Protein AF-0000000075586222 (afdb_homodimer)

Nearest PDB structures (foldseek):
  8khs-assembly1_A  TM=9.778E-01  e=1.931E-30  Alcaligenes ammonioxydans
  1o1y-assembly1_A  TM=8.904E-01  e=1.067E-23  Thermotoga maritima
  3m3p-assembly1_A  TM=8.938E-01  e=2.147E-20  Methylobacillus flagellatus KT
  7d54-assembly1_B  TM=8.638E-01  e=7.470E-20  Mycolicibacterium smegmatis
  3l7n-assembly1_A  TM=7.883E-01  e=2.464E-17  Streptococcus mutans UA159

Radius of gyration: 23.29 Å; Cα contacts (8 Å, |Δi|>4): 1050; chains: 2; bounding box: 41×68×52 Å

Organism: Burkholderia mallei (strain ATCC 23344) (NCBI:txid243160)

Structure (mmCIF, N/CA/C/O backbone):
data_AF-0000000075586222-model_v1
#
loop_
_entity.id
_entity.type
_entity.pdbx_description
1 polymer 'Glutamine amidotransferase class-I domain protein, putative'
#
loop_
_atom_site.group_PDB
_atom_site.id
_atom_site.type_symbol
_atom_site.label_atom_id
_atom_site.label_alt_id
_atom_site.label_comp_id
_atom_site.label_asym_id
_atom_site.label_entity_id
_atom_site.label_seq_id
_atom_site.pdbx_PDB_ins_code
_atom_site.Cartn_x
_atom_site.Cartn_y
_atom_site.Cartn_z
_atom_site.occupancy
_atom_site.B_iso_or_equiv
_atom_site.auth_seq_id
_atom_site.auth_comp_id
_atom_site.auth_asym_id
_atom_site.auth_atom_id
_atom_site.pdbx_PDB_model_num
ATOM 1 N N . MET A 1 1 ? 5.609 31.688 -12.109 1 45.34 1 MET A N 1
ATOM 2 C CA . MET A 1 1 ? 5.77 30.531 -11.234 1 45.34 1 MET A CA 1
ATOM 3 C C . MET A 1 1 ? 4.969 29.344 -11.75 1 45.34 1 MET A C 1
ATOM 5 O O . MET A 1 1 ? 3.891 29.516 -12.328 1 45.34 1 MET A O 1
ATOM 9 N N . ASN A 1 2 ? 5.578 28.219 -12.086 1 60.28 2 ASN A N 1
ATOM 10 C CA . ASN A 1 2 ? 4.906 27.031 -12.578 1 60.28 2 ASN A CA 1
ATOM 11 C C . ASN A 1 2 ? 3.789 26.578 -11.633 1 60.28 2 ASN A C 1
ATOM 13 O O . ASN A 1 2 ? 3.982 26.531 -10.422 1 60.28 2 ASN A O 1
ATOM 17 N N . ALA A 1 3 ? 2.562 26.672 -12.07 1 77.62 3 ALA A N 1
ATOM 18 C CA . ALA A 1 3 ? 1.291 26.484 -11.383 1 77.62 3 ALA A CA 1
ATOM 19 C C . ALA A 1 3 ? 1.129 25.047 -10.914 1 77.62 3 ALA A C 1
ATOM 21 O O . ALA A 1 3 ? 0.195 24.719 -10.172 1 77.62 3 ALA A O 1
ATOM 22 N N . GLU A 1 4 ? 2.217 24.297 -11.008 1 91.94 4 GLU A N 1
ATOM 23 C CA . GLU A 1 4 ? 2.008 22.875 -10.766 1 91.94 4 GLU A CA 1
ATOM 24 C C . GLU A 1 4 ? 2.26 22.531 -9.297 1 91.94 4 GLU A C 1
ATOM 26 O O . GLU A 1 4 ? 3.203 23.031 -8.688 1 91.94 4 GLU A O 1
ATOM 31 N N . VAL A 1 5 ? 1.426 21.766 -8.727 1 97.75 5 VAL A N 1
ATOM 32 C CA . VAL A 1 5 ? 1.591 21.172 -7.406 1 97.75 5 VAL A CA 1
ATOM 33 C C . VAL A 1 5 ? 2.193 19.766 -7.543 1 97.75 5 VAL A C 1
ATOM 35 O O . VAL A 1 5 ? 1.746 18.969 -8.367 1 97.75 5 VAL A O 1
ATOM 38 N N . VAL A 1 6 ? 3.281 19.5 -6.824 1 97.94 6 VAL A N 1
ATOM 39 C CA . VAL A 1 6 ? 3.875 18.172 -6.812 1 97.94 6 VAL A CA 1
ATOM 40 C C . VAL A 1 6 ? 3.625 17.5 -5.461 1 97.94 6 VAL A C 1
ATOM 42 O O . VAL A 1 6 ? 3.871 18.094 -4.41 1 97.94 6 VAL A O 1
ATOM 45 N N . ALA A 1 7 ? 3.041 16.344 -5.473 1 98.38 7 ALA A N 1
ATOM 46 C CA . ALA A 1 7 ? 2.828 15.539 -4.273 1 98.38 7 ALA A CA 1
ATOM 47 C C . ALA A 1 7 ? 3.701 14.289 -4.293 1 98.38 7 ALA A C 1
ATOM 49 O O . ALA A 1 7 ? 3.535 13.422 -5.156 1 98.38 7 ALA A O 1
ATOM 50 N N . ILE A 1 8 ? 4.637 14.227 -3.396 1 98.31 8 ILE A N 1
ATOM 51 C CA . ILE A 1 8 ? 5.488 13.055 -3.246 1 98.31 8 ILE A CA 1
ATOM 52 C C . ILE A 1 8 ? 4.762 11.992 -2.424 1 98.31 8 ILE A C 1
ATOM 54 O O . ILE A 1 8 ? 4.402 12.234 -1.268 1 98.31 8 ILE A O 1
ATOM 58 N N . ARG A 1 9 ? 4.562 10.875 -3.02 1 98.5 9 ARG A N 1
ATOM 59 C CA . ARG A 1 9 ? 3.719 9.828 -2.449 1 98.5 9 ARG A CA 1
ATOM 60 C C . ARG A 1 9 ? 4.508 8.539 -2.244 1 98.5 9 ARG A C 1
ATOM 62 O O . ARG A 1 9 ? 5.27 8.133 -3.119 1 98.5 9 ARG A O 1
ATOM 69 N N . HIS A 1 10 ? 4.293 7.883 -1.082 1 98.5 10 HIS A N 1
ATOM 70 C CA . HIS A 1 10 ? 5.059 6.688 -0.75 1 98.5 10 HIS A CA 1
ATOM 71 C C . HIS A 1 10 ? 4.234 5.426 -0.974 1 98.5 10 HIS A C 1
ATOM 73 O O . HIS A 1 10 ? 4.781 4.371 -1.308 1 98.5 10 HIS A O 1
ATOM 79 N N . VAL A 1 11 ? 2.963 5.48 -0.701 1 98.31 11 VAL A N 1
ATOM 80 C CA . VAL A 1 11 ? 2.006 4.43 -1.022 1 98.31 11 VAL A CA 1
ATOM 81 C C . VAL A 1 11 ? 0.75 5.043 -1.636 1 98.31 11 VAL A C 1
ATOM 83 O O . VAL A 1 11 ? 0.308 6.117 -1.218 1 98.31 11 VAL A O 1
ATOM 86 N N . HIS A 1 12 ? 0.152 4.355 -2.525 1 96.94 12 HIS A N 1
ATOM 87 C CA . HIS A 1 12 ? -0.891 4.922 -3.373 1 96.94 12 HIS A CA 1
ATOM 88 C C . HIS A 1 12 ? -2.117 5.312 -2.555 1 96.94 12 HIS A C 1
ATOM 90 O O . HIS A 1 12 ? -2.838 6.242 -2.916 1 96.94 12 HIS A O 1
ATOM 96 N N . PHE A 1 13 ? -2.316 4.648 -1.458 1 97.06 13 PHE A N 1
ATOM 97 C CA . PHE A 1 13 ? -3.553 4.887 -0.722 1 97.06 13 PHE A CA 1
ATOM 98 C C . PHE A 1 13 ? -3.377 6.023 0.28 1 97.06 13 PHE A C 1
ATOM 100 O O . PHE A 1 13 ? -4.352 6.48 0.883 1 97.06 13 PHE A O 1
ATOM 107 N N . GLU A 1 14 ? -2.18 6.473 0.523 1 98.12 14 GLU A N 1
ATOM 108 C CA . GLU A 1 14 ? -1.942 7.715 1.251 1 98.12 14 GLU A CA 1
ATOM 109 C C . GLU A 1 14 ? -1.746 8.883 0.293 1 98.12 14 GLU A C 1
ATOM 111 O O . GLU A 1 14 ? -0.624 9.359 0.109 1 98.12 14 GLU A O 1
ATOM 116 N N . ASP A 1 15 ? -2.811 9.391 -0.237 1 98.31 15 ASP A N 1
ATOM 117 C CA . ASP A 1 15 ? -2.801 10.461 -1.228 1 98.31 15 ASP A CA 1
ATOM 118 C C . ASP A 1 15 ? -3.291 11.773 -0.62 1 98.31 15 ASP A C 1
ATOM 120 O O . ASP A 1 15 ? -3.34 11.914 0.603 1 98.31 15 ASP A O 1
ATOM 124 N N . LEU A 1 16 ? -3.629 12.75 -1.466 1 98.75 16 LEU A N 1
ATOM 125 C CA . LEU A 1 16 ? -3.963 14.094 -1.021 1 98.75 16 LEU A CA 1
ATOM 126 C C . LEU A 1 16 ? -5.375 14.148 -0.444 1 98.75 16 LEU A C 1
ATOM 128 O O . LEU A 1 16 ? -5.742 15.109 0.224 1 98.75 16 LEU A O 1
ATOM 132 N N . GLY A 1 17 ? -6.156 13.109 -0.675 1 98.25 17 GLY A N 1
ATOM 133 C CA . GLY A 1 17 ? -7.504 13.039 -0.134 1 98.25 17 GLY A CA 1
ATOM 134 C C . GLY A 1 17 ? -8.305 14.312 -0.366 1 98.25 17 GLY A C 1
ATOM 135 O O . GLY A 1 17 ? -8.422 14.781 -1.5 1 98.25 17 GLY A O 1
ATOM 136 N N . SER A 1 18 ? -8.789 14.898 0.68 1 98.56 18 SER A N 1
ATOM 137 C CA . SER A 1 18 ? -9.656 16.062 0.596 1 98.56 18 SER A CA 1
ATOM 138 C C . SER A 1 18 ? -8.883 17.297 0.129 1 98.56 18 SER A C 1
ATOM 140 O O . SER A 1 18 ? -9.477 18.25 -0.38 1 98.56 18 SER A O 1
ATOM 142 N N . PHE A 1 19 ? -7.578 17.312 0.353 1 98.75 19 PHE A N 1
ATOM 143 C CA . PHE A 1 19 ? -6.766 18.438 -0.093 1 98.75 19 PHE A CA 1
ATOM 144 C C . PHE A 1 19 ? -6.773 18.531 -1.613 1 98.75 19 PHE A C 1
ATOM 146 O O . PHE A 1 19 ? -6.648 19.625 -2.166 1 98.75 19 PHE A O 1
ATOM 153 N N . GLU A 1 20 ? -6.855 17.359 -2.244 1 97.88 20 GLU A N 1
ATOM 154 C CA . GLU A 1 20 ? -6.871 17.359 -3.705 1 97.88 20 GLU A CA 1
ATOM 155 C C . GLU A 1 20 ? -8.07 18.141 -4.242 1 97.88 20 GLU A C 1
ATOM 157 O O . GLU A 1 20 ? -7.973 18.797 -5.285 1 97.88 20 GLU A O 1
ATOM 162 N N . GLN A 1 21 ? -9.148 18.062 -3.594 1 96.56 21 GLN A N 1
ATOM 163 C CA . GLN A 1 21 ? -10.352 18.781 -3.988 1 96.56 21 GLN A CA 1
ATOM 164 C C . GLN A 1 21 ? -10.133 20.297 -3.92 1 96.56 21 GLN A C 1
ATOM 166 O O . GLN A 1 21 ? -10.539 21.031 -4.82 1 96.56 21 GLN A O 1
ATOM 171 N N . VAL A 1 22 ? -9.516 20.719 -2.865 1 98.31 22 VAL A N 1
ATOM 172 C CA . VAL A 1 22 ? -9.227 22.141 -2.68 1 98.31 22 VAL A CA 1
ATOM 173 C C . VAL A 1 22 ? -8.328 22.641 -3.811 1 98.31 22 VAL A C 1
ATOM 175 O O . VAL A 1 22 ? -8.578 23.703 -4.387 1 98.31 22 VAL A O 1
ATOM 178 N N . LEU A 1 23 ? -7.289 21.875 -4.125 1 98.12 23 LEU A N 1
ATOM 179 C CA . LEU A 1 23 ? -6.363 22.234 -5.199 1 98.12 23 LEU A CA 1
ATOM 180 C C . LEU A 1 23 ? -7.078 22.266 -6.543 1 98.12 23 LEU A C 1
ATOM 182 O O . LEU A 1 23 ? -6.852 23.172 -7.355 1 98.12 23 LEU A O 1
ATOM 186 N N . GLY A 1 24 ? -7.918 21.281 -6.75 1 96.31 24 GLY A N 1
ATOM 187 C CA . GLY A 1 24 ? -8.711 21.25 -7.973 1 96.31 24 GLY A CA 1
ATOM 188 C C . GLY A 1 24 ? -9.609 22.453 -8.125 1 96.31 24 GLY A C 1
ATOM 189 O O . GLY A 1 24 ? -9.711 23.031 -9.211 1 96.31 24 GLY A O 1
ATOM 190 N N . GLU A 1 25 ? -10.281 22.828 -7.098 1 96.62 25 GLU A N 1
ATOM 191 C CA . GLU A 1 25 ? -11.172 23.984 -7.102 1 96.62 25 GLU A CA 1
ATOM 192 C C . GLU A 1 25 ? -10.414 25.266 -7.43 1 96.62 25 GLU A C 1
ATOM 194 O O . GLU A 1 25 ? -10.992 26.219 -7.949 1 96.62 25 GLU A O 1
ATOM 199 N N . ARG A 1 26 ? -9.195 25.25 -7.223 1 95.75 26 ARG A N 1
ATOM 200 C CA . ARG A 1 26 ? -8.352 26.422 -7.457 1 95.75 26 ARG A CA 1
ATOM 201 C C . ARG A 1 26 ? -7.652 26.328 -8.812 1 95.75 26 ARG A C 1
ATOM 203 O O . ARG A 1 26 ? -6.797 27.156 -9.133 1 95.75 26 ARG A O 1
ATOM 210 N N . GLY A 1 27 ? -7.965 25.234 -9.586 1 94.5 27 GLY A N 1
ATOM 211 C CA . GLY A 1 27 ? -7.387 25.047 -10.906 1 94.5 27 GLY A CA 1
ATOM 212 C C . GLY A 1 27 ? -5.922 24.656 -10.867 1 94.5 27 GLY A C 1
ATOM 213 O O . GLY A 1 27 ? -5.176 24.922 -11.812 1 94.5 27 GLY A O 1
ATOM 214 N N . ARG A 1 28 ? -5.5 24.125 -9.75 1 95.06 28 ARG A N 1
ATOM 215 C CA . ARG A 1 28 ? -4.113 23.688 -9.609 1 95.06 28 ARG A CA 1
ATOM 216 C C . ARG A 1 28 ? -3.955 22.219 -9.969 1 95.06 28 ARG A C 1
ATOM 218 O O . ARG A 1 28 ? -4.543 21.344 -9.32 1 95.06 28 ARG A O 1
ATOM 225 N N . ARG A 1 29 ? -3.188 21.969 -10.938 1 94.88 29 ARG A N 1
ATOM 226 C CA . ARG A 1 29 ? -2.924 20.594 -11.352 1 94.88 29 ARG A CA 1
ATOM 227 C C . ARG A 1 29 ? -1.942 19.922 -10.406 1 94.88 29 ARG A C 1
ATOM 229 O O . ARG A 1 29 ? -0.92 20.5 -10.039 1 94.88 29 ARG A O 1
ATOM 236 N N . VAL A 1 30 ? -2.264 18.719 -10.047 1 97.62 30 VAL A N 1
ATOM 237 C CA . VAL A 1 30 ? -1.407 17.953 -9.141 1 97.62 30 VAL A CA 1
ATOM 238 C C . VAL A 1 30 ? -0.648 16.891 -9.93 1 97.62 30 VAL A C 1
ATOM 240 O O . VAL A 1 30 ? -1.246 16.125 -10.695 1 97.62 30 VAL A O 1
ATOM 243 N N . ARG A 1 31 ? 0.606 16.844 -9.828 1 96.81 31 ARG A N 1
ATOM 244 C CA . ARG A 1 31 ? 1.441 15.758 -10.312 1 96.81 31 ARG A CA 1
ATOM 245 C C . ARG A 1 31 ? 1.95 14.898 -9.156 1 96.81 31 ARG A C 1
ATOM 247 O O . ARG A 1 31 ? 2.707 15.383 -8.305 1 96.81 31 ARG A O 1
ATOM 254 N N . TYR A 1 32 ? 1.539 13.656 -9.125 1 97.56 32 TYR A N 1
ATOM 255 C CA . TYR A 1 32 ? 2.074 12.727 -8.133 1 97.56 32 TYR A CA 1
ATOM 256 C C . TYR A 1 32 ? 3.43 12.188 -8.57 1 97.56 32 TYR A C 1
ATOM 258 O O . TYR A 1 32 ? 3.629 11.867 -9.75 1 97.56 32 TYR A O 1
ATOM 266 N N . VAL A 1 33 ? 4.336 12.156 -7.676 1 97.38 33 VAL A N 1
ATOM 267 C CA . VAL A 1 33 ? 5.625 11.492 -7.848 1 97.38 33 VAL A CA 1
ATOM 268 C C . VAL A 1 33 ? 5.762 10.359 -6.832 1 97.38 33 VAL A C 1
ATOM 270 O O . VAL A 1 33 ? 5.918 10.609 -5.633 1 97.38 33 VAL A O 1
ATOM 273 N N . ASP A 1 34 ? 5.746 9.141 -7.32 1 97.31 34 ASP A N 1
ATOM 274 C CA . ASP A 1 34 ? 5.734 7.969 -6.449 1 97.31 34 ASP A CA 1
ATOM 275 C C . ASP A 1 34 ? 7.156 7.543 -6.082 1 97.31 34 ASP A C 1
ATOM 277 O O . ASP A 1 34 ? 7.953 7.199 -6.957 1 97.31 34 ASP A O 1
ATOM 281 N N . VAL A 1 35 ? 7.406 7.492 -4.785 1 97.31 35 VAL A N 1
ATOM 282 C CA . VAL A 1 35 ? 8.695 7.031 -4.285 1 97.31 35 VAL A CA 1
ATOM 283 C C . VAL A 1 35 ? 8.867 5.543 -4.578 1 97.31 35 VAL A C 1
ATOM 285 O O . VAL A 1 35 ? 7.945 4.75 -4.355 1 97.31 35 VAL A O 1
ATOM 288 N N . GLY A 1 36 ? 9.992 5.211 -5.07 1 93.25 36 GLY A N 1
ATOM 289 C CA . GLY A 1 36 ? 10.258 3.828 -5.434 1 93.25 36 GLY A CA 1
ATOM 290 C C . GLY A 1 36 ? 9.969 3.531 -6.895 1 93.25 36 GLY A C 1
ATOM 291 O O . GLY A 1 36 ? 10.492 2.559 -7.449 1 93.25 36 GLY A O 1
ATOM 292 N N . GLY A 1 37 ? 9.086 4.281 -7.516 1 90.44 37 GLY 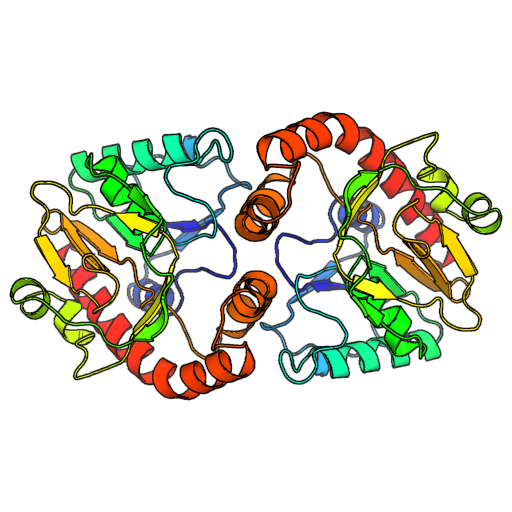A N 1
ATOM 293 C CA . GLY A 1 37 ? 8.75 4.09 -8.922 1 90.44 37 GLY A CA 1
ATOM 294 C C . GLY A 1 37 ? 9.289 5.184 -9.812 1 90.44 37 GLY A C 1
ATOM 295 O O . GLY A 1 37 ? 9.344 5.023 -11.039 1 90.44 37 GLY A O 1
ATOM 296 N N . SER A 1 38 ? 9.555 6.215 -9.188 1 86.06 38 SER A N 1
ATOM 297 C CA . SER A 1 38 ? 10.086 7.367 -9.906 1 86.06 38 SER A CA 1
ATOM 298 C C . SER A 1 38 ? 11.422 7.812 -9.312 1 86.06 38 SER A C 1
ATOM 300 O O . SER A 1 38 ? 11.789 7.398 -8.211 1 86.06 38 SER A O 1
ATOM 302 N N . ARG A 1 39 ? 12.141 8.656 -10.102 1 87 39 ARG A N 1
ATOM 303 C CA . ARG A 1 39 ? 13.391 9.234 -9.625 1 87 39 ARG A CA 1
ATOM 304 C C . ARG A 1 39 ? 13.148 10.555 -8.914 1 87 39 ARG A C 1
ATOM 306 O O . ARG A 1 39 ? 13.203 11.625 -9.531 1 87 39 ARG A O 1
ATOM 313 N N . VAL A 1 40 ? 12.859 10.523 -7.676 1 87.88 40 VAL A N 1
ATOM 314 C CA . VAL A 1 40 ? 12.508 11.695 -6.887 1 87.88 40 VAL A CA 1
ATOM 315 C C . VAL A 1 40 ? 13.711 12.625 -6.777 1 87.88 40 VAL A C 1
ATOM 317 O O . VAL A 1 40 ? 13.555 13.844 -6.648 1 87.88 40 VAL A O 1
ATOM 320 N N . GLU A 1 41 ? 14.914 12.047 -6.926 1 83.75 41 GLU A N 1
ATOM 321 C CA . GLU A 1 41 ? 16.156 12.805 -6.734 1 83.75 41 GLU A CA 1
ATOM 322 C C . GLU A 1 41 ? 16.375 13.789 -7.875 1 83.75 41 GLU A C 1
ATOM 324 O O . GLU A 1 41 ? 17.188 14.711 -7.754 1 83.75 41 GLU A O 1
ATOM 329 N N . VAL A 1 42 ? 15.688 13.609 -8.922 1 88.69 42 VAL A N 1
ATOM 330 C CA . VAL A 1 42 ? 15.938 14.484 -10.062 1 88.69 42 VAL A CA 1
ATOM 331 C C . VAL A 1 42 ? 14.883 15.594 -10.109 1 88.69 42 VAL A C 1
ATOM 333 O O . VAL A 1 42 ? 14.938 16.469 -10.969 1 88.69 42 VAL A O 1
ATOM 336 N N . LEU A 1 43 ? 13.938 15.516 -9.195 1 92.31 43 LEU A N 1
ATOM 337 C CA . LEU A 1 43 ? 12.938 16.562 -9.117 1 92.31 43 LEU A CA 1
ATOM 338 C C . LEU A 1 43 ? 13.578 17.906 -8.797 1 92.31 43 LEU A C 1
ATOM 340 O O . LEU A 1 43 ? 14.477 17.984 -7.953 1 92.31 43 LEU A O 1
ATOM 344 N N . ASP A 1 44 ? 13.219 18.906 -9.523 1 93.62 44 ASP A N 1
ATOM 345 C CA . ASP A 1 44 ? 13.594 20.266 -9.148 1 93.62 44 ASP A CA 1
ATOM 346 C C . ASP A 1 44 ? 12.727 20.781 -8.008 1 93.62 44 ASP A C 1
ATOM 348 O O . ASP A 1 44 ? 11.57 21.156 -8.227 1 93.62 44 ASP A O 1
ATOM 352 N N . ALA A 1 45 ? 13.312 20.891 -6.863 1 91.19 45 ALA A N 1
ATOM 353 C CA . ALA A 1 45 ? 12.602 21.25 -5.641 1 91.19 45 ALA A CA 1
ATOM 354 C C . ALA A 1 45 ? 12.016 22.656 -5.734 1 91.19 45 ALA A C 1
ATOM 356 O O . ALA A 1 45 ? 11.102 23 -4.988 1 91.19 45 ALA A O 1
ATOM 357 N N . LEU A 1 46 ? 12.484 23.469 -6.617 1 95.62 46 LEU A N 1
ATOM 358 C CA . LEU A 1 46 ? 12.133 24.891 -6.617 1 95.62 46 LEU A CA 1
ATOM 359 C C . LEU A 1 46 ? 11.047 25.172 -7.648 1 95.62 46 LEU A C 1
ATOM 361 O O . LEU A 1 46 ? 10.469 26.266 -7.656 1 95.62 46 LEU A O 1
ATOM 365 N N . GLU A 1 47 ? 10.766 24.219 -8.422 1 94.94 47 GLU A N 1
ATOM 366 C CA . GLU A 1 47 ? 9.914 24.469 -9.586 1 94.94 47 GLU A CA 1
ATOM 367 C C . GLU A 1 47 ? 8.438 24.453 -9.195 1 94.94 47 GLU A C 1
ATOM 369 O O . GLU A 1 47 ? 7.676 25.328 -9.625 1 94.94 47 GLU A O 1
ATOM 374 N N . PRO A 1 48 ? 7.98 23.547 -8.367 1 96.44 48 PRO A N 1
ATOM 375 C CA . PRO A 1 48 ? 6.543 23.5 -8.102 1 96.44 48 PRO A CA 1
ATOM 376 C C . PRO A 1 48 ? 6.062 24.688 -7.273 1 96.44 48 PRO A C 1
ATOM 378 O O . PRO A 1 48 ? 6.801 25.188 -6.418 1 96.44 48 PRO A O 1
ATOM 381 N N . SER A 1 49 ? 4.855 25.141 -7.566 1 97 49 SER A N 1
ATOM 382 C CA . SER A 1 49 ? 4.266 26.203 -6.754 1 97 49 SER A CA 1
ATOM 383 C C . SER A 1 49 ? 4.016 25.734 -5.328 1 97 49 SER A C 1
ATOM 385 O O . SER A 1 49 ? 4.035 26.531 -4.391 1 97 49 SER A O 1
ATOM 387 N N . LEU A 1 50 ? 3.766 24.469 -5.176 1 98.25 50 LEU A N 1
ATOM 388 C CA . LEU A 1 50 ? 3.586 23.797 -3.893 1 98.25 50 LEU A CA 1
ATOM 389 C C . LEU A 1 50 ? 4.191 22.391 -3.924 1 98.25 50 LEU A C 1
ATOM 391 O O . LEU A 1 50 ? 4 21.656 -4.891 1 98.25 50 LEU A O 1
ATOM 395 N N . LEU A 1 51 ? 4.996 22.078 -2.951 1 98.31 51 LEU A N 1
ATOM 396 C CA . LEU A 1 51 ? 5.465 20.703 -2.742 1 98.31 51 LEU A CA 1
ATOM 397 C C . LEU A 1 51 ? 4.789 20.078 -1.524 1 98.31 51 LEU A C 1
ATOM 399 O O . LEU A 1 51 ? 4.805 20.656 -0.437 1 98.31 51 LEU A O 1
ATOM 403 N N . VAL A 1 52 ? 4.105 19.016 -1.723 1 98.75 52 VAL A N 1
ATOM 404 C CA . VAL A 1 52 ? 3.525 18.234 -0.634 1 98.75 52 VAL A CA 1
ATOM 405 C C . VAL A 1 52 ? 4.285 16.922 -0.477 1 98.75 52 VAL A C 1
ATOM 407 O O . VAL A 1 52 ? 4.445 16.156 -1.442 1 98.75 52 VAL A O 1
ATOM 410 N N . VAL A 1 53 ? 4.844 16.672 0.659 1 98.75 53 VAL A N 1
ATOM 411 C CA . VAL A 1 53 ? 5.398 15.352 0.986 1 98.75 53 VAL A CA 1
ATOM 412 C C . VAL A 1 53 ? 4.414 14.586 1.862 1 98.75 53 VAL A C 1
ATOM 414 O O . VAL A 1 53 ? 4.137 14.984 2.996 1 98.75 53 VAL A O 1
ATOM 417 N N . LEU A 1 54 ? 3.889 13.508 1.361 1 98.81 54 LEU A N 1
ATOM 418 C CA . LEU A 1 54 ? 2.824 12.758 2.018 1 98.81 54 LEU A CA 1
ATOM 419 C C . LEU A 1 54 ? 3.4 11.719 2.967 1 98.81 54 LEU A C 1
ATOM 421 O O . LEU A 1 54 ? 4.613 11.672 3.188 1 98.81 54 LEU A O 1
ATOM 425 N N . GLY A 1 55 ? 2.508 10.992 3.633 1 98.69 55 GLY A N 1
ATOM 426 C CA . GLY A 1 55 ? 2.914 9.992 4.605 1 98.69 55 GLY A CA 1
ATOM 427 C C . GLY A 1 55 ? 3.445 8.719 3.965 1 98.69 55 GLY A C 1
ATOM 428 O O . GLY A 1 55 ? 3.551 8.633 2.738 1 98.69 55 GLY A O 1
ATOM 429 N N . GLY A 1 56 ? 3.801 7.82 4.773 1 98.31 56 GLY A N 1
ATOM 430 C CA . GLY A 1 56 ? 4.289 6.516 4.352 1 98.31 56 GLY A CA 1
ATOM 431 C C . GLY A 1 56 ? 4.762 5.656 5.508 1 98.31 56 GLY A C 1
ATOM 432 O O . GLY A 1 56 ? 4.949 6.152 6.621 1 98.31 56 GLY A O 1
ATOM 433 N N . PRO A 1 57 ? 4.941 4.41 5.18 1 98 57 PRO A N 1
ATOM 434 C CA . PRO A 1 57 ? 5.18 3.459 6.27 1 98 57 PRO A CA 1
ATOM 435 C C . PRO A 1 57 ? 6.656 3.326 6.625 1 98 57 PRO A C 1
ATOM 437 O O . PRO A 1 57 ? 7.012 2.582 7.543 1 98 57 PRO A O 1
ATOM 440 N N . ILE A 1 58 ? 7.523 4.086 5.996 1 98.31 58 ILE A N 1
ATOM 441 C CA . ILE A 1 58 ? 8.953 3.988 6.281 1 98.31 58 ILE A CA 1
ATOM 442 C C . ILE A 1 58 ? 9.352 5.074 7.277 1 98.31 58 ILE A C 1
ATOM 444 O O . ILE A 1 58 ? 8.602 6.023 7.508 1 98.31 58 ILE A O 1
ATOM 448 N N . SER A 1 59 ? 10.539 4.906 7.859 1 98.19 59 SER A N 1
ATOM 449 C CA . SER A 1 59 ? 11.039 5.887 8.82 1 98.19 59 SER A CA 1
ATOM 450 C C . SER A 1 59 ? 11.867 6.961 8.125 1 98.19 59 SER A C 1
ATOM 452 O O . SER A 1 59 ? 12.617 6.668 7.195 1 98.19 59 SER A O 1
ATOM 454 N N . ALA A 1 60 ? 11.766 8.102 8.625 1 98.38 60 ALA A N 1
ATOM 455 C CA . ALA A 1 60 ? 12.453 9.25 8.047 1 98.38 60 ALA A CA 1
ATOM 456 C C . ALA A 1 60 ? 13.961 9.156 8.266 1 98.38 60 ALA A C 1
ATOM 458 O O . ALA A 1 60 ? 14.727 9.914 7.66 1 98.38 60 ALA A O 1
ATOM 459 N N . TYR A 1 61 ? 14.398 8.211 9.078 1 97.44 61 TYR A N 1
ATOM 460 C CA . TYR A 1 61 ? 15.797 8.203 9.484 1 97.44 61 TYR A CA 1
ATOM 461 C C . TYR A 1 61 ? 16.484 6.906 9.07 1 97.44 61 TYR A C 1
ATOM 463 O O . TYR A 1 61 ? 17.672 6.707 9.352 1 97.44 61 TYR A O 1
ATOM 471 N N . ASP A 1 62 ? 15.805 5.957 8.453 1 96 62 ASP A N 1
ATOM 472 C CA . ASP A 1 62 ? 16.391 4.676 8.062 1 96 62 ASP A CA 1
ATOM 473 C C . ASP A 1 62 ? 16.969 4.742 6.656 1 96 62 ASP A C 1
ATOM 475 O O . ASP A 1 62 ? 16.562 3.992 5.77 1 96 62 ASP A O 1
ATOM 479 N N . ASP A 1 63 ? 18 5.465 6.488 1 97.06 63 ASP A N 1
ATOM 480 C CA . ASP A 1 63 ? 18.562 5.758 5.176 1 97.06 63 ASP A CA 1
ATOM 481 C C . ASP A 1 63 ? 19.188 4.508 4.555 1 97.06 63 ASP A C 1
ATOM 483 O O . ASP A 1 63 ? 19.203 4.363 3.33 1 97.06 63 ASP A O 1
ATOM 487 N N . GLU A 1 64 ? 19.688 3.643 5.348 1 96.56 64 GLU A N 1
ATOM 488 C CA . GLU A 1 64 ? 20.312 2.43 4.836 1 96.56 64 GLU A CA 1
ATOM 489 C C . GLU A 1 64 ? 19.281 1.465 4.273 1 96.56 64 GLU A C 1
ATOM 491 O O . GLU A 1 64 ? 19.516 0.794 3.27 1 96.56 64 GLU A O 1
ATOM 496 N N . LEU A 1 65 ? 18.156 1.432 4.922 1 97.94 65 LEU A N 1
ATOM 497 C CA . LEU A 1 65 ? 17.078 0.532 4.508 1 97.94 65 LEU A CA 1
ATOM 498 C C . LEU A 1 65 ? 16.297 1.121 3.336 1 97.94 65 LEU A C 1
ATOM 500 O O . LEU A 1 65 ? 15.875 0.39 2.439 1 97.94 65 LEU A O 1
ATOM 504 N N . TYR A 1 66 ? 16.156 2.41 3.334 1 97.88 66 TYR A N 1
ATOM 505 C CA . TYR A 1 66 ? 15.406 3.117 2.305 1 97.88 66 TYR A CA 1
ATOM 506 C C . TYR A 1 66 ? 16.188 4.309 1.771 1 97.88 66 TYR A C 1
ATOM 508 O O . TYR A 1 66 ? 16.078 5.418 2.293 1 97.88 66 TYR A O 1
ATOM 516 N N . PRO A 1 67 ? 16.844 4.137 0.683 1 94.88 67 PRO A N 1
ATOM 517 C CA . PRO A 1 67 ? 17.891 5.059 0.236 1 94.88 67 PRO A CA 1
ATOM 518 C C . PRO A 1 67 ? 17.344 6.371 -0.302 1 94.88 67 PRO A C 1
ATOM 520 O O . PRO A 1 67 ? 18.094 7.332 -0.498 1 94.88 67 PRO A O 1
ATOM 523 N N . THR A 1 68 ? 16.047 6.492 -0.545 1 95.31 68 THR A N 1
ATOM 524 C CA . THR A 1 68 ? 15.469 7.719 -1.086 1 95.31 68 THR A CA 1
ATOM 525 C C . THR A 1 68 ? 15.188 8.727 0.029 1 95.31 68 THR A C 1
ATOM 527 O O . THR A 1 68 ? 14.93 9.898 -0.236 1 95.31 68 THR A O 1
ATOM 530 N N . THR A 1 69 ? 15.273 8.273 1.258 1 96.12 69 THR A N 1
ATOM 531 C CA . THR A 1 69 ? 14.875 9.109 2.387 1 96.12 69 THR A CA 1
ATOM 532 C C . THR A 1 69 ? 15.805 10.312 2.525 1 96.12 69 THR A C 1
ATOM 534 O O . THR A 1 69 ? 15.352 11.445 2.643 1 96.12 69 THR A O 1
ATOM 537 N N . ALA A 1 70 ? 17.109 10.086 2.455 1 96.19 70 ALA A N 1
ATOM 538 C CA . ALA A 1 70 ? 18.078 11.164 2.637 1 96.19 70 ALA A CA 1
ATOM 539 C C . ALA A 1 70 ? 18 12.18 1.499 1 96.19 70 ALA A C 1
ATOM 541 O O . ALA A 1 70 ? 17.938 13.383 1.737 1 96.19 70 ALA A O 1
ATOM 542 N N . PRO A 1 71 ? 17.984 11.711 0.227 1 95.81 71 PRO A N 1
ATOM 543 C CA . PRO A 1 71 ? 17.828 12.672 -0.866 1 95.81 71 PRO A CA 1
ATOM 544 C C . PRO A 1 71 ? 16.531 13.469 -0.757 1 95.81 71 PRO A C 1
ATOM 546 O O . PRO A 1 71 ? 16.5 14.648 -1.104 1 95.81 71 PRO A O 1
ATOM 549 N N . LEU A 1 72 ? 15.484 12.867 -0.305 1 96.88 72 LEU A N 1
ATOM 550 C CA . LEU A 1 72 ? 14.203 13.547 -0.15 1 96.88 72 LEU A CA 1
ATOM 551 C C . LEU A 1 72 ? 14.289 14.625 0.928 1 96.88 72 LEU A C 1
ATOM 553 O O . LEU A 1 72 ? 13.781 15.734 0.747 1 96.88 72 LEU A O 1
ATOM 557 N N . ALA A 1 73 ? 14.906 14.258 2.045 1 97.5 73 ALA A N 1
ATOM 558 C CA . ALA A 1 73 ? 15.109 15.242 3.104 1 97.5 73 ALA A CA 1
ATOM 559 C C . ALA A 1 73 ? 15.922 16.438 2.602 1 97.5 73 ALA A C 1
ATOM 561 O O . ALA A 1 73 ? 15.617 17.578 2.922 1 97.5 73 ALA A O 1
ATOM 562 N N . ALA A 1 74 ? 16.938 16.156 1.827 1 96.94 74 ALA A N 1
ATOM 563 C CA . ALA A 1 74 ? 17.781 17.203 1.264 1 96.94 74 ALA A CA 1
ATOM 564 C C . ALA A 1 74 ? 16.969 18.109 0.322 1 96.94 74 ALA A C 1
ATOM 566 O O . ALA A 1 74 ? 17.125 19.328 0.335 1 96.94 74 ALA A O 1
ATOM 567 N N . LEU A 1 75 ? 16.188 17.453 -0.507 1 97.06 75 LEU A N 1
ATOM 568 C CA . LEU A 1 75 ? 15.305 18.172 -1.435 1 97.06 75 LEU A CA 1
ATOM 569 C C . LEU A 1 75 ? 14.367 19.109 -0.685 1 97.06 75 LEU A C 1
ATOM 571 O O . LEU A 1 75 ? 14.203 20.266 -1.065 1 97.06 75 LEU A O 1
ATOM 575 N N . VAL A 1 76 ? 13.766 18.641 0.372 1 97.81 76 VAL A N 1
ATOM 576 C CA . VAL A 1 76 ? 12.844 19.406 1.202 1 97.81 76 VAL A CA 1
ATOM 577 C C . VAL A 1 76 ? 13.586 20.562 1.852 1 97.81 76 VAL A C 1
ATOM 579 O O . VAL A 1 76 ? 13.078 21.688 1.881 1 97.81 76 VAL A O 1
ATOM 582 N N . GLY A 1 77 ? 14.758 20.281 2.355 1 98 77 GLY A N 1
ATOM 583 C CA . GLY A 1 77 ? 15.562 21.328 2.969 1 98 77 GLY A CA 1
ATOM 584 C C . GLY A 1 77 ? 15.883 22.469 2.023 1 98 77 GLY A C 1
ATOM 585 O O . GLY A 1 77 ? 15.766 23.641 2.393 1 98 77 GLY A O 1
ATOM 586 N N . LYS A 1 78 ? 16.328 22.109 0.843 1 97.44 78 LYS A N 1
ATOM 587 C CA . LYS A 1 78 ? 16.625 23.109 -0.185 1 97.44 78 LYS A CA 1
ATOM 588 C C . LYS A 1 78 ? 15.414 24 -0.454 1 97.44 78 LYS A C 1
ATOM 590 O O . LYS A 1 78 ? 15.547 25.219 -0.593 1 97.44 78 LYS A O 1
ATOM 595 N N . ARG A 1 79 ? 14.32 23.406 -0.5 1 97.88 79 ARG A N 1
ATOM 596 C CA . ARG A 1 79 ? 13.094 24.156 -0.794 1 97.88 79 ARG A CA 1
ATOM 597 C C . ARG A 1 79 ? 12.727 25.078 0.361 1 97.88 79 ARG A C 1
ATOM 599 O O . ARG A 1 79 ? 12.312 26.219 0.143 1 97.88 79 ARG A O 1
ATOM 606 N N . ILE A 1 80 ? 12.805 24.578 1.533 1 98.31 80 ILE A N 1
ATOM 607 C CA . ILE A 1 80 ? 12.5 25.359 2.725 1 98.31 80 ILE A CA 1
ATOM 608 C C . ILE A 1 80 ? 13.422 26.578 2.795 1 98.31 80 ILE A C 1
ATOM 610 O O . ILE A 1 80 ? 12.977 27.688 3.074 1 98.31 80 ILE A O 1
ATOM 614 N N . GLU A 1 81 ? 14.664 26.375 2.531 1 97.5 81 GLU A N 1
ATOM 615 C CA . GLU A 1 81 ? 15.648 27.453 2.543 1 97.5 81 GLU A CA 1
ATOM 616 C C . GLU A 1 81 ? 15.297 28.516 1.518 1 97.5 81 GLU A C 1
ATOM 618 O O . GLU A 1 81 ? 15.555 29.703 1.742 1 97.5 81 GLU A O 1
ATOM 623 N N . ALA A 1 82 ? 14.742 28.141 0.445 1 97.69 82 ALA A N 1
ATOM 624 C CA . ALA A 1 82 ? 14.367 29.078 -0.625 1 97.69 82 ALA A CA 1
ATOM 625 C C . ALA A 1 82 ? 13.086 29.828 -0.276 1 97.69 82 ALA A C 1
ATOM 627 O O . ALA A 1 82 ? 12.656 30.703 -1.023 1 97.69 82 ALA A O 1
ATOM 628 N N . GLY A 1 83 ? 12.406 29.484 0.803 1 97.81 83 GLY A N 1
ATOM 629 C CA . GLY A 1 83 ? 11.219 30.203 1.264 1 97.81 83 GLY A CA 1
ATOM 630 C C . GLY A 1 83 ? 9.977 29.859 0.464 1 97.81 83 GLY A C 1
ATOM 631 O O . GLY A 1 83 ? 9.078 30.688 0.315 1 97.81 83 GLY A O 1
ATOM 632 N N . LEU A 1 84 ? 9.922 28.609 -0.103 1 97.75 84 LEU A N 1
ATOM 633 C CA . LEU A 1 84 ? 8.828 28.234 -0.995 1 97.75 84 LEU A CA 1
ATOM 634 C C . LEU A 1 84 ? 7.789 27.391 -0.263 1 97.75 84 LEU A C 1
ATOM 636 O O . LEU A 1 84 ? 8.133 26.641 0.646 1 97.75 84 LEU A O 1
ATOM 640 N N . PRO A 1 85 ? 6.5 27.469 -0.623 1 98.5 85 PRO A N 1
ATOM 641 C CA . PRO A 1 85 ? 5.418 26.75 0.053 1 98.5 85 PRO A CA 1
ATOM 642 C C . PRO A 1 85 ? 5.641 25.234 0.081 1 98.5 85 PRO A C 1
ATOM 644 O O . PRO A 1 85 ? 5.828 24.609 -0.97 1 98.5 85 PRO A O 1
ATOM 647 N N . THR A 1 86 ? 5.66 24.656 1.267 1 98.81 86 THR A N 1
ATOM 648 C CA . THR A 1 86 ? 5.938 23.234 1.494 1 98.81 86 THR A CA 1
ATOM 649 C C . THR A 1 86 ? 5.012 22.672 2.566 1 98.81 86 THR A C 1
ATOM 651 O O . THR A 1 86 ? 4.879 23.25 3.648 1 98.81 86 THR A O 1
ATOM 654 N N . LEU A 1 87 ? 4.273 21.656 2.215 1 98.88 87 LEU A N 1
ATOM 655 C CA . LEU A 1 87 ? 3.402 20.953 3.15 1 98.88 87 LEU A CA 1
ATOM 656 C C . LEU A 1 87 ? 3.914 19.547 3.41 1 98.88 87 LEU A C 1
ATOM 658 O O . LEU A 1 87 ? 4.254 18.812 2.471 1 98.88 87 LEU A O 1
ATOM 662 N N . GLY A 1 88 ? 4.078 19.141 4.641 1 98.94 88 GLY A N 1
ATOM 663 C CA . GLY A 1 88 ? 4.426 17.781 5.027 1 98.94 88 GLY A CA 1
ATOM 664 C C . GLY A 1 88 ? 3.352 17.109 5.859 1 98.94 88 GLY A C 1
ATOM 665 O O . GLY A 1 88 ? 2.816 17.703 6.797 1 98.94 88 GLY A O 1
ATOM 666 N N . VAL A 1 89 ? 2.975 15.906 5.543 1 98.94 89 VAL A N 1
ATOM 667 C CA . VAL A 1 89 ? 1.976 15.125 6.266 1 98.94 89 VAL A CA 1
ATOM 668 C C . VAL A 1 89 ? 2.6 13.828 6.773 1 98.94 89 VAL A C 1
ATOM 670 O O . VAL A 1 89 ? 3.18 13.07 5.992 1 98.94 89 VAL A O 1
ATOM 673 N N . CYS A 1 90 ? 2.455 13.562 8.109 1 98.81 90 CYS A N 1
ATOM 674 C CA . CYS A 1 90 ? 2.969 12.352 8.734 1 98.81 90 CYS A CA 1
ATOM 675 C C . CYS A 1 90 ? 4.449 12.164 8.43 1 98.81 90 CYS A C 1
ATOM 677 O O . CYS A 1 90 ? 5.285 12.961 8.867 1 98.81 90 CYS A O 1
ATOM 679 N N . LEU A 1 91 ? 4.863 11.195 7.617 1 98.88 91 LEU A N 1
ATOM 680 C CA . LEU A 1 91 ? 6.258 11.047 7.215 1 98.88 91 LEU A CA 1
ATOM 681 C C . LEU A 1 91 ? 6.797 12.352 6.637 1 98.88 91 LEU A C 1
ATOM 683 O O . LEU A 1 91 ? 7.953 12.711 6.875 1 98.88 91 LEU A O 1
ATOM 687 N N . GLY A 1 92 ? 5.996 13.062 5.852 1 98.88 92 GLY A N 1
ATOM 688 C CA . GLY A 1 92 ? 6.395 14.344 5.289 1 98.88 92 GLY A CA 1
ATOM 689 C C . GLY A 1 92 ? 6.762 15.367 6.344 1 98.88 92 GLY A C 1
ATOM 690 O O . GLY A 1 92 ? 7.723 16.125 6.172 1 98.88 92 GLY A O 1
ATOM 691 N N . SER A 1 93 ? 5.973 15.438 7.422 1 98.94 93 SER A N 1
ATOM 692 C CA . SER A 1 93 ? 6.289 16.375 8.5 1 98.94 93 SER A CA 1
ATOM 693 C C . SER A 1 93 ? 7.59 15.984 9.203 1 98.94 93 SER A C 1
ATOM 695 O O . SER A 1 93 ? 8.359 16.844 9.617 1 98.94 93 SER A O 1
ATOM 697 N N . GLN A 1 94 ? 7.832 14.68 9.336 1 98.94 94 GLN A N 1
ATOM 698 C CA . GLN A 1 94 ? 9.07 14.18 9.93 1 98.94 94 GLN A CA 1
ATOM 699 C C . GLN A 1 94 ? 10.273 14.531 9.07 1 98.94 94 GLN A C 1
ATOM 701 O O . GLN A 1 94 ? 11.328 14.914 9.586 1 98.94 94 GLN A O 1
ATOM 706 N N . LEU A 1 95 ? 10.117 14.406 7.777 1 98.81 95 LEU A N 1
ATOM 707 C CA . LEU A 1 95 ? 11.195 14.75 6.859 1 98.81 95 LEU A CA 1
ATOM 708 C C . LEU A 1 95 ? 11.477 16.25 6.898 1 98.81 95 LEU A C 1
ATOM 710 O O . LEU A 1 95 ? 12.633 16.672 6.781 1 98.81 95 LEU A O 1
ATOM 714 N N . ILE A 1 96 ? 10.414 17.062 7.051 1 98.88 96 ILE A N 1
ATOM 715 C CA . ILE A 1 96 ? 10.594 18.5 7.211 1 98.88 96 ILE A CA 1
ATOM 716 C C . ILE A 1 96 ? 11.375 18.781 8.492 1 98.88 96 ILE A C 1
ATOM 718 O O . ILE A 1 96 ? 12.336 19.547 8.484 1 98.88 96 ILE A O 1
ATOM 722 N N . ALA A 1 97 ? 10.953 18.141 9.609 1 98.94 97 ALA A N 1
ATOM 723 C CA . ALA A 1 97 ? 11.664 18.312 10.875 1 98.94 97 ALA A CA 1
ATOM 724 C C . ALA A 1 97 ? 13.141 17.938 10.727 1 98.94 97 ALA A C 1
ATOM 726 O O . ALA A 1 97 ? 14.023 18.703 11.141 1 98.94 97 ALA A O 1
ATOM 727 N N . ARG A 1 98 ? 13.383 16.828 10.133 1 98.81 98 ARG A N 1
ATOM 728 C CA . ARG A 1 98 ? 14.75 16.359 9.906 1 98.81 98 ARG A CA 1
ATOM 729 C C . ARG A 1 98 ? 15.539 17.359 9.062 1 98.81 98 ARG A C 1
ATOM 731 O O . ARG A 1 98 ? 16.688 17.672 9.375 1 98.81 98 ARG A O 1
ATOM 738 N N . ALA A 1 99 ? 14.953 17.828 7.977 1 98.56 99 ALA A N 1
ATOM 739 C CA . ALA A 1 99 ? 15.594 18.781 7.082 1 98.56 99 ALA A CA 1
ATOM 740 C C . ALA A 1 99 ? 15.977 20.062 7.832 1 98.56 99 ALA A C 1
ATOM 742 O O . ALA A 1 99 ? 16.953 20.719 7.477 1 98.56 99 ALA A O 1
ATOM 743 N N . LEU A 1 100 ? 15.227 20.391 8.859 1 98.62 100 LEU A N 1
ATOM 744 C CA . LEU A 1 100 ? 15.453 21.594 9.656 1 98.62 100 LE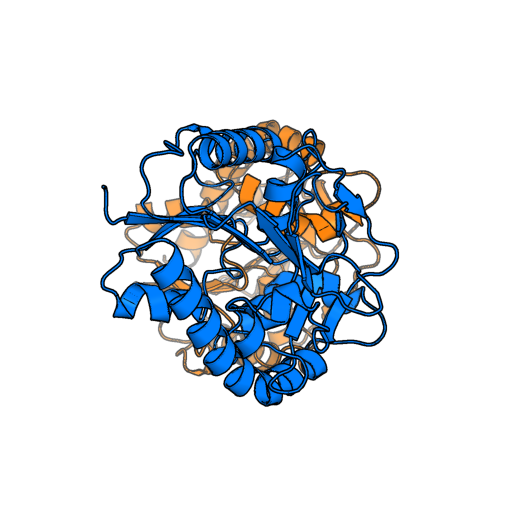U A CA 1
ATOM 745 C C . LEU A 1 100 ? 16.391 21.312 10.82 1 98.62 100 LEU A C 1
ATOM 747 O O . LEU A 1 100 ? 16.594 22.172 11.68 1 98.62 100 LEU A O 1
ATOM 751 N N . GLY A 1 101 ? 16.859 20.078 10.93 1 98.38 101 GLY A N 1
ATOM 752 C CA . GLY A 1 101 ? 17.906 19.75 11.883 1 98.38 101 GLY A CA 1
ATOM 753 C C . GLY A 1 101 ? 17.375 19.125 13.156 1 98.38 101 GLY A C 1
ATOM 754 O O . GLY A 1 101 ? 18.141 18.891 14.102 1 98.38 101 GLY A O 1
ATOM 755 N N . ALA A 1 102 ? 16.094 18.812 13.258 1 98.75 102 ALA A N 1
ATOM 756 C CA . ALA A 1 102 ? 15.5 18.219 14.445 1 98.75 102 ALA A CA 1
ATOM 757 C C . ALA A 1 102 ? 15.633 16.703 14.422 1 98.75 102 ALA A C 1
ATOM 759 O O . ALA A 1 102 ? 15.766 16.094 13.359 1 98.75 102 ALA A O 1
ATOM 760 N N . ARG A 1 103 ? 15.68 16.125 15.609 1 98.38 103 ARG A N 1
ATOM 761 C CA . ARG A 1 103 ? 15.703 14.672 15.727 1 98.38 103 ARG A CA 1
ATOM 762 C C . ARG A 1 103 ? 14.352 14.07 15.375 1 98.38 103 ARG A C 1
ATOM 764 O O . ARG A 1 103 ? 13.305 14.617 15.734 1 98.38 103 ARG A O 1
ATOM 771 N N . VAL A 1 104 ? 14.25 12.969 14.656 1 98.88 104 VAL A N 1
ATOM 772 C CA . VAL A 1 104 ? 13.109 12.102 14.422 1 98.88 104 VAL A CA 1
ATOM 773 C C . VAL A 1 104 ? 13.375 10.719 15.023 1 98.88 104 VAL A C 1
ATOM 775 O O . VAL A 1 104 ? 14.453 10.156 14.836 1 98.88 104 VAL A O 1
ATOM 778 N N . TYR A 1 105 ? 12.477 10.195 15.781 1 98.5 105 TYR A N 1
ATOM 779 C CA . TYR A 1 105 ? 12.719 8.984 16.562 1 98.5 105 TYR A CA 1
ATOM 780 C C . TYR A 1 105 ? 11.406 8.273 16.875 1 98.5 105 TYR A C 1
ATOM 782 O O . TYR A 1 105 ? 10.328 8.844 16.719 1 98.5 105 TYR A O 1
ATOM 790 N N . PRO A 1 106 ? 11.469 6.961 17.188 1 97.69 106 PRO A N 1
ATOM 791 C CA . PRO A 1 106 ? 10.25 6.258 17.578 1 97.69 106 PRO A CA 1
ATOM 792 C C . PRO A 1 106 ? 9.531 6.914 18.75 1 97.69 106 PRO A C 1
ATOM 794 O O . PRO A 1 106 ? 10.18 7.305 19.734 1 97.69 106 PRO A O 1
ATOM 797 N N . ALA A 1 107 ? 8.266 7.09 18.594 1 97.38 107 ALA A N 1
ATOM 798 C CA . ALA A 1 107 ? 7.473 7.648 19.688 1 97.38 107 ALA A CA 1
ATOM 799 C C . ALA A 1 107 ? 7.355 6.656 20.844 1 97.38 107 ALA A C 1
ATOM 801 O O . ALA A 1 107 ? 7.551 5.453 20.656 1 97.38 107 ALA A O 1
ATOM 802 N N . ALA A 1 108 ? 7.039 7.176 22 1 94.88 108 ALA A N 1
ATOM 803 C CA . ALA A 1 108 ? 6.812 6.32 23.156 1 94.88 108 ALA A CA 1
ATOM 804 C C . ALA A 1 108 ? 5.582 5.438 22.953 1 94.88 108 ALA A C 1
ATOM 806 O O . ALA A 1 108 ? 5.547 4.297 23.422 1 94.88 108 ALA A O 1
ATOM 807 N N . ALA A 1 109 ? 4.617 5.961 22.297 1 94.12 109 ALA A N 1
ATOM 808 C CA . ALA A 1 109 ? 3.391 5.23 21.984 1 94.12 109 ALA A CA 1
ATOM 809 C C . ALA A 1 109 ? 2.92 5.512 20.562 1 94.12 109 ALA A C 1
ATOM 811 O O . ALA A 1 109 ? 2.924 6.664 20.125 1 94.12 109 ALA A O 1
ATOM 812 N N . LYS A 1 110 ? 2.484 4.43 19.938 1 95.81 110 LYS A N 1
ATOM 813 C CA . LYS A 1 110 ? 1.865 4.578 18.625 1 95.81 110 LYS A CA 1
ATOM 814 C C . LYS A 1 110 ? 0.483 5.215 18.734 1 95.81 110 LYS A C 1
ATOM 816 O O . LYS A 1 110 ? -0.276 4.906 19.656 1 95.81 110 LYS A O 1
ATOM 821 N N . GLU A 1 111 ? 0.153 6.141 17.891 1 97.75 111 GLU A N 1
ATOM 822 C CA . GLU A 1 111 ? -1.21 6.641 17.75 1 97.75 111 GLU A CA 1
ATOM 823 C C . GLU A 1 111 ? -1.85 6.145 16.453 1 97.75 111 GLU A C 1
ATOM 825 O O . GLU A 1 111 ? -1.357 6.434 15.359 1 97.75 111 GLU A O 1
ATOM 830 N N . LEU A 1 112 ? -2.852 5.352 16.547 1 98 112 LEU A N 1
ATOM 831 C CA . LEU A 1 112 ? -3.629 4.805 15.445 1 98 112 LEU A CA 1
ATOM 832 C C . LEU A 1 112 ? -5.125 4.945 15.711 1 98 112 LEU A C 1
ATOM 834 O O . LEU A 1 112 ? -5.691 4.184 16.5 1 98 112 LEU A O 1
ATOM 838 N N . GLY A 1 113 ? -5.727 5.926 15.023 1 98.19 113 GLY A N 1
ATOM 839 C CA . GLY A 1 113 ? -7.148 6.168 15.227 1 98.19 113 GLY A CA 1
ATOM 840 C C . GLY A 1 113 ? -7.48 7.637 15.422 1 98.19 113 GLY A C 1
ATOM 841 O O . GLY A 1 113 ? -6.699 8.508 15.039 1 98.19 113 GLY A O 1
ATOM 842 N N . TRP A 1 114 ? -8.68 7.926 15.961 1 98.5 114 TRP A N 1
ATOM 843 C CA . TRP A 1 114 ? -9.234 9.273 16.016 1 98.5 114 TRP A CA 1
ATOM 844 C C . TRP A 1 114 ? -9 9.898 17.391 1 98.5 114 TRP A C 1
ATOM 846 O O . TRP A 1 114 ? -9.438 9.352 18.406 1 98.5 114 TRP A O 1
ATOM 856 N N . ILE A 1 115 ? -8.281 10.961 17.406 1 98.62 115 ILE A N 1
ATOM 857 C CA . ILE A 1 115 ? -7.984 11.727 18.625 1 98.62 115 ILE A CA 1
ATOM 858 C C . ILE A 1 115 ? -8.031 13.219 18.312 1 98.62 115 ILE A C 1
ATOM 860 O O . ILE A 1 115 ? -7.367 13.688 17.375 1 98.62 115 ILE A O 1
ATOM 864 N N . PRO A 1 116 ? -8.82 13.977 19.062 1 98.81 116 PRO A N 1
ATOM 865 C CA . PRO A 1 116 ? -8.852 15.414 18.797 1 98.81 116 PRO A CA 1
ATOM 866 C C . PRO A 1 116 ? -7.508 16.094 19.062 1 98.81 116 PRO A C 1
ATOM 868 O O . PRO A 1 116 ? -6.777 15.68 19.969 1 98.81 116 PRO A O 1
ATOM 871 N N . LEU A 1 117 ? -7.23 17.141 18.312 1 98.88 117 LEU A N 1
ATOM 872 C CA . LEU A 1 117 ? -6.035 17.938 18.547 1 98.88 117 LEU A CA 1
ATOM 873 C C . LEU A 1 117 ? -6.262 18.953 19.672 1 98.88 117 LEU A C 1
ATOM 875 O O . LEU A 1 117 ? -7.375 19.453 19.828 1 98.88 117 LEU A O 1
ATOM 879 N N . ALA A 1 118 ? -5.246 19.156 20.391 1 98.81 118 ALA A N 1
ATOM 880 C CA . ALA A 1 118 ? -5.172 20.359 21.234 1 98.81 118 ALA A CA 1
ATOM 881 C C . ALA A 1 118 ? -4.305 21.438 20.594 1 98.81 118 ALA A C 1
ATOM 883 O O . ALA A 1 118 ? -3.1 21.25 20.406 1 98.81 118 ALA A O 1
ATOM 884 N N . LEU A 1 119 ? -4.902 22.547 20.312 1 98.88 119 LEU A N 1
ATOM 885 C CA . LEU A 1 119 ? -4.16 23.609 19.641 1 98.88 119 LEU A CA 1
ATOM 886 C C . LEU A 1 119 ? -3.482 24.516 20.656 1 98.88 119 LEU A C 1
ATOM 888 O O . LEU A 1 119 ? -4.043 24.812 21.719 1 98.88 119 LEU A O 1
ATOM 892 N N . THR A 1 120 ? -2.322 24.969 20.344 1 98.75 120 THR A N 1
ATOM 893 C CA . THR A 1 120 ? -1.693 26.047 21.078 1 98.75 120 THR A CA 1
ATOM 894 C C . THR A 1 120 ? -2.354 27.391 20.75 1 98.75 120 THR A C 1
ATOM 896 O O . THR A 1 120 ? -3.238 27.453 19.891 1 98.75 120 THR A O 1
ATOM 899 N N . ASP A 1 121 ? -1.872 28.422 21.453 1 98.62 121 ASP A N 1
ATOM 900 C CA . ASP A 1 121 ? -2.352 29.75 21.094 1 98.62 121 ASP A CA 1
ATOM 901 C C . ASP A 1 121 ? -1.998 30.094 19.656 1 98.62 121 ASP A C 1
ATOM 903 O O . ASP A 1 121 ? -2.822 30.656 18.922 1 98.62 121 ASP A O 1
ATOM 907 N N . ALA A 1 122 ? -0.81 29.766 19.25 1 98.69 122 ALA A N 1
ATOM 908 C CA . ALA A 1 122 ? -0.388 29.984 17.859 1 98.69 122 ALA A CA 1
ATOM 909 C C . ALA A 1 122 ? -1.236 29.172 16.891 1 98.69 122 ALA A C 1
ATOM 911 O O . ALA A 1 122 ? -1.559 29.641 15.797 1 98.69 122 ALA A O 1
ATOM 912 N N . GLY A 1 123 ? -1.543 27.906 17.297 1 98.69 123 GLY A N 1
ATOM 913 C CA . GLY A 1 123 ? -2.42 27.094 16.484 1 98.69 123 GLY A CA 1
ATOM 914 C C . GLY A 1 123 ? -3.791 27.703 16.281 1 98.69 123 GLY A C 1
ATOM 915 O O . GLY A 1 123 ? -4.324 27.688 15.164 1 98.69 123 GLY A O 1
ATOM 916 N N . ARG A 1 124 ? -4.305 28.312 17.312 1 98.56 124 ARG A N 1
ATOM 917 C CA . ARG A 1 124 ? -5.629 28.922 17.25 1 98.56 124 ARG A CA 1
ATOM 918 C C . ARG A 1 124 ? -5.609 30.188 16.406 1 98.56 124 ARG A C 1
ATOM 920 O O . ARG A 1 124 ? -6.637 30.609 15.875 1 98.56 124 ARG A O 1
ATOM 927 N N . ALA A 1 125 ? -4.484 30.781 16.312 1 98.31 125 ALA A N 1
ATOM 928 C CA . ALA A 1 125 ? -4.324 32 15.531 1 98.31 125 ALA A CA 1
ATOM 929 C C . ALA A 1 125 ? -3.941 31.688 14.086 1 98.31 125 ALA A C 1
ATOM 931 O O . ALA A 1 125 ? -3.715 32.594 13.289 1 98.31 125 ALA A O 1
ATOM 932 N N . SER A 1 126 ? -3.814 30.484 13.719 1 98.25 126 SER A N 1
ATOM 933 C CA . SER A 1 126 ? -3.443 30 12.391 1 98.25 126 SER A CA 1
ATOM 934 C C . SER A 1 126 ? -4.609 29.297 11.711 1 98.25 126 SER A C 1
ATOM 936 O O . SER A 1 126 ? -5.676 29.125 12.305 1 98.25 126 SER A O 1
ATOM 938 N N . PRO A 1 127 ? -4.43 28.828 10.469 1 98.69 127 PRO A N 1
ATOM 939 C CA . PRO A 1 127 ? -5.469 28.062 9.781 1 98.69 127 PRO A CA 1
ATOM 940 C C . PRO A 1 127 ? -5.875 26.797 10.547 1 98.69 127 PRO A C 1
ATOM 942 O O . PRO A 1 127 ? -6.953 26.25 10.32 1 98.69 127 PRO A O 1
ATOM 945 N N . LEU A 1 128 ? -5.09 26.344 11.477 1 98.81 128 LEU A N 1
ATOM 946 C CA . LEU A 1 128 ? -5.398 25.125 12.219 1 98.81 128 LEU A CA 1
ATOM 947 C C . LEU A 1 128 ? -6.625 25.312 13.102 1 98.81 128 LEU A C 1
ATOM 949 O O . LEU A 1 128 ? -7.184 24.344 13.617 1 98.81 128 LEU A O 1
ATOM 953 N N . ARG A 1 129 ? -7.047 26.594 13.312 1 98.81 129 ARG A N 1
ATOM 954 C CA . ARG A 1 129 ? -8.227 26.844 14.125 1 98.81 129 ARG A CA 1
ATOM 955 C C . ARG A 1 129 ? -9.438 26.078 13.602 1 98.81 129 ARG A C 1
ATOM 957 O O . ARG A 1 129 ? -10.328 25.719 14.367 1 98.81 129 ARG A O 1
ATOM 964 N N . HIS A 1 130 ? -9.445 25.75 12.273 1 98.88 130 HIS A N 1
ATOM 965 C CA . HIS A 1 130 ? -10.57 25.078 11.641 1 98.88 130 HIS A CA 1
ATOM 966 C C . HIS A 1 130 ? -10.656 23.625 12.07 1 98.88 130 HIS A C 1
ATOM 968 O O . HIS A 1 130 ? -11.711 22.984 11.938 1 98.88 130 HIS A O 1
ATOM 974 N N . VAL A 1 131 ? -9.516 23.078 12.57 1 98.88 131 VAL A N 1
ATOM 975 C CA . VAL A 1 131 ? -9.516 21.672 12.945 1 98.88 131 VAL A CA 1
ATOM 976 C C . VAL A 1 131 ? -9.328 21.531 14.453 1 98.88 131 VAL A C 1
ATOM 978 O O . VAL A 1 131 ? -8.828 20.516 14.938 1 98.88 131 VAL A O 1
ATOM 981 N N . ASP A 1 132 ? -9.727 22.562 15.164 1 98.5 132 ASP A N 1
ATOM 982 C CA . ASP A 1 132 ? -9.688 22.516 16.625 1 98.5 132 ASP A CA 1
ATOM 983 C C . ASP A 1 132 ? -10.5 21.328 17.156 1 98.5 132 ASP A C 1
ATOM 985 O O . ASP A 1 132 ? -11.539 20.984 16.594 1 98.5 132 ASP A O 1
ATOM 989 N N . GLY A 1 133 ? -10.031 20.797 18.281 1 98.5 133 GLY A N 1
ATOM 990 C CA . GLY A 1 133 ? -10.68 19.656 18.891 1 98.5 133 GLY A CA 1
ATOM 991 C C . GLY A 1 133 ? -12.133 19.906 19.25 1 98.5 133 GLY A C 1
ATOM 992 O O . GLY A 1 133 ? -12.914 18.953 19.375 1 98.5 133 GLY A O 1
ATOM 993 N N . ALA A 1 134 ? -12.547 21.125 19.406 1 98.06 134 ALA A N 1
ATOM 994 C CA . ALA A 1 134 ? -13.938 21.484 19.688 1 98.06 134 ALA A CA 1
ATOM 995 C C . ALA A 1 134 ? -14.797 21.344 18.422 1 98.06 134 ALA A C 1
ATOM 997 O O . ALA A 1 134 ? -16.031 21.234 18.516 1 98.06 134 ALA A O 1
ATOM 998 N N . ILE A 1 135 ? -14.18 21.328 17.281 1 98.25 135 ILE A N 1
ATOM 999 C CA . ILE A 1 135 ? -14.891 21.312 16 1 98.25 135 ILE A CA 1
ATOM 1000 C C . ILE A 1 135 ? -14.891 19.891 15.43 1 98.25 135 ILE A C 1
ATOM 1002 O O . ILE A 1 135 ? -15.914 19.422 14.938 1 98.25 135 ILE A O 1
ATOM 1006 N N . THR A 1 136 ? -13.766 19.281 15.461 1 98.69 136 THR A N 1
ATOM 1007 C CA . THR A 1 136 ? -13.641 17.969 14.836 1 98.69 136 THR A CA 1
ATOM 1008 C C . THR A 1 136 ? -12.578 17.141 15.539 1 98.69 136 THR A C 1
ATOM 1010 O O . THR A 1 136 ? -11.703 17.672 16.219 1 98.69 136 THR A O 1
ATOM 1013 N N . SER A 1 137 ? -12.688 15.773 15.406 1 98.75 137 SER A N 1
ATOM 1014 C CA . SER A 1 137 ? -11.578 14.883 15.75 1 98.75 137 SER A CA 1
ATOM 1015 C C . SER A 1 137 ? -10.578 14.773 14.602 1 98.75 137 SER A C 1
ATOM 1017 O O . SER A 1 137 ? -10.766 15.383 13.547 1 98.75 137 SER A O 1
ATOM 1019 N N . MET A 1 138 ? -9.461 14.125 14.891 1 98.88 138 MET A N 1
ATOM 1020 C CA . MET A 1 138 ? -8.367 14.039 13.93 1 98.88 138 MET A CA 1
ATOM 1021 C C . MET A 1 138 ? -7.895 12.594 13.773 1 98.88 138 MET A C 1
ATOM 1023 O O . MET A 1 138 ? -7.809 11.852 14.75 1 98.88 138 MET A O 1
ATOM 1027 N N . MET A 1 139 ? -7.625 12.188 12.531 1 98.81 139 MET A N 1
ATOM 1028 C CA . MET A 1 139 ? -7.055 10.867 12.266 1 98.81 139 MET A CA 1
ATOM 1029 C C . MET A 1 139 ? -5.547 10.875 12.492 1 98.81 139 MET A C 1
ATOM 1031 O O . MET A 1 139 ? -4.836 11.734 11.953 1 98.81 139 MET A O 1
ATOM 1035 N N . HIS A 1 140 ? -5.109 9.977 13.32 1 98.69 140 HIS A N 1
ATOM 1036 C CA . HIS A 1 140 ? -3.688 9.734 13.539 1 98.69 140 HIS A CA 1
ATOM 1037 C C . HIS A 1 140 ? -3.283 8.344 13.07 1 98.69 140 HIS A C 1
ATOM 1039 O O . HIS A 1 140 ? -4.047 7.387 13.227 1 98.69 140 HIS A O 1
ATOM 1045 N N . TRP A 1 141 ? -2.107 8.234 12.508 1 98.56 141 TRP A N 1
ATOM 1046 C CA . TRP A 1 141 ? -1.523 6.977 12.055 1 98.56 141 TRP A CA 1
ATOM 1047 C C . TRP A 1 141 ? -0.002 7.07 12.008 1 98.56 141 TRP A C 1
ATOM 1049 O O . TRP A 1 141 ? 0.581 7.18 10.922 1 98.56 141 TRP A O 1
ATOM 1059 N N . HIS A 1 142 ? 0.615 6.969 13.172 1 98.06 142 HIS A N 1
ATOM 1060 C CA . HIS A 1 142 ? 2.068 7.102 13.203 1 98.06 142 HIS A CA 1
ATOM 1061 C C . HIS A 1 142 ? 2.656 6.441 14.445 1 98.06 142 HIS A C 1
ATOM 1063 O O . HIS A 1 142 ? 2 6.375 15.484 1 98.06 142 HIS A O 1
ATOM 1069 N N . GLY A 1 143 ? 3.861 6 14.258 1 97.38 143 GLY A N 1
ATOM 1070 C CA . GLY A 1 143 ? 4.609 5.43 15.367 1 97.38 143 GLY A CA 1
ATOM 1071 C C . GLY A 1 143 ? 5.879 6.199 15.688 1 97.38 143 GLY A C 1
ATOM 1072 O O . GLY A 1 143 ? 6.477 6.004 16.75 1 97.38 143 GLY A O 1
ATOM 1073 N N . ASP A 1 144 ? 6.375 7.062 14.805 1 98.31 144 ASP A N 1
ATOM 1074 C CA . ASP A 1 144 ? 7.527 7.938 15.008 1 98.31 144 ASP A CA 1
ATOM 1075 C C . ASP A 1 144 ? 7.082 9.352 15.367 1 98.31 144 ASP A C 1
ATOM 1077 O O . ASP A 1 144 ? 5.902 9.695 15.234 1 98.31 144 ASP A O 1
ATOM 1081 N N . THR A 1 145 ? 7.973 10.07 15.953 1 98.69 145 THR A N 1
ATOM 1082 C CA . THR A 1 145 ? 7.773 11.484 16.25 1 98.69 145 THR A CA 1
ATOM 1083 C C . THR A 1 145 ? 9.062 12.266 16.047 1 98.69 145 THR A C 1
ATOM 1085 O O . THR A 1 145 ? 10.023 11.75 15.477 1 98.69 145 THR A O 1
ATOM 1088 N N . PHE A 1 146 ? 9.008 13.555 16.375 1 98.88 146 PHE A N 1
ATOM 1089 C CA . PHE A 1 146 ? 10.164 14.414 16.156 1 98.88 146 PHE A CA 1
ATOM 1090 C C . PHE A 1 146 ? 10.219 15.523 17.203 1 98.88 146 PHE A C 1
ATOM 1092 O O . PHE A 1 146 ? 9.203 15.836 17.844 1 98.88 146 PHE A O 1
ATOM 1099 N N . ASP A 1 147 ? 11.438 16 17.391 1 98.81 147 ASP A N 1
ATOM 1100 C CA . ASP A 1 147 ? 11.586 17.25 18.156 1 98.81 147 ASP A CA 1
ATOM 1101 C C . ASP A 1 147 ? 11.148 18.453 17.328 1 98.81 147 ASP A C 1
ATOM 1103 O O . ASP A 1 147 ? 11.266 18.438 16.094 1 98.81 147 ASP A O 1
ATOM 1107 N N . LEU A 1 148 ? 10.594 19.438 18.031 1 98.81 148 LEU A N 1
ATOM 1108 C CA . LEU A 1 148 ? 10.281 20.672 17.328 1 98.81 148 LEU A CA 1
ATOM 1109 C C . LEU A 1 148 ? 11.547 21.359 16.828 1 98.81 148 LEU A C 1
ATOM 1111 O O . LEU A 1 148 ? 12.461 21.625 17.625 1 98.81 148 LEU A O 1
ATOM 1115 N N . PRO A 1 149 ? 11.656 21.609 15.531 1 98.75 149 PRO A N 1
ATOM 1116 C CA . PRO A 1 149 ? 12.836 22.328 15.055 1 98.75 149 PRO A CA 1
ATOM 1117 C C . PRO A 1 149 ? 13.023 23.672 15.742 1 98.75 149 PRO A C 1
ATOM 1119 O O . PRO A 1 149 ? 12.039 24.375 16 1 98.75 149 PRO A O 1
ATOM 1122 N N . ALA A 1 150 ? 14.281 24.031 15.953 1 98.06 150 ALA A N 1
ATOM 1123 C CA . ALA A 1 150 ? 14.562 25.344 16.547 1 98.06 150 ALA A CA 1
ATOM 1124 C C . ALA A 1 150 ? 14.055 26.469 15.656 1 98.06 150 ALA A C 1
ATOM 1126 O O . ALA A 1 150 ? 14.398 26.547 14.469 1 98.06 150 ALA A O 1
ATOM 1127 N N . GLY A 1 151 ? 13.211 27.25 16.188 1 97.88 151 GLY A N 1
ATOM 1128 C CA . GLY A 1 151 ? 12.672 28.359 15.43 1 97.88 151 GLY A CA 1
ATOM 1129 C C . GLY A 1 151 ? 11.289 28.078 14.867 1 97.88 151 GLY A C 1
ATOM 1130 O O . GLY A 1 151 ? 10.609 28.984 14.383 1 97.88 151 GLY A O 1
ATOM 1131 N N . ALA A 1 152 ? 10.852 26.875 14.938 1 98.62 152 ALA A N 1
ATOM 1132 C CA . ALA A 1 152 ? 9.523 26.516 14.445 1 98.62 152 ALA A CA 1
ATOM 1133 C C . ALA A 1 152 ? 8.438 26.984 15.406 1 98.62 152 ALA A C 1
ATOM 1135 O O . ALA A 1 152 ? 8.703 27.219 16.594 1 98.62 152 ALA A O 1
ATOM 1136 N N . ILE A 1 153 ? 7.258 27.156 14.93 1 98.75 153 ILE A N 1
ATOM 1137 C CA . ILE A 1 153 ? 6.098 27.531 15.727 1 98.75 153 ILE A CA 1
ATOM 1138 C C . ILE A 1 153 ? 5.254 26.281 16.016 1 98.75 153 ILE A C 1
ATOM 1140 O O . ILE A 1 153 ? 4.746 25.641 15.094 1 98.75 153 ILE A O 1
ATOM 1144 N N . HIS A 1 154 ? 5.168 25.922 17.281 1 98.88 154 HIS A N 1
ATOM 1145 C CA . HIS A 1 154 ? 4.367 24.781 17.703 1 98.88 154 HIS A CA 1
ATOM 1146 C C . HIS A 1 154 ? 2.877 25.078 17.578 1 98.88 154 HIS A C 1
ATOM 1148 O O . HIS A 1 154 ? 2.393 26.078 18.094 1 98.88 154 HIS A O 1
ATOM 1154 N N . LEU A 1 155 ? 2.105 24.203 16.922 1 98.88 155 LEU A N 1
ATOM 1155 C CA . LEU A 1 155 ? 0.727 24.547 16.594 1 98.88 155 LEU A CA 1
ATOM 1156 C C . LEU A 1 155 ? -0.25 23.625 17.312 1 98.88 155 LEU A C 1
ATOM 1158 O O . LEU A 1 155 ? -1.375 24.016 17.625 1 98.88 155 LEU A O 1
ATOM 1162 N N . ALA A 1 156 ? 0.109 22.344 17.531 1 98.94 156 ALA A N 1
ATOM 1163 C CA . ALA A 1 156 ? -0.877 21.406 18.047 1 98.94 156 ALA A CA 1
ATOM 1164 C C . ALA A 1 156 ? -0.197 20.203 18.688 1 98.94 156 ALA A C 1
ATOM 1166 O O . ALA A 1 156 ? 0.94 19.859 18.344 1 98.94 156 ALA A O 1
ATOM 1167 N N . SER A 1 157 ? -0.914 19.547 19.562 1 98.81 157 SER A N 1
ATOM 1168 C CA . SER A 1 157 ? -0.468 18.328 20.25 1 98.81 157 SER A CA 1
ATOM 1169 C C . SER A 1 157 ? -1.635 17.391 20.516 1 98.81 157 SER A C 1
ATOM 1171 O O . SER A 1 157 ? -2.793 17.75 20.297 1 98.81 157 SER A O 1
ATOM 1173 N N . THR A 1 158 ? -1.339 16.188 20.828 1 98.5 158 THR A N 1
ATOM 1174 C CA . THR A 1 158 ? -2.193 15.25 21.547 1 98.5 158 THR A CA 1
ATOM 1175 C C . THR A 1 158 ? -1.557 14.844 22.875 1 98.5 158 THR A C 1
ATOM 1177 O O . THR A 1 158 ? -0.388 15.148 23.125 1 98.5 158 THR A O 1
ATOM 1180 N N . PRO A 1 159 ? -2.338 14.195 23.719 1 97.12 159 PRO A N 1
ATOM 1181 C CA . PRO A 1 159 ? -1.73 13.75 24.984 1 97.12 159 PRO A CA 1
ATOM 1182 C C . PRO A 1 159 ? -0.525 12.836 24.766 1 97.12 159 PRO A C 1
ATOM 1184 O O . PRO A 1 159 ? 0.459 12.922 25.5 1 97.12 159 PRO A O 1
ATOM 1187 N N . ALA A 1 160 ? -0.453 12.016 23.734 1 96.94 160 ALA A N 1
ATOM 1188 C CA . ALA A 1 160 ? 0.581 11.008 23.516 1 96.94 160 ALA A CA 1
ATOM 1189 C C . ALA A 1 160 ? 1.707 11.57 22.641 1 96.94 160 ALA A C 1
ATOM 1191 O O . ALA A 1 160 ? 2.797 10.992 22.594 1 96.94 160 ALA A O 1
ATOM 1192 N N . CYS A 1 161 ? 1.452 12.656 21.953 1 98.12 161 CYS A N 1
ATOM 1193 C CA . CYS A 1 161 ? 2.426 13.219 21.016 1 98.12 161 CYS A CA 1
ATOM 1194 C C . CYS A 1 161 ? 2.412 14.742 21.062 1 98.12 161 CYS A C 1
ATOM 1196 O O . CYS A 1 161 ? 1.467 15.367 20.578 1 98.12 161 CYS A O 1
ATOM 1198 N N . ARG A 1 162 ? 3.412 15.281 21.531 1 97.81 162 ARG A N 1
ATOM 1199 C CA . ARG A 1 162 ? 3.514 16.719 21.734 1 97.81 162 ARG A CA 1
ATOM 1200 C C . ARG A 1 162 ? 3.502 17.469 20.391 1 97.81 162 ARG A C 1
ATOM 1202 O O . ARG A 1 162 ? 2.844 18.5 20.266 1 97.81 162 ARG A O 1
ATOM 1209 N N . ASN A 1 163 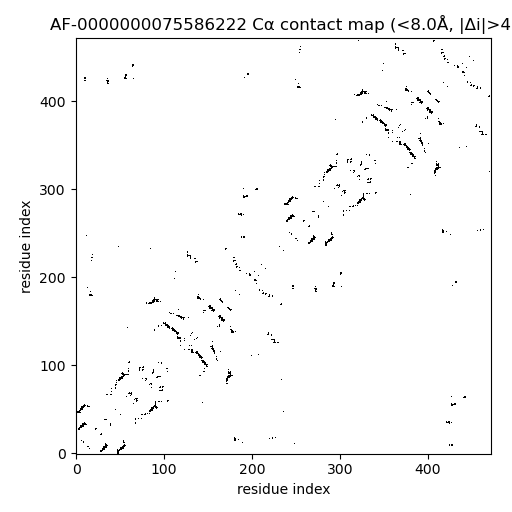? 4.273 16.969 19.469 1 98.44 163 ASN A N 1
ATOM 1210 C CA . ASN A 1 163 ? 4.465 17.703 18.219 1 98.44 163 ASN A CA 1
ATOM 1211 C C . ASN A 1 163 ? 3.611 17.141 17.094 1 98.44 163 ASN A C 1
ATOM 1213 O O . ASN A 1 163 ? 4.129 16.469 16.188 1 98.44 163 ASN A O 1
ATOM 1217 N N . GLN A 1 164 ? 2.381 17.547 17.078 1 98.75 164 GLN A N 1
ATOM 1218 C CA . GLN A 1 164 ? 1.451 17.062 16.062 1 98.75 164 GLN A CA 1
ATOM 1219 C C . GLN A 1 164 ? 1.427 18 14.844 1 98.75 164 GLN A C 1
ATOM 1221 O O . GLN A 1 164 ? 1.011 17.594 13.758 1 98.75 164 GLN A O 1
ATOM 1226 N N . ALA A 1 165 ? 1.764 19.25 15.062 1 98.94 165 ALA A N 1
ATOM 1227 C CA . ALA A 1 165 ? 1.8 20.219 13.961 1 98.94 165 ALA A CA 1
ATOM 1228 C C . ALA A 1 165 ? 2.725 21.391 14.281 1 98.94 165 ALA A C 1
ATOM 1230 O O . ALA A 1 165 ? 2.785 21.844 15.43 1 98.94 165 ALA A O 1
ATOM 1231 N N . PHE A 1 166 ? 3.395 21.844 13.305 1 98.94 166 PHE A N 1
ATOM 1232 C CA . PHE A 1 166 ? 4.191 23.062 13.453 1 98.94 166 PHE A CA 1
ATOM 1233 C C . PHE A 1 166 ? 4.316 23.781 12.117 1 98.94 166 PHE A C 1
ATOM 1235 O O . PHE A 1 166 ? 4.02 23.219 11.062 1 98.94 166 PHE A O 1
ATOM 1242 N N . SER A 1 167 ? 4.652 25.016 12.195 1 98.81 167 SER A N 1
ATOM 1243 C CA . SER A 1 167 ? 4.973 25.812 11.008 1 98.81 167 SER A CA 1
ATOM 1244 C C . SER A 1 167 ? 6.406 26.312 11.055 1 98.81 167 SER A C 1
ATOM 1246 O O . SER A 1 167 ? 7.008 26.406 12.125 1 98.81 167 SER A O 1
ATOM 1248 N N . TRP A 1 168 ? 7.004 26.484 9.961 1 98.38 168 TRP A N 1
ATOM 1249 C CA . TRP A 1 168 ? 8.258 27.203 9.734 1 98.38 168 TRP A CA 1
ATOM 1250 C C . TRP A 1 168 ? 8.031 28.438 8.883 1 98.38 168 TRP A C 1
ATOM 1252 O O . TRP A 1 168 ? 7.809 28.344 7.672 1 98.38 168 TRP A O 1
ATOM 1262 N N . GLY A 1 169 ? 8.078 29.594 9.555 1 95.12 169 GLY A N 1
ATOM 1263 C CA . GLY A 1 169 ? 7.559 30.766 8.875 1 95.12 169 GLY A CA 1
ATOM 1264 C C . GLY A 1 169 ? 6.113 30.609 8.438 1 95.12 169 GLY A C 1
ATOM 1265 O O . GLY A 1 169 ? 5.309 30 9.148 1 95.12 169 GLY A O 1
ATOM 1266 N N . THR A 1 170 ? 5.781 31.266 7.309 1 93.31 170 THR A N 1
ATOM 1267 C CA . THR A 1 170 ? 4.418 31.188 6.797 1 93.31 170 THR A CA 1
ATOM 1268 C C . THR A 1 170 ? 4.336 30.172 5.652 1 93.31 170 THR A C 1
ATOM 1270 O O . THR A 1 170 ? 3.244 29.75 5.266 1 93.31 170 THR A O 1
ATOM 1273 N N . HIS A 1 171 ? 5.484 29.719 5.203 1 97.06 171 HIS A N 1
ATOM 1274 C CA . HIS A 1 171 ? 5.488 29 3.928 1 97.06 171 HIS A CA 1
ATOM 1275 C C . HIS A 1 171 ? 5.543 27.5 4.137 1 97.06 171 HIS A C 1
ATOM 1277 O O . HIS A 1 171 ? 5.348 26.719 3.191 1 97.06 171 HIS A O 1
ATOM 1283 N N . VAL A 1 172 ? 5.855 27.016 5.379 1 98.81 172 VAL A N 1
ATOM 1284 C CA . VAL A 1 172 ? 5.938 25.578 5.633 1 98.81 172 VAL A CA 1
ATOM 1285 C C . VAL A 1 172 ? 4.906 25.188 6.684 1 98.81 172 VAL A C 1
ATOM 1287 O O . VAL A 1 172 ? 4.793 25.828 7.73 1 98.81 172 VAL A O 1
ATOM 1290 N N . LEU A 1 173 ? 4.113 24.234 6.414 1 98.94 173 LEU A N 1
ATOM 1291 C CA . LEU A 1 173 ? 3.195 23.609 7.355 1 98.94 173 LEU A CA 1
ATOM 1292 C C . LEU A 1 173 ? 3.477 22.109 7.469 1 98.94 173 LEU A C 1
ATOM 1294 O O . LEU A 1 173 ? 3.576 21.422 6.457 1 98.94 173 LEU A O 1
ATOM 1298 N N . ALA A 1 174 ? 3.717 21.625 8.641 1 98.94 174 ALA A N 1
ATOM 1299 C CA . ALA A 1 174 ? 4 20.234 8.938 1 98.94 174 ALA A CA 1
ATOM 1300 C C . ALA A 1 174 ? 2.926 19.625 9.836 1 98.94 174 ALA A C 1
ATOM 1302 O O . ALA A 1 174 ? 2.664 20.141 10.93 1 98.94 174 ALA A O 1
ATOM 1303 N N . LEU A 1 175 ? 2.299 18.578 9.367 1 98.94 175 LEU A N 1
ATOM 1304 C CA . LEU A 1 175 ? 1.199 17.922 10.055 1 98.94 175 LEU A CA 1
ATOM 1305 C C . LEU A 1 175 ? 1.52 16.453 10.297 1 98.94 175 LEU A C 1
ATOM 1307 O O . LEU A 1 175 ? 1.562 15.656 9.352 1 98.94 175 LEU A O 1
ATOM 1311 N N . GLN A 1 176 ? 1.75 16.062 11.57 1 98.88 176 GLN A N 1
ATOM 1312 C CA . GLN A 1 176 ? 1.987 14.664 11.922 1 98.88 176 GLN A CA 1
ATOM 1313 C C . GLN A 1 176 ? 0.727 13.82 11.734 1 98.88 176 GLN A C 1
ATOM 1315 O O . GLN A 1 176 ? 0.805 12.648 11.359 1 98.88 176 GLN A O 1
ATOM 1320 N N . CYS A 1 177 ? -0.398 14.445 12.016 1 98.88 177 CYS A N 1
ATOM 1321 C CA . CYS A 1 177 ? -1.701 13.812 11.836 1 98.88 177 CYS A CA 1
ATOM 1322 C C . CYS A 1 177 ? -2.123 13.828 10.375 1 98.88 177 CYS A C 1
ATOM 1324 O O . CYS A 1 177 ? -1.354 14.25 9.508 1 98.88 177 CYS A O 1
ATOM 1326 N N . HIS A 1 178 ? -3.289 13.234 10.078 1 98.88 178 HIS A N 1
ATOM 1327 C CA . HIS A 1 178 ? -3.785 13.109 8.711 1 98.88 178 HIS A CA 1
ATOM 1328 C C . HIS A 1 178 ? -5.105 13.852 8.531 1 98.88 178 HIS A C 1
ATOM 1330 O O . HIS A 1 178 ? -6.172 13.234 8.516 1 98.88 178 HIS A O 1
ATOM 1336 N N . PRO A 1 179 ? -5.043 15.125 8.273 1 98.88 179 PRO A N 1
ATOM 1337 C CA . PRO A 1 179 ? -6.289 15.859 8.031 1 98.88 179 PRO A CA 1
ATOM 1338 C C . PRO A 1 179 ? -6.895 15.547 6.66 1 98.88 179 PRO A C 1
ATOM 1340 O O . PRO A 1 179 ? -8.078 15.82 6.43 1 98.88 179 PRO A O 1
ATOM 1343 N N . GLU A 1 180 ? -6.137 14.977 5.742 1 98.81 180 GLU A N 1
ATOM 1344 C CA . GLU A 1 180 ? -6.516 14.852 4.34 1 98.81 180 GLU A CA 1
ATOM 1345 C C . GLU A 1 180 ? -7.461 13.672 4.121 1 98.81 180 GLU A C 1
ATOM 1347 O O . GLU A 1 180 ? -8.055 13.539 3.049 1 98.81 180 GLU A O 1
ATOM 1352 N N . ILE A 1 181 ? -7.668 12.844 5.102 1 97.94 181 ILE A N 1
ATOM 1353 C CA . ILE A 1 181 ? -8.375 11.578 4.93 1 97.94 181 ILE A CA 1
ATOM 1354 C C . ILE A 1 181 ? -9.812 11.852 4.48 1 97.94 181 ILE A C 1
ATOM 1356 O O . ILE A 1 181 ? -10.422 12.836 4.902 1 97.94 181 ILE A O 1
ATOM 1360 N N . ARG A 1 182 ? -10.289 10.961 3.666 1 98 182 ARG A N 1
ATOM 1361 C CA . ARG A 1 182 ? -11.688 10.961 3.248 1 98 182 ARG A CA 1
ATOM 1362 C C . ARG A 1 182 ? -12.391 9.672 3.67 1 98 182 ARG A C 1
ATOM 1364 O O . ARG A 1 182 ? -11.828 8.586 3.531 1 98 182 ARG A O 1
ATOM 1371 N N . ALA A 1 183 ? -13.609 9.852 4.105 1 97.25 183 ALA A N 1
ATOM 1372 C CA . ALA A 1 183 ? -14.383 8.695 4.551 1 97.25 183 ALA A CA 1
ATOM 1373 C C . ALA A 1 183 ? -14.656 7.742 3.395 1 97.25 183 ALA A C 1
ATOM 1375 O O . ALA A 1 183 ? -14.594 6.523 3.561 1 97.25 183 ALA A O 1
ATOM 1376 N N . ASP A 1 184 ? -14.945 8.227 2.211 1 96.19 184 ASP A N 1
ATOM 1377 C CA . ASP A 1 184 ? -15.359 7.402 1.076 1 96.19 184 ASP A CA 1
ATOM 1378 C C . ASP A 1 184 ? -14.156 6.742 0.408 1 96.19 184 ASP A C 1
ATOM 1380 O O . ASP A 1 184 ? -14.312 5.953 -0.528 1 96.19 184 ASP A O 1
ATOM 1384 N N . ARG A 1 185 ? -12.953 7.004 0.865 1 95.62 185 ARG A N 1
ATOM 1385 C CA . ARG A 1 185 ? -11.727 6.461 0.282 1 95.62 185 ARG A CA 1
ATOM 1386 C C . ARG A 1 185 ? -10.836 5.848 1.356 1 95.62 185 ARG A C 1
ATOM 1388 O O . ARG A 1 185 ? -9.609 5.84 1.224 1 95.62 185 ARG A O 1
ATOM 1395 N N . PHE A 1 186 ? -11.5 5.406 2.404 1 98.19 186 PHE A N 1
ATOM 1396 C CA . PHE A 1 186 ? -10.727 5 3.574 1 98.19 186 PHE A CA 1
ATOM 1397 C C . PHE A 1 186 ? -10.422 3.506 3.531 1 98.19 186 PHE A C 1
ATOM 1399 O O . PHE A 1 186 ? -9.461 3.043 4.145 1 98.19 186 PHE A O 1
ATOM 1406 N N . GLU A 1 187 ? -11.117 2.699 2.793 1 98 187 GLU A N 1
ATOM 1407 C CA . GLU A 1 187 ? -10.977 1.247 2.807 1 98 187 GLU A CA 1
ATOM 1408 C C . GLU A 1 187 ? -9.594 0.822 2.342 1 98 187 GLU A C 1
ATOM 1410 O O . GLU A 1 187 ? -8.992 -0.091 2.914 1 98 187 GLU A O 1
ATOM 1415 N N . PRO A 1 188 ? -8.961 1.45 1.315 1 98.12 188 PRO A N 1
ATOM 1416 C CA . PRO A 1 188 ? -7.602 1.079 0.914 1 98.12 188 PRO A CA 1
ATOM 1417 C C . PRO A 1 188 ? -6.582 1.274 2.033 1 98.12 188 PRO A C 1
ATOM 1419 O O . PRO A 1 188 ? -5.602 0.533 2.115 1 98.12 188 PRO A O 1
ATOM 1422 N N . TRP A 1 189 ? -6.809 2.266 2.975 1 98.56 189 TRP A N 1
ATOM 1423 C CA . TRP A 1 189 ? -5.965 2.414 4.156 1 98.56 189 TRP A CA 1
ATOM 1424 C C . TRP A 1 189 ? -6.027 1.168 5.031 1 98.56 189 TRP A C 1
ATOM 1426 O O . TRP A 1 189 ? -4.996 0.669 5.488 1 98.56 189 TRP A O 1
ATOM 1436 N N . LEU A 1 190 ? -7.27 0.728 5.223 1 98.56 190 LEU A N 1
ATOM 1437 C CA . LEU A 1 190 ? -7.48 -0.427 6.09 1 98.56 190 LEU A CA 1
ATOM 1438 C C . LEU A 1 190 ? -6.844 -1.678 5.492 1 98.56 190 LEU A C 1
ATOM 1440 O O . LEU A 1 190 ? -6.199 -2.451 6.203 1 98.56 190 LEU A O 1
ATOM 1444 N N . ILE A 1 191 ? -6.969 -1.793 4.211 1 98.38 191 ILE A N 1
ATOM 1445 C CA . ILE A 1 191 ? -6.418 -2.953 3.521 1 98.38 191 ILE A CA 1
ATOM 1446 C C . ILE A 1 191 ? -4.891 -2.871 3.516 1 98.38 191 ILE A C 1
ATOM 1448 O O . ILE A 1 191 ? -4.211 -3.822 3.906 1 98.38 191 ILE A O 1
ATOM 1452 N N . GLY A 1 192 ? -4.336 -1.748 3.137 1 98.38 192 GLY A N 1
ATOM 1453 C CA . GLY A 1 192 ? -2.898 -1.582 2.994 1 98.38 192 GLY A CA 1
ATOM 1454 C C . GLY A 1 192 ? -2.148 -1.704 4.309 1 98.38 192 GLY A C 1
ATOM 1455 O O . GLY A 1 192 ? -0.998 -2.145 4.332 1 98.38 192 GLY A O 1
ATOM 1456 N N . HIS A 1 193 ? -2.848 -1.331 5.434 1 98.25 193 HIS A N 1
ATOM 1457 C CA . HIS A 1 193 ? -2.207 -1.352 6.742 1 98.25 193 HIS A CA 1
ATOM 1458 C C . HIS A 1 193 ? -2.752 -2.484 7.605 1 98.25 193 HIS A C 1
ATOM 1460 O O . HIS A 1 193 ? -2.713 -2.408 8.836 1 98.25 193 HIS A O 1
ATOM 1466 N N . ALA A 1 194 ? -3.297 -3.508 7.012 1 98.06 194 ALA A N 1
ATOM 1467 C CA . ALA A 1 194 ? -3.959 -4.586 7.742 1 98.06 194 ALA A CA 1
ATOM 1468 C C . ALA A 1 194 ? -3.023 -5.199 8.781 1 98.06 194 ALA A C 1
ATOM 1470 O O . ALA A 1 194 ? -3.438 -5.488 9.906 1 98.06 194 ALA A O 1
ATOM 1471 N N . GLY A 1 195 ? -1.75 -5.43 8.359 1 96.69 195 GLY A N 1
ATOM 1472 C CA . GLY A 1 195 ? -0.794 -5.992 9.297 1 96.69 195 GLY A CA 1
ATOM 1473 C C . GLY A 1 195 ? -0.573 -5.125 10.516 1 96.69 195 GLY A C 1
ATOM 1474 O O . GLY A 1 195 ? -0.497 -5.629 11.641 1 96.69 195 GLY A O 1
ATOM 1475 N N . GLU A 1 196 ? -0.407 -3.871 10.281 1 97 196 GLU A N 1
ATOM 1476 C CA . GLU A 1 196 ? -0.199 -2.936 11.383 1 97 196 GLU A CA 1
ATOM 1477 C C . GLU A 1 196 ? -1.419 -2.881 12.297 1 97 196 GLU A C 1
ATOM 1479 O O . GLU A 1 196 ? -1.282 -2.846 13.523 1 97 196 GLU A O 1
ATOM 1484 N N . ILE A 1 197 ? -2.6 -2.803 11.695 1 98.19 197 ILE A N 1
ATOM 1485 C CA . ILE A 1 197 ? -3.838 -2.775 12.469 1 98.19 197 ILE A CA 1
ATOM 1486 C C . ILE A 1 197 ? -3.912 -4.004 13.367 1 98.19 197 ILE A C 1
ATOM 1488 O O . ILE A 1 197 ? -4.18 -3.885 14.57 1 98.19 197 ILE A O 1
ATOM 1492 N N . ALA A 1 198 ? -3.629 -5.156 12.812 1 95.94 198 ALA A N 1
ATOM 1493 C CA . ALA A 1 198 ? -3.699 -6.414 13.555 1 95.94 198 ALA A CA 1
ATOM 1494 C C . ALA A 1 198 ? -2.701 -6.43 14.703 1 95.94 198 ALA A C 1
ATOM 1496 O O . ALA A 1 198 ? -2.957 -7.035 15.75 1 95.94 198 ALA A O 1
ATOM 1497 N N . ALA A 1 199 ? -1.617 -5.719 14.531 1 94.31 199 ALA A N 1
ATOM 1498 C CA . ALA A 1 199 ? -0.547 -5.723 15.531 1 94.31 199 ALA A CA 1
ATOM 1499 C C . ALA A 1 199 ? -0.783 -4.656 16.594 1 94.31 199 ALA A C 1
ATOM 1501 O O . ALA A 1 199 ? -0.034 -4.566 17.562 1 94.31 199 ALA A O 1
ATOM 1502 N N . THR A 1 200 ? -1.751 -3.797 16.422 1 94.62 200 THR A N 1
ATOM 1503 C CA . THR A 1 200 ? -2.023 -2.707 17.344 1 94.62 200 THR A CA 1
ATOM 1504 C C . THR A 1 200 ? -3.145 -3.086 18.312 1 94.62 200 THR A C 1
ATOM 1506 O O . THR A 1 200 ? -4.305 -3.195 17.906 1 94.62 200 THR A O 1
ATOM 1509 N N . PRO A 1 201 ? -2.807 -3.25 19.562 1 92.69 201 PRO A N 1
ATOM 1510 C CA . PRO A 1 201 ? -3.844 -3.637 20.516 1 92.69 201 PRO A CA 1
ATOM 1511 C C . PRO A 1 201 ? -4.949 -2.592 20.641 1 92.69 201 PRO A C 1
ATOM 1513 O O . PRO A 1 201 ? -4.68 -1.391 20.609 1 92.69 201 PRO A O 1
ATOM 1516 N N . GLY A 1 202 ? -6.141 -3.07 20.766 1 92.56 202 GLY A N 1
ATOM 1517 C CA . GLY A 1 202 ? -7.254 -2.191 21.109 1 92.56 202 GLY A CA 1
ATOM 1518 C C . GLY A 1 202 ? -7.941 -1.617 19.875 1 92.56 202 GLY A C 1
ATOM 1519 O O . GLY A 1 202 ? -8.82 -0.762 20 1 92.56 202 GLY A O 1
ATOM 1520 N N . THR A 1 203 ? -7.602 -1.988 18.75 1 94.56 203 THR A N 1
ATOM 1521 C CA . THR A 1 203 ? -8.25 -1.479 17.547 1 94.56 203 THR A CA 1
ATOM 1522 C C . THR A 1 203 ? -8.336 -2.568 16.484 1 94.56 203 THR A C 1
ATOM 1524 O O . THR A 1 203 ? -7.715 -3.625 16.609 1 94.56 203 THR A O 1
ATOM 1527 N N . ASP A 1 204 ? -9.234 -2.406 15.523 1 97.44 204 ASP A N 1
ATOM 1528 C CA . ASP A 1 204 ? -9.336 -3.252 14.344 1 97.44 204 ASP A CA 1
ATOM 1529 C C . ASP A 1 204 ? -9.953 -2.486 13.172 1 97.44 204 ASP A C 1
ATOM 1531 O O . ASP A 1 204 ? -10.336 -1.324 13.32 1 97.44 204 ASP A O 1
ATOM 1535 N N . ALA A 1 205 ? -9.945 -3.123 12.07 1 98.5 205 ALA A N 1
ATOM 1536 C CA . ALA A 1 205 ? -10.383 -2.471 10.836 1 98.5 205 ALA A CA 1
ATOM 1537 C C . ALA A 1 205 ? -11.852 -2.059 10.922 1 98.5 205 ALA A C 1
ATOM 1539 O O . ALA A 1 205 ? -12.234 -1.005 10.406 1 98.5 205 ALA A O 1
ATOM 1540 N N . LYS A 1 206 ? -12.68 -2.887 11.523 1 98.19 206 LYS A N 1
ATOM 1541 C CA . LYS A 1 206 ? -14.109 -2.598 11.648 1 98.19 206 LYS A CA 1
ATOM 1542 C C . LYS A 1 206 ? -14.344 -1.329 12.461 1 98.19 206 LYS A C 1
ATOM 1544 O O . LYS A 1 206 ? -15.109 -0.456 12.055 1 98.19 206 LYS A O 1
ATOM 1549 N N . ARG A 1 207 ? -13.68 -1.235 13.594 1 98 207 ARG A N 1
ATOM 1550 C CA . ARG A 1 207 ? -13.797 -0.064 14.453 1 98 207 ARG A CA 1
ATOM 1551 C C . ARG A 1 207 ? -13.32 1.194 13.742 1 98 207 ARG A C 1
ATOM 1553 O O . ARG A 1 207 ? -13.977 2.232 13.789 1 98 207 ARG A O 1
ATOM 1560 N N . LEU A 1 208 ? -12.18 1.111 13.117 1 98.69 208 LEU A N 1
ATOM 1561 C CA . LEU A 1 208 ? -11.633 2.25 12.391 1 98.69 208 LEU A CA 1
ATOM 1562 C C . LEU A 1 208 ? -12.57 2.68 11.273 1 98.69 208 LEU A C 1
ATOM 1564 O O . LEU A 1 208 ? -12.766 3.877 11.039 1 98.69 208 LEU A O 1
ATOM 1568 N N . ARG A 1 209 ? -13.102 1.698 10.539 1 98.38 209 ARG A N 1
ATOM 1569 C CA . ARG A 1 209 ? -14.055 1.97 9.469 1 98.38 209 ARG A CA 1
ATOM 1570 C C . ARG A 1 209 ? -15.273 2.713 10 1 98.38 209 ARG A C 1
ATOM 1572 O O . ARG A 1 209 ? -15.695 3.721 9.43 1 98.38 209 ARG A O 1
ATOM 1579 N N . GLU A 1 210 ? -15.836 2.23 11.078 1 98.19 210 GLU A N 1
ATOM 1580 C CA . GLU A 1 210 ? -17.047 2.814 11.664 1 98.19 210 GLU A CA 1
ATOM 1581 C C . GLU A 1 210 ? -16.766 4.223 12.18 1 98.19 210 GLU A C 1
ATOM 1583 O O . GLU A 1 210 ? -17.562 5.137 11.953 1 98.19 210 GLU A O 1
ATOM 1588 N N . GLN A 1 211 ? -15.672 4.422 12.906 1 98.62 211 GLN A N 1
ATOM 1589 C CA . GLN A 1 211 ? -15.305 5.738 13.414 1 98.62 211 GLN A CA 1
ATOM 1590 C C . GLN A 1 211 ? -15.078 6.727 12.273 1 98.62 211 GLN A C 1
ATOM 1592 O O . GLN A 1 211 ? -15.477 7.891 12.359 1 98.62 211 GLN A O 1
ATOM 1597 N N . THR A 1 212 ? -14.445 6.238 11.234 1 98.75 212 THR A N 1
ATOM 1598 C CA . THR A 1 212 ? -14.156 7.113 10.102 1 98.75 212 THR A CA 1
ATOM 1599 C C . THR A 1 212 ? -15.445 7.512 9.383 1 98.75 212 THR A C 1
ATOM 1601 O O . THR A 1 212 ? -15.578 8.648 8.93 1 98.75 212 THR A O 1
ATOM 1604 N N . ALA A 1 213 ? -16.344 6.574 9.227 1 98.31 213 ALA A N 1
ATOM 1605 C CA . ALA A 1 213 ? -17.641 6.887 8.625 1 98.31 213 ALA A CA 1
ATOM 1606 C C . ALA A 1 213 ? -18.375 7.957 9.43 1 98.31 213 ALA A C 1
ATOM 1608 O O . ALA A 1 213 ? -19.062 8.805 8.859 1 98.31 213 ALA A O 1
ATOM 1609 N N . GLN A 1 214 ? -18.219 7.938 10.695 1 98.5 214 GLN A N 1
ATOM 1610 C CA . GLN A 1 214 ? -18.922 8.852 11.586 1 98.5 214 GLN A CA 1
ATOM 1611 C C . GLN A 1 214 ? -18.219 10.211 11.641 1 98.5 214 GLN A C 1
ATOM 1613 O O . GLN A 1 214 ? -18.875 11.258 11.555 1 98.5 214 GLN A O 1
ATOM 1618 N N . LEU A 1 215 ? -16.891 10.25 11.773 1 98.81 215 LEU A N 1
ATOM 1619 C CA . LEU A 1 215 ? -16.141 11.461 12.094 1 98.81 215 LEU A CA 1
ATOM 1620 C C . LEU A 1 215 ? -15.562 12.086 10.836 1 98.81 215 LEU A C 1
ATOM 1622 O O . LEU A 1 215 ? -15.289 13.289 10.805 1 98.81 215 LEU A O 1
ATOM 1626 N N . GLY A 1 216 ? -15.398 11.281 9.781 1 98.62 216 GLY A N 1
ATOM 1627 C CA . GLY A 1 216 ? -14.703 11.672 8.562 1 98.62 216 GLY A CA 1
ATOM 1628 C C . GLY A 1 216 ? -15.328 12.867 7.875 1 98.62 216 GLY A C 1
ATOM 1629 O O . GLY A 1 216 ? -14.625 13.82 7.52 1 98.62 216 GLY A O 1
ATOM 1630 N N . PRO A 1 217 ? -16.625 12.883 7.664 1 98.56 217 PRO A N 1
ATOM 1631 C CA . PRO A 1 217 ? -17.266 13.984 6.941 1 98.56 217 PRO A CA 1
ATOM 1632 C C . PRO A 1 217 ? -17.016 15.336 7.598 1 98.56 217 PRO A C 1
ATOM 1634 O O . PRO A 1 217 ? -16.75 16.328 6.902 1 98.56 217 PRO A O 1
ATOM 1637 N N . THR A 1 218 ? -17.078 15.414 8.93 1 98.75 218 THR A N 1
ATOM 1638 C CA . THR A 1 218 ? -16.812 16.656 9.633 1 98.75 218 THR A CA 1
ATOM 1639 C C . THR A 1 218 ? -15.344 17.062 9.453 1 98.75 218 THR A C 1
ATOM 1641 O O . THR A 1 218 ? -15.047 18.234 9.203 1 98.75 218 THR A O 1
ATOM 1644 N N . LEU A 1 219 ? -14.453 16.156 9.57 1 98.88 219 LEU A N 1
ATOM 1645 C CA . LEU A 1 219 ? -13.039 16.453 9.375 1 98.88 219 LEU A CA 1
ATOM 1646 C C . LEU A 1 219 ? -12.773 16.953 7.957 1 98.88 219 LEU A C 1
ATOM 1648 O O . LEU A 1 219 ? -12.008 17.891 7.762 1 98.88 219 LEU A O 1
ATOM 1652 N N . GLU A 1 220 ? -13.359 16.281 6.969 1 98.75 220 GLU A N 1
ATOM 1653 C CA . GLU A 1 220 ? -13.156 16.656 5.578 1 98.75 220 GLU A CA 1
ATOM 1654 C C . GLU A 1 220 ? -13.492 18.141 5.359 1 98.75 220 GLU A C 1
ATOM 1656 O O . GLU A 1 220 ? -12.719 18.859 4.73 1 98.75 220 GLU A O 1
ATOM 1661 N N . CYS A 1 221 ? -14.578 18.578 5.891 1 98.62 221 CYS A N 1
ATOM 1662 C CA . CYS A 1 221 ? -15 19.969 5.754 1 98.62 221 CYS A CA 1
ATOM 1663 C C . CYS A 1 221 ? -14.023 20.906 6.457 1 98.62 221 CYS A C 1
ATOM 1665 O O . CYS A 1 221 ? -13.578 21.906 5.875 1 98.62 221 CYS A O 1
ATOM 1667 N N . ALA A 1 222 ? -13.711 20.578 7.695 1 98.88 222 ALA A N 1
ATOM 1668 C CA . ALA A 1 222 ? -12.812 21.406 8.5 1 98.88 222 ALA A CA 1
ATOM 1669 C C . ALA A 1 222 ? -11.422 21.469 7.867 1 98.88 222 ALA A C 1
ATOM 1671 O O . ALA A 1 222 ? -10.82 22.547 7.805 1 98.88 222 ALA A O 1
ATOM 1672 N N . ALA A 1 223 ? -10.945 20.359 7.391 1 98.88 223 ALA A N 1
ATOM 1673 C CA . ALA A 1 223 ? -9.609 20.266 6.809 1 98.88 223 ALA A CA 1
ATOM 1674 C C . ALA A 1 223 ? -9.516 21.062 5.512 1 98.88 223 ALA A C 1
ATOM 1676 O O . ALA A 1 223 ? -8.484 21.672 5.223 1 98.88 223 ALA A O 1
ATOM 1677 N N . ARG A 1 224 ? -10.555 21 4.68 1 98.81 224 ARG A N 1
ATOM 1678 C CA . ARG A 1 224 ? -10.578 21.781 3.445 1 98.81 224 ARG A CA 1
ATOM 1679 C C . ARG A 1 224 ? -10.484 23.281 3.738 1 98.81 224 ARG A C 1
ATOM 1681 O O . ARG A 1 224 ? -9.781 24.016 3.035 1 98.81 224 ARG A O 1
ATOM 1688 N N . ARG A 1 225 ? -11.164 23.703 4.816 1 98.81 225 ARG A N 1
ATOM 1689 C CA . ARG A 1 225 ? -11.086 25.109 5.219 1 98.81 225 ARG A CA 1
ATOM 1690 C C . ARG A 1 225 ? -9.68 25.469 5.699 1 98.81 225 ARG A C 1
ATOM 1692 O O . ARG A 1 225 ? -9.148 26.516 5.34 1 98.81 225 ARG A O 1
ATOM 1699 N N . MET A 1 226 ? -9.141 24.594 6.488 1 98.94 226 MET A N 1
ATOM 1700 C CA . MET A 1 226 ? -7.793 24.797 7.004 1 98.94 226 MET A CA 1
ATOM 1701 C C . MET A 1 226 ? -6.785 24.922 5.867 1 98.94 226 MET A C 1
ATOM 1703 O O . MET A 1 226 ? -6.016 25.891 5.816 1 98.94 226 MET A O 1
ATOM 1707 N N . PHE A 1 227 ? -6.844 23.984 4.969 1 98.94 227 PHE A N 1
ATOM 1708 C CA . PHE A 1 227 ? -5.902 23.938 3.855 1 98.94 227 PHE A CA 1
ATOM 1709 C C . PHE A 1 227 ? -6.105 25.125 2.928 1 98.94 227 PHE A C 1
ATOM 1711 O O . PHE A 1 227 ? -5.137 25.75 2.482 1 98.94 227 PHE A O 1
ATOM 1718 N N . GLY A 1 228 ? -7.328 25.438 2.627 1 98.75 228 GLY A N 1
ATOM 1719 C CA . GLY A 1 228 ? -7.629 26.594 1.8 1 98.75 228 GLY A CA 1
ATOM 1720 C C . GLY A 1 228 ? -7.074 27.891 2.359 1 98.75 228 GLY A C 1
ATOM 1721 O O . GLY A 1 228 ? -6.453 28.672 1.635 1 98.75 228 GLY A O 1
ATOM 1722 N N . GLU A 1 229 ? -7.324 28.109 3.627 1 98.75 229 GLU A N 1
ATOM 1723 C CA . GLU A 1 229 ? -6.812 29.328 4.258 1 98.75 229 GLU A CA 1
ATOM 1724 C C . GLU A 1 229 ? -5.289 29.359 4.238 1 98.75 229 GLU A C 1
ATOM 1726 O O . GLU A 1 229 ? -4.684 30.406 4.031 1 98.75 229 GLU A O 1
ATOM 1731 N N . TRP A 1 230 ? -4.664 28.219 4.469 1 98.75 230 TRP A N 1
ATOM 1732 C CA . TRP A 1 230 ? -3.209 28.172 4.414 1 98.75 230 TRP A CA 1
ATOM 1733 C C . TRP A 1 230 ? -2.705 28.484 3.012 1 98.75 230 TRP A C 1
ATOM 1735 O O . TRP A 1 230 ? -1.745 29.234 2.844 1 98.75 230 TRP A O 1
ATOM 1745 N N . LEU A 1 231 ? -3.332 27.906 2.021 1 98.38 231 LEU A N 1
ATOM 1746 C CA . LEU A 1 231 ? -2.967 28.203 0.64 1 98.38 231 LEU A CA 1
ATOM 1747 C C . LEU A 1 231 ? -3.064 29.688 0.357 1 98.38 231 LEU A C 1
ATOM 1749 O O . LEU A 1 231 ? -2.178 30.266 -0.276 1 98.38 231 LEU A O 1
ATOM 1753 N N . ASP A 1 232 ? -4.109 30.328 0.839 1 97.94 232 ASP A N 1
ATOM 1754 C CA . ASP A 1 232 ? -4.258 31.781 0.681 1 97.94 232 ASP A CA 1
ATOM 1755 C C . ASP A 1 232 ? -3.08 32.531 1.305 1 97.94 232 ASP A C 1
ATOM 1757 O O . ASP A 1 232 ? -2.57 33.469 0.727 1 97.94 232 ASP A O 1
ATOM 1761 N N . SER A 1 233 ? -2.697 32.094 2.438 1 97.31 233 SER A N 1
ATOM 1762 C CA . SER A 1 233 ? -1.652 32.781 3.191 1 97.31 233 SER A CA 1
ATOM 1763 C C . SER A 1 233 ? -0.308 32.688 2.475 1 97.31 233 SER A C 1
ATOM 1765 O O . SER A 1 233 ? 0.579 33.5 2.707 1 97.31 233 SER A O 1
ATOM 1767 N N . VAL A 1 234 ? -0.164 31.672 1.589 1 96.44 234 VAL A N 1
ATOM 1768 C CA . VAL A 1 234 ? 1.112 31.516 0.899 1 96.44 234 VAL A CA 1
ATOM 1769 C C . VAL A 1 234 ? 0.956 31.906 -0.571 1 96.44 234 VAL A C 1
ATOM 1771 O O . VAL A 1 234 ? 1.816 31.578 -1.396 1 96.44 234 VAL A O 1
ATOM 1774 N N . GLY A 1 235 ? -0.169 32.5 -0.9 1 94.38 235 GLY A N 1
ATOM 1775 C CA . GLY A 1 235 ? -0.379 33.094 -2.213 1 94.38 235 GLY A CA 1
ATOM 1776 C C . GLY A 1 235 ? -0.778 32.062 -3.268 1 94.38 235 GLY A C 1
ATOM 1777 O O . GLY A 1 235 ? -0.461 32.25 -4.445 1 94.38 235 GLY A O 1
ATOM 1778 N N . LEU A 1 236 ? -1.376 31.047 -2.775 1 94.38 236 LEU A N 1
ATOM 1779 C CA . LEU A 1 236 ? -1.787 30.016 -3.715 1 94.38 236 LEU A CA 1
ATOM 1780 C C . LEU A 1 236 ? -3.307 29.875 -3.744 1 94.38 236 LEU A C 1
ATOM 1782 O O . LEU A 1 236 ? -3.971 30.078 -2.727 1 94.38 236 LEU A O 1
ATOM 1786 N N . MET B 1 1 ? -15.805 -14.539 -26.984 1 45.53 1 MET B N 1
ATOM 1787 C CA . MET B 1 1 ? -15.352 -14.398 -25.609 1 45.53 1 MET B CA 1
ATOM 1788 C C . MET B 1 1 ? -14.625 -13.07 -25.391 1 45.53 1 MET B C 1
ATOM 1790 O O . MET B 1 1 ? -13.953 -12.586 -26.312 1 45.53 1 MET B O 1
ATOM 1794 N N . ASN B 1 2 ? -15.094 -12.195 -24.516 1 60.22 2 ASN B N 1
ATOM 1795 C CA . ASN B 1 2 ? -14.477 -10.898 -24.25 1 60.22 2 ASN B CA 1
ATOM 1796 C C . ASN B 1 2 ? -13 -11.047 -23.875 1 60.22 2 ASN B C 1
ATOM 1798 O O . ASN B 1 2 ? -12.641 -11.891 -23.062 1 60.22 2 ASN B O 1
ATOM 1802 N N . ALA B 1 3 ? -12.125 -10.578 -24.719 1 78.38 3 ALA B N 1
ATOM 1803 C CA . ALA B 1 3 ? -10.672 -10.695 -24.734 1 78.38 3 ALA B CA 1
ATOM 1804 C C . ALA B 1 3 ? -10.047 -10.008 -23.531 1 78.38 3 ALA B C 1
ATOM 1806 O O . ALA B 1 3 ? -8.852 -10.133 -23.281 1 78.38 3 ALA B O 1
ATOM 1807 N N . GLU B 1 4 ? -10.914 -9.625 -22.594 1 92.06 4 GLU B N 1
ATOM 1808 C CA . GLU B 1 4 ? -10.359 -8.773 -21.547 1 92.06 4 GLU B CA 1
ATOM 1809 C C . GLU B 1 4 ? -9.883 -9.609 -20.359 1 92.06 4 GLU B C 1
ATOM 1811 O O . GLU B 1 4 ? -10.555 -10.57 -19.953 1 92.06 4 GLU B O 1
ATOM 1816 N N . VAL B 1 5 ? -8.758 -9.32 -19.844 1 97.75 5 VAL B N 1
ATOM 1817 C CA . VAL B 1 5 ? -8.227 -9.875 -18.609 1 97.75 5 VAL B CA 1
ATOM 1818 C C . VAL B 1 5 ? -8.555 -8.938 -17.438 1 97.75 5 VAL B C 1
ATOM 1820 O O . VAL B 1 5 ? -8.359 -7.723 -17.547 1 97.75 5 VAL B O 1
ATOM 1823 N N . VAL B 1 6 ? -9.148 -9.461 -16.375 1 98 6 VAL B N 1
ATOM 1824 C CA . VAL B 1 6 ? -9.414 -8.672 -15.18 1 98 6 VAL B CA 1
ATOM 1825 C C . VAL B 1 6 ? -8.484 -9.109 -14.055 1 98 6 VAL B C 1
ATOM 1827 O O . VAL B 1 6 ? -8.359 -10.305 -13.773 1 98 6 VAL B O 1
ATOM 1830 N N . ALA B 1 7 ? -7.758 -8.203 -13.5 1 98.38 7 ALA B N 1
ATOM 1831 C CA . ALA B 1 7 ? -6.898 -8.445 -12.344 1 98.38 7 ALA B CA 1
ATOM 1832 C C . ALA B 1 7 ? -7.438 -7.742 -11.102 1 98.38 7 ALA B C 1
ATOM 1834 O O . ALA B 1 7 ? -7.496 -6.512 -11.055 1 98.38 7 ALA B O 1
ATOM 1835 N N . ILE B 1 8 ? -7.863 -8.508 -10.148 1 98.38 8 ILE B N 1
ATOM 1836 C CA . ILE B 1 8 ? -8.328 -7.973 -8.875 1 98.38 8 ILE B CA 1
ATOM 1837 C C . ILE B 1 8 ? -7.125 -7.684 -7.973 1 98.38 8 ILE B C 1
ATOM 1839 O O . ILE B 1 8 ? -6.359 -8.594 -7.637 1 98.38 8 ILE B O 1
ATOM 1843 N N . ARG B 1 9 ? -6.992 -6.461 -7.609 1 98.56 9 ARG B N 1
ATOM 1844 C CA . ARG B 1 9 ? -5.801 -5.984 -6.914 1 98.56 9 ARG B CA 1
ATOM 1845 C C . ARG B 1 9 ? -6.16 -5.398 -5.555 1 98.56 9 ARG B C 1
ATOM 1847 O O . ARG B 1 9 ? -7.145 -4.664 -5.43 1 98.56 9 ARG B O 1
ATOM 1854 N N . HIS B 1 10 ? -5.34 -5.703 -4.527 1 98.5 10 HIS B N 1
ATOM 1855 C CA . HIS B 1 10 ? -5.641 -5.266 -3.168 1 98.5 10 HIS B CA 1
ATOM 1856 C C . HIS B 1 10 ? -4.766 -4.086 -2.764 1 98.5 10 HIS B C 1
ATOM 1858 O O . HIS B 1 10 ? -5.184 -3.24 -1.967 1 98.5 10 HIS B O 1
ATOM 1864 N N . VAL B 1 11 ? -3.537 -4.07 -3.197 1 98.31 11 VAL B N 1
ATOM 1865 C CA . VAL B 1 11 ? -2.627 -2.939 -3.057 1 98.31 11 VAL B CA 1
ATOM 1866 C C . VAL B 1 11 ? -1.904 -2.691 -4.379 1 98.31 11 VAL B C 1
ATOM 1868 O O . VAL B 1 11 ? -1.545 -3.639 -5.086 1 98.31 11 VAL B O 1
ATOM 1871 N N . HIS B 1 12 ? -1.624 -1.481 -4.66 1 96.94 12 HIS B N 1
ATOM 1872 C CA . HIS B 1 12 ? -1.18 -1.077 -5.992 1 96.94 12 HIS B CA 1
ATOM 1873 C C . HIS B 1 12 ? 0.178 -1.685 -6.324 1 96.94 12 HIS B C 1
ATOM 1875 O O . HIS B 1 12 ? 0.478 -1.938 -7.496 1 96.94 12 HIS B O 1
ATOM 1881 N N . PHE B 1 13 ? 0.962 -1.951 -5.32 1 97.12 13 PHE B N 1
ATOM 1882 C CA . PHE B 1 13 ? 2.322 -2.395 -5.602 1 97.12 13 PHE B CA 1
ATOM 1883 C C . PHE B 1 13 ? 2.379 -3.91 -5.754 1 97.12 13 PHE B C 1
ATOM 1885 O O . PHE B 1 13 ? 3.406 -4.461 -6.152 1 97.12 13 PHE B O 1
ATOM 1892 N N . GLU B 1 14 ? 1.339 -4.617 -5.414 1 98.19 14 GLU B N 1
ATOM 1893 C CA . GLU B 1 14 ? 1.203 -6.027 -5.77 1 98.19 14 GLU B CA 1
ATOM 1894 C C . GLU B 1 14 ? 0.391 -6.195 -7.051 1 98.19 14 GLU B C 1
ATOM 1896 O O . GLU B 1 14 ? -0.774 -6.594 -7.008 1 98.19 14 GLU B O 1
ATOM 1901 N N . ASP B 1 15 ? 1.006 -5.98 -8.164 1 98.31 15 ASP B N 1
ATOM 1902 C CA . ASP B 1 15 ? 0.368 -6.02 -9.477 1 98.31 15 ASP B CA 1
ATOM 1903 C C . ASP B 1 15 ? 0.805 -7.254 -10.266 1 98.31 15 ASP B C 1
ATOM 1905 O O . ASP B 1 15 ? 1.35 -8.203 -9.695 1 98.31 15 ASP B O 1
ATOM 1909 N N . LEU B 1 16 ? 0.547 -7.266 -11.57 1 98.75 16 LEU B N 1
ATOM 1910 C CA . LEU B 1 16 ? 0.772 -8.438 -12.406 1 98.75 16 LEU B CA 1
ATOM 1911 C C . LEU B 1 16 ? 2.254 -8.602 -12.727 1 98.75 16 LEU B C 1
ATOM 1913 O O . LEU B 1 16 ? 2.68 -9.664 -13.18 1 98.75 16 LEU B O 1
ATOM 1917 N N . GLY B 1 17 ? 3.045 -7.582 -12.477 1 98.25 17 GLY B N 1
ATOM 1918 C CA . GLY B 1 17 ? 4.477 -7.656 -12.703 1 98.25 17 GLY B CA 1
ATOM 1919 C C . GLY B 1 17 ? 4.84 -8.211 -14.07 1 98.25 17 GLY B C 1
ATOM 1920 O O . GLY B 1 17 ? 4.359 -7.715 -15.094 1 98.25 17 GLY B O 1
ATOM 1921 N N . SER B 1 18 ? 5.609 -9.258 -14.086 1 98.56 18 SER B N 1
ATOM 1922 C CA . SER B 1 18 ? 6.109 -9.836 -15.328 1 98.56 18 SER B CA 1
ATOM 1923 C C . SER B 1 18 ? 4.988 -10.5 -16.125 1 98.56 18 SER B C 1
ATOM 1925 O O . SER B 1 18 ? 5.105 -10.688 -17.328 1 98.56 18 SER B O 1
ATOM 1927 N N . PHE B 1 19 ? 3.932 -10.906 -15.438 1 98.75 19 PHE B N 1
ATOM 1928 C CA . PHE B 1 19 ? 2.805 -11.523 -16.125 1 98.75 19 PHE B CA 1
ATOM 1929 C C . PHE B 1 19 ? 2.137 -10.531 -17.062 1 98.75 19 PHE B C 1
ATOM 1931 O O . PHE B 1 19 ? 1.581 -10.914 -18.094 1 98.75 19 PHE B O 1
ATOM 1938 N N . GLU B 1 20 ? 2.166 -9.258 -16.641 1 97.88 20 GLU B N 1
ATOM 1939 C CA . GLU B 1 20 ? 1.551 -8.234 -17.469 1 97.88 20 GLU B CA 1
ATOM 1940 C C . GLU B 1 20 ? 2.227 -8.156 -18.844 1 97.88 20 GLU B C 1
ATOM 1942 O O . GLU B 1 20 ? 1.571 -7.887 -19.844 1 97.88 20 GLU B O 1
ATOM 1947 N N . GLN B 1 21 ? 3.475 -8.352 -18.875 1 96.56 21 GLN B N 1
ATOM 1948 C CA . GLN B 1 21 ? 4.227 -8.336 -20.125 1 96.56 21 GLN B CA 1
ATOM 1949 C C . GLN B 1 21 ? 3.775 -9.461 -21.047 1 96.56 21 GLN B C 1
ATOM 1951 O O . GLN B 1 21 ? 3.611 -9.25 -22.25 1 96.56 21 GLN B O 1
ATOM 1956 N N . VAL B 1 22 ? 3.604 -10.617 -20.484 1 98.38 22 VAL B N 1
ATOM 1957 C CA . VAL B 1 22 ? 3.16 -11.773 -21.266 1 98.38 22 VAL B CA 1
ATOM 1958 C C . VAL B 1 22 ? 1.786 -11.5 -21.859 1 98.38 22 VAL B C 1
ATOM 1960 O O . VAL B 1 22 ? 1.557 -11.773 -23.047 1 98.38 22 VAL B O 1
ATOM 1963 N N . LEU B 1 23 ? 0.88 -10.961 -21.062 1 98.12 23 LEU B N 1
ATOM 1964 C CA . LEU B 1 23 ? -0.463 -10.633 -21.531 1 98.12 23 LEU B CA 1
ATOM 1965 C C . LEU B 1 23 ? -0.416 -9.562 -22.625 1 98.12 23 LEU B C 1
ATOM 1967 O O . LEU B 1 23 ? -1.139 -9.656 -23.609 1 98.12 23 LEU B O 1
ATOM 1971 N N . GLY B 1 24 ? 0.421 -8.578 -22.406 1 96.38 24 GLY B N 1
ATOM 1972 C CA . GLY B 1 24 ? 0.602 -7.551 -23.422 1 96.38 24 GLY B CA 1
ATOM 1973 C C . GLY B 1 24 ? 1.102 -8.102 -24.734 1 96.38 24 GLY B C 1
ATOM 1974 O O . GLY B 1 24 ? 0.611 -7.715 -25.797 1 96.38 24 GLY B O 1
ATOM 1975 N N . GLU B 1 25 ? 2.059 -8.945 -24.703 1 96.62 25 GLU B N 1
ATOM 1976 C CA . GLU B 1 25 ? 2.621 -9.57 -25.906 1 96.62 25 GLU B CA 1
ATOM 1977 C C . GLU B 1 25 ? 1.564 -10.367 -26.656 1 96.62 25 GLU B C 1
ATOM 1979 O O . GLU B 1 25 ? 1.671 -10.547 -27.875 1 96.62 25 GLU B O 1
ATOM 1984 N N . ARG B 1 26 ? 0.584 -10.734 -26.016 1 95.75 26 ARG B N 1
ATOM 1985 C CA . ARG B 1 26 ? -0.485 -11.539 -26.609 1 95.75 26 ARG B CA 1
ATOM 1986 C C . ARG B 1 26 ? -1.666 -10.656 -27 1 95.75 26 ARG B C 1
ATOM 1988 O O . ARG B 1 26 ? -2.719 -11.164 -27.391 1 95.75 26 ARG B O 1
ATOM 1995 N N . GLY B 1 27 ? -1.508 -9.305 -26.812 1 94.62 27 GLY B N 1
ATOM 1996 C CA . GLY B 1 27 ? -2.549 -8.359 -27.188 1 94.62 27 GLY B CA 1
ATOM 1997 C C . GLY B 1 27 ? -3.75 -8.398 -26.266 1 94.62 27 GLY B C 1
ATOM 1998 O O . GLY B 1 27 ? -4.863 -8.062 -26.672 1 94.62 27 GLY B O 1
ATOM 1999 N N . ARG B 1 28 ? -3.541 -8.891 -25.062 1 95.06 28 ARG B N 1
ATOM 2000 C CA . ARG B 1 28 ? -4.625 -8.961 -24.094 1 95.06 28 ARG B CA 1
ATOM 2001 C C . ARG B 1 28 ? -4.641 -7.727 -23.188 1 95.06 28 ARG B C 1
ATOM 2003 O O . ARG B 1 28 ? -3.672 -7.465 -22.469 1 95.06 28 ARG B O 1
ATOM 2010 N N . ARG B 1 29 ? -5.699 -7.027 -23.25 1 94.88 29 ARG B N 1
ATOM 2011 C CA . ARG B 1 29 ? -5.852 -5.844 -22.406 1 94.88 29 ARG B CA 1
ATOM 2012 C C . ARG B 1 29 ? -6.172 -6.234 -20.969 1 94.88 29 ARG B C 1
ATOM 2014 O O . ARG B 1 29 ? -7.023 -7.09 -20.719 1 94.88 29 ARG B O 1
ATOM 2021 N N . VAL B 1 30 ? -5.508 -5.594 -20.062 1 97.62 30 VAL B N 1
ATOM 2022 C CA . VAL B 1 30 ? -5.723 -5.867 -18.641 1 97.62 30 VAL B CA 1
ATOM 2023 C C . VAL B 1 30 ? -6.527 -4.73 -18.016 1 97.62 30 VAL B C 1
ATOM 2025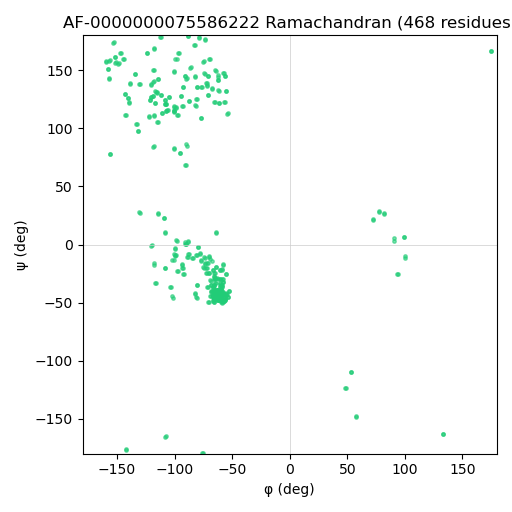 O O . VAL B 1 30 ? -6.188 -3.555 -18.172 1 97.62 30 VAL B O 1
ATOM 2028 N N . ARG B 1 31 ? -7.574 -5.02 -17.375 1 96.81 31 ARG B N 1
ATOM 2029 C CA . ARG B 1 31 ? -8.312 -4.09 -16.531 1 96.81 31 ARG B CA 1
ATOM 2030 C C . ARG B 1 31 ? -8.102 -4.414 -15.055 1 96.81 31 ARG B C 1
ATOM 2032 O O . ARG B 1 31 ? -8.5 -5.48 -14.578 1 96.81 31 ARG B O 1
ATOM 2039 N N . TYR B 1 32 ? -7.48 -3.502 -14.336 1 97.56 32 TYR B N 1
ATOM 2040 C CA . TYR B 1 32 ? -7.348 -3.656 -12.891 1 97.56 32 TYR B CA 1
ATOM 2041 C C . TYR B 1 32 ? -8.625 -3.24 -12.18 1 97.56 32 TYR B C 1
ATOM 2043 O O . TYR B 1 32 ? -9.25 -2.236 -12.539 1 97.56 32 TYR B O 1
ATOM 2051 N N . VAL B 1 33 ? -9.031 -4.02 -11.258 1 97.38 33 VAL B N 1
ATOM 2052 C CA . VAL B 1 33 ? -10.117 -3.695 -10.336 1 97.38 33 VAL B CA 1
ATOM 2053 C C . VAL B 1 33 ? -9.586 -3.66 -8.906 1 97.38 33 VAL B C 1
ATOM 2055 O O . VAL B 1 33 ? -9.258 -4.699 -8.328 1 97.38 33 VAL B O 1
ATOM 2058 N N . ASP B 1 34 ? -9.539 -2.482 -8.328 1 97.31 34 ASP B N 1
ATOM 2059 C CA . ASP B 1 34 ? -8.938 -2.289 -7.012 1 97.31 34 ASP B CA 1
ATOM 2060 C C . ASP B 1 34 ? -9.953 -2.523 -5.898 1 97.31 34 ASP B C 1
ATOM 2062 O O . ASP B 1 34 ? -10.961 -1.825 -5.816 1 97.31 34 ASP B O 1
ATOM 2066 N N . VAL B 1 35 ? -9.609 -3.443 -5.023 1 97.31 35 VAL B N 1
ATOM 2067 C CA . VAL B 1 35 ? -10.445 -3.721 -3.859 1 97.31 35 VAL B CA 1
ATOM 2068 C C . VAL B 1 35 ? -10.43 -2.521 -2.914 1 97.31 35 VAL B C 1
ATOM 2070 O O . VAL B 1 35 ? -9.367 -1.957 -2.633 1 97.31 35 VAL B O 1
ATOM 2073 N N . GLY B 1 36 ? -11.57 -2.168 -2.469 1 93.44 36 GLY B N 1
ATOM 2074 C CA . GLY B 1 36 ? -11.695 -1.013 -1.593 1 93.44 36 GLY B CA 1
ATOM 2075 C C . GLY B 1 36 ? -12.008 0.272 -2.338 1 93.44 36 GLY B C 1
ATOM 2076 O O . GLY B 1 36 ? -12.516 1.229 -1.751 1 93.44 36 GLY B O 1
ATOM 2077 N N . GLY B 1 37 ? -11.641 0.361 -3.6 1 90.44 37 GLY B N 1
ATOM 2078 C CA . GLY B 1 37 ? -11.898 1.54 -4.406 1 90.44 37 GLY B CA 1
ATOM 2079 C C . GLY B 1 37 ? -12.977 1.316 -5.457 1 90.44 37 GLY B C 1
ATOM 2080 O O . GLY B 1 37 ? -13.516 2.273 -6.012 1 90.44 37 GLY B O 1
ATOM 2081 N N . SER B 1 38 ? -13.141 0.129 -5.707 1 86.12 38 SER B N 1
ATOM 2082 C CA . SER B 1 38 ? -14.141 -0.261 -6.695 1 86.12 38 SER B CA 1
ATOM 2083 C C . SER B 1 38 ? -15.148 -1.237 -6.098 1 86.12 38 SER B C 1
ATOM 2085 O O . SER B 1 38 ? -14.922 -1.802 -5.027 1 86.12 38 SER B O 1
ATOM 2087 N N . ARG B 1 39 ? -16.281 -1.392 -6.824 1 86.94 39 ARG B N 1
ATOM 2088 C CA . ARG B 1 39 ? -17.297 -2.363 -6.426 1 86.94 39 ARG B CA 1
ATOM 2089 C C . ARG B 1 39 ? -17.031 -3.725 -7.055 1 86.94 39 ARG B C 1
ATOM 2091 O O . ARG B 1 39 ? -17.547 -4.031 -8.125 1 86.94 39 ARG B O 1
ATOM 2098 N N . VAL B 1 40 ? -16.219 -4.512 -6.453 1 87.88 40 VAL B N 1
ATOM 2099 C CA . VAL B 1 40 ? -15.797 -5.805 -6.977 1 87.88 40 VAL B CA 1
ATOM 2100 C C . VAL B 1 40 ? -16.984 -6.754 -7.047 1 87.88 40 VAL B C 1
ATOM 2102 O O . VAL B 1 40 ? -17.031 -7.652 -7.891 1 87.88 40 VAL B O 1
ATOM 2105 N N . GLU B 1 41 ? -18 -6.484 -6.207 1 83.69 41 GLU B N 1
ATOM 2106 C CA . GLU B 1 41 ? -19.156 -7.375 -6.094 1 83.69 41 GLU B CA 1
ATOM 2107 C C . GLU B 1 41 ? -20.031 -7.297 -7.336 1 83.69 41 GLU B C 1
ATOM 2109 O O . GLU B 1 41 ? -20.875 -8.172 -7.562 1 83.69 41 GLU B O 1
ATOM 2114 N N . VAL B 1 42 ? -19.844 -6.297 -8.102 1 88.62 42 VAL B N 1
ATOM 2115 C CA . VAL B 1 42 ? -20.734 -6.152 -9.25 1 88.62 42 VAL B CA 1
ATOM 2116 C C . VAL B 1 42 ? -20.031 -6.68 -10.508 1 88.62 42 VAL B C 1
ATOM 2118 O O . VAL B 1 42 ? -20.625 -6.703 -11.586 1 88.62 42 VAL B O 1
ATOM 2121 N N . LEU B 1 43 ? -18.797 -7.09 -10.336 1 92.31 43 LEU B N 1
ATOM 2122 C CA . LEU B 1 43 ? -18.078 -7.676 -11.469 1 92.31 43 LEU B CA 1
ATOM 2123 C C . LEU B 1 43 ? -18.766 -8.945 -11.945 1 92.31 43 LEU B C 1
ATOM 2125 O O . LEU B 1 43 ? -19.203 -9.766 -11.133 1 92.31 43 LEU B O 1
ATOM 2129 N N . ASP B 1 44 ? -18.953 -9.047 -13.219 1 93.69 44 ASP B N 1
ATOM 2130 C CA . ASP B 1 44 ? -19.391 -10.32 -13.789 1 93.69 44 ASP B CA 1
ATOM 2131 C C . ASP B 1 44 ? -18.234 -11.305 -13.883 1 93.69 44 ASP B C 1
ATOM 2133 O O . ASP B 1 44 ? -17.375 -11.18 -14.758 1 93.69 44 ASP B O 1
ATOM 2137 N N . ALA B 1 45 ? -18.281 -12.297 -13.055 1 91.25 45 ALA B N 1
ATOM 2138 C CA . ALA B 1 45 ? -17.188 -13.266 -12.914 1 91.25 45 ALA B CA 1
ATOM 2139 C C . ALA B 1 45 ? -17 -14.055 -14.211 1 91.25 45 ALA B C 1
ATOM 2141 O O . ALA B 1 45 ? -15.93 -14.648 -14.43 1 91.25 45 ALA B O 1
ATOM 2142 N N . LEU B 1 46 ? -17.953 -14.094 -15.078 1 95.75 46 LEU B N 1
ATOM 2143 C CA . LEU B 1 46 ? -17.922 -14.992 -16.219 1 95.75 46 LEU B CA 1
ATOM 2144 C C . LEU B 1 46 ? -17.453 -14.266 -17.484 1 95.75 46 LEU B C 1
ATOM 2146 O O . LEU B 1 46 ? -17.172 -14.898 -18.5 1 95.75 46 LEU B O 1
ATOM 2150 N N . GLU B 1 47 ? -17.344 -13.008 -17.375 1 95 47 GLU B N 1
ATOM 2151 C CA . GLU B 1 47 ? -17.141 -12.203 -18.562 1 95 47 GLU B CA 1
ATOM 2152 C C . GLU B 1 47 ? -15.68 -12.188 -18.984 1 95 47 GLU B C 1
ATOM 2154 O O . GLU B 1 47 ? -15.359 -12.336 -20.172 1 95 47 GLU B O 1
ATOM 2159 N N . PRO B 1 48 ? -14.742 -12.062 -18.078 1 96.44 48 PRO B N 1
ATOM 2160 C CA . PRO B 1 48 ? -13.352 -11.945 -18.516 1 96.44 48 PRO B CA 1
ATOM 2161 C C . PRO B 1 48 ? -12.797 -13.25 -19.078 1 96.44 48 PRO B C 1
ATOM 2163 O O . PRO B 1 48 ? -13.188 -14.328 -18.641 1 96.44 48 PRO B O 1
ATOM 2166 N N . SER B 1 49 ? -11.938 -13.117 -20.078 1 97.06 49 SER B N 1
ATOM 2167 C CA . SER B 1 49 ? -11.281 -14.305 -20.609 1 97.06 49 SER B CA 1
ATOM 2168 C C . SER B 1 49 ? -10.359 -14.938 -19.578 1 97.06 49 SER B C 1
ATOM 2170 O O . SER B 1 49 ? -10.133 -16.141 -19.594 1 97.06 49 SER B O 1
ATOM 2172 N N . LEU B 1 50 ? -9.828 -14.117 -18.703 1 98.31 50 LEU B N 1
ATOM 2173 C CA . LEU B 1 50 ? -8.992 -14.523 -17.578 1 98.31 50 LEU B CA 1
ATOM 2174 C C . LEU B 1 50 ? -9.266 -13.656 -16.359 1 98.31 50 LEU B C 1
ATOM 2176 O O . LEU B 1 50 ? -9.367 -12.43 -16.469 1 98.31 50 LEU B O 1
ATOM 2180 N N . LEU B 1 51 ? -9.5 -14.281 -15.242 1 98.31 51 LEU B N 1
ATOM 2181 C CA . LEU B 1 51 ? -9.555 -13.578 -13.969 1 98.31 51 LEU B CA 1
ATOM 2182 C C . LEU B 1 51 ? -8.32 -13.875 -13.125 1 98.31 51 LEU B C 1
ATOM 2184 O O . LEU B 1 51 ? -7.977 -15.039 -12.906 1 98.31 51 LEU B O 1
ATOM 2188 N N . VAL B 1 52 ? -7.594 -12.859 -12.781 1 98.75 52 VAL B N 1
ATOM 2189 C CA . VAL B 1 52 ? -6.465 -12.977 -11.867 1 98.75 52 VAL B CA 1
ATOM 2190 C C . VAL B 1 52 ? -6.816 -12.328 -10.523 1 98.75 52 VAL B C 1
ATOM 2192 O O . VAL B 1 52 ? -7.227 -11.172 -10.477 1 98.75 52 VAL B O 1
ATOM 2195 N N . VAL B 1 53 ? -6.77 -13.062 -9.461 1 98.75 53 VAL B N 1
ATOM 2196 C CA . VAL B 1 53 ? -6.867 -12.5 -8.117 1 98.75 53 VAL B CA 1
ATOM 2197 C C . VAL B 1 53 ? -5.477 -12.398 -7.5 1 98.75 53 VAL B C 1
ATOM 2199 O O . VAL B 1 53 ? -4.82 -13.414 -7.254 1 98.75 53 VAL B O 1
ATOM 2202 N N . LEU B 1 54 ? -5.02 -11.219 -7.262 1 98.81 54 LEU B N 1
ATOM 2203 C CA . LEU B 1 54 ? -3.652 -10.961 -6.82 1 98.81 54 LEU B CA 1
ATOM 2204 C C . LEU B 1 54 ? -3.555 -11.023 -5.297 1 98.81 54 LEU B C 1
ATOM 2206 O O . LEU B 1 54 ? -4.52 -11.391 -4.625 1 98.81 54 LEU B O 1
ATOM 2210 N N . GLY B 1 55 ? -2.346 -10.82 -4.797 1 98.69 55 GLY B N 1
ATOM 2211 C CA . GLY B 1 55 ? -2.096 -10.891 -3.367 1 98.69 55 GLY B CA 1
ATOM 2212 C C . GLY B 1 55 ? -2.588 -9.672 -2.611 1 98.69 55 GLY B C 1
ATOM 2213 O O . GLY B 1 55 ? -3.191 -8.773 -3.201 1 98.69 55 GLY B O 1
ATOM 2214 N N . GLY B 1 56 ? -2.381 -9.688 -1.368 1 98.31 56 GLY B N 1
ATOM 2215 C CA . GLY B 1 56 ? -2.738 -8.586 -0.482 1 98.31 56 GLY B CA 1
ATOM 2216 C C . GLY B 1 56 ? -2.496 -8.906 0.982 1 98.31 56 GLY B C 1
ATOM 2217 O O . GLY B 1 56 ? -2.277 -10.062 1.347 1 98.31 56 GLY B O 1
ATOM 2218 N N . PRO B 1 57 ? -2.547 -7.855 1.746 1 98.06 57 PRO B N 1
ATOM 2219 C CA . PRO B 1 57 ? -2.109 -8.016 3.135 1 98.06 57 PRO B CA 1
ATOM 2220 C C . PRO B 1 57 ? -3.236 -8.461 4.062 1 98.06 57 PRO B C 1
ATOM 2222 O O . PRO B 1 57 ? -3.008 -8.688 5.254 1 98.06 57 PRO B O 1
ATOM 2225 N N . ILE B 1 58 ? -4.422 -8.688 3.543 1 98.31 58 ILE B N 1
ATOM 2226 C CA . ILE B 1 58 ? -5.543 -9.094 4.387 1 98.31 58 ILE B CA 1
ATOM 2227 C C . ILE B 1 58 ? -5.676 -10.617 4.367 1 98.31 58 ILE B C 1
ATOM 2229 O O . ILE B 1 58 ? -5.098 -11.289 3.512 1 98.31 58 ILE B O 1
ATOM 2233 N N . SER B 1 59 ? -6.438 -11.141 5.332 1 98.19 59 SER B N 1
ATOM 2234 C CA . SER B 1 59 ? -6.652 -12.578 5.402 1 98.19 59 SER B CA 1
ATOM 2235 C C . SER B 1 59 ? -7.891 -12.992 4.617 1 98.19 59 SER B C 1
ATOM 2237 O O . SER B 1 59 ? -8.898 -12.281 4.621 1 98.19 59 SER B O 1
ATOM 2239 N N . ALA B 1 60 ? -7.812 -14.102 4.047 1 98.38 60 ALA B N 1
ATOM 2240 C CA . ALA B 1 60 ? -8.891 -14.617 3.209 1 98.38 60 ALA B CA 1
ATOM 2241 C C . ALA B 1 60 ? -10.109 -14.992 4.051 1 98.38 60 ALA B C 1
ATOM 2243 O O . ALA B 1 60 ? -11.188 -15.234 3.514 1 98.38 60 ALA B O 1
ATOM 2244 N N . TYR B 1 61 ? -9.945 -15.016 5.375 1 97.5 61 TYR B N 1
ATOM 2245 C CA . TYR B 1 61 ? -11.008 -15.562 6.215 1 97.5 61 TYR B CA 1
ATOM 2246 C C . TYR B 1 61 ? -11.539 -14.516 7.184 1 97.5 61 TYR B C 1
ATOM 2248 O O . TYR B 1 61 ? -12.414 -14.805 8 1 97.5 61 TYR B O 1
ATOM 2256 N N . ASP B 1 62 ? -11.031 -13.297 7.195 1 96.12 62 ASP B N 1
ATOM 2257 C CA . ASP B 1 62 ? -11.461 -12.258 8.125 1 96.12 62 ASP B CA 1
ATOM 2258 C C . ASP B 1 62 ? -12.602 -11.43 7.527 1 96.12 62 ASP B C 1
ATOM 2260 O O . ASP B 1 62 ? -12.469 -10.211 7.375 1 96.12 62 ASP B O 1
ATOM 2264 N N . ASP B 1 63 ? -13.719 -12.008 7.367 1 97.19 63 ASP B N 1
ATOM 2265 C CA . ASP B 1 63 ? -14.844 -11.406 6.664 1 97.19 63 ASP B CA 1
ATOM 2266 C C . ASP B 1 63 ? -15.414 -10.227 7.457 1 97.19 63 ASP B C 1
ATOM 2268 O O . ASP B 1 63 ? -15.93 -9.273 6.871 1 97.19 63 ASP B O 1
ATOM 2272 N N . GLU B 1 64 ? -15.344 -10.289 8.727 1 96.62 64 GLU B N 1
ATOM 2273 C CA . GLU B 1 64 ? -15.883 -9.219 9.555 1 96.62 64 GLU B CA 1
ATOM 2274 C C . GLU B 1 64 ? -15.023 -7.961 9.469 1 96.62 64 GLU B C 1
ATOM 2276 O O . GLU B 1 64 ? -15.539 -6.844 9.477 1 96.62 64 GLU B O 1
ATOM 2281 N N . LEU B 1 65 ? -13.742 -8.172 9.383 1 98 65 LEU B N 1
ATOM 2282 C CA . LEU B 1 65 ? -12.805 -7.059 9.32 1 98 65 LEU B CA 1
ATOM 2283 C C . LEU B 1 65 ? -12.734 -6.488 7.91 1 98 65 LEU B C 1
ATOM 2285 O O . LEU B 1 65 ? -12.602 -5.277 7.73 1 98 65 LEU B O 1
ATOM 2289 N N . TYR B 1 66 ? -12.859 -7.344 6.938 1 97.88 66 TYR B N 1
ATOM 2290 C CA . TYR B 1 66 ? -12.773 -6.961 5.535 1 97.88 66 TYR B CA 1
ATOM 2291 C C . TYR B 1 66 ? -13.93 -7.559 4.738 1 97.88 66 TYR B C 1
ATOM 2293 O O . TYR B 1 66 ? -13.812 -8.664 4.203 1 97.88 66 TYR B O 1
ATOM 2301 N N . PRO B 1 67 ? -14.938 -6.797 4.52 1 94.88 67 PRO B N 1
ATOM 2302 C CA . PRO B 1 67 ? -16.234 -7.32 4.074 1 94.88 67 PRO B CA 1
ATOM 2303 C C . PRO B 1 67 ? -16.234 -7.734 2.607 1 94.88 67 PRO B C 1
ATOM 2305 O O . PRO B 1 67 ? -17.156 -8.398 2.145 1 94.88 67 PRO B O 1
ATOM 2308 N N . THR B 1 68 ? -15.211 -7.41 1.831 1 95.31 68 THR B N 1
ATOM 2309 C CA . THR B 1 68 ? -15.172 -7.762 0.416 1 95.31 68 THR B CA 1
ATOM 2310 C C . THR B 1 68 ? -14.641 -9.18 0.226 1 95.31 68 THR B C 1
ATOM 2312 O O . THR B 1 68 ? -14.758 -9.75 -0.859 1 95.31 68 THR B O 1
ATOM 2315 N N . THR B 1 69 ? -14.102 -9.758 1.271 1 96.25 69 THR B N 1
ATOM 2316 C CA . THR B 1 69 ? -13.43 -11.047 1.154 1 96.25 69 THR B CA 1
ATOM 2317 C C . THR B 1 69 ? -14.422 -12.141 0.789 1 96.25 69 THR B C 1
ATOM 2319 O O . THR B 1 69 ? -14.188 -12.914 -0.142 1 96.25 69 THR B O 1
ATOM 2322 N N . ALA B 1 70 ? -15.555 -12.18 1.463 1 96.25 70 ALA B N 1
ATOM 2323 C CA . ALA B 1 70 ? -16.547 -13.234 1.228 1 96.25 70 ALA B CA 1
ATOM 2324 C C . ALA B 1 70 ? -17.156 -13.109 -0.166 1 96.25 70 ALA B C 1
ATOM 2326 O O . ALA B 1 70 ? -17.234 -14.094 -0.906 1 96.25 70 ALA B O 1
ATOM 2327 N N . PRO B 1 71 ? -17.594 -11.898 -0.565 1 95.88 71 PRO B N 1
ATOM 2328 C CA . PRO B 1 71 ? -18.109 -11.75 -1.933 1 95.88 71 PRO B CA 1
ATOM 2329 C C . PRO B 1 71 ? -17.062 -12.125 -2.988 1 95.88 71 PRO B C 1
ATOM 2331 O O . PRO B 1 71 ? -17.406 -12.688 -4.031 1 95.88 71 PRO B O 1
ATOM 2334 N N . LEU B 1 72 ? -15.844 -11.828 -2.758 1 96.94 72 LEU B N 1
ATOM 2335 C CA . LEU B 1 72 ? -14.781 -12.164 -3.699 1 96.94 72 LEU B CA 1
ATOM 2336 C C . LEU B 1 72 ? -14.602 -13.672 -3.807 1 96.94 72 LEU B C 1
ATOM 2338 O O . LEU B 1 72 ? -14.445 -14.203 -4.906 1 96.94 72 LEU B O 1
ATOM 2342 N N . ALA B 1 73 ? -14.594 -14.328 -2.648 1 97.56 73 ALA B N 1
ATOM 2343 C CA . ALA B 1 73 ? -14.5 -15.781 -2.652 1 97.56 73 ALA B CA 1
ATOM 2344 C C . ALA B 1 73 ? -15.664 -16.406 -3.422 1 97.56 73 ALA B C 1
ATOM 2346 O O . ALA B 1 73 ? -15.484 -17.359 -4.18 1 97.56 73 ALA B O 1
ATOM 2347 N N . ALA B 1 74 ? -16.844 -15.867 -3.227 1 96.94 74 ALA B N 1
ATOM 2348 C CA . ALA B 1 74 ? -18.031 -16.359 -3.93 1 96.94 74 ALA B CA 1
ATOM 2349 C C . ALA B 1 74 ? -17.891 -16.141 -5.438 1 96.94 74 ALA B C 1
ATOM 2351 O O . ALA B 1 74 ? -18.266 -17.031 -6.223 1 96.94 74 ALA B O 1
ATOM 2352 N N . LEU B 1 75 ? -17.438 -14.961 -5.793 1 97.12 75 LEU B N 1
ATOM 2353 C CA . LEU B 1 75 ? -17.203 -14.625 -7.191 1 97.12 75 LEU B CA 1
ATOM 2354 C C . LEU B 1 75 ? -16.219 -15.609 -7.832 1 97.12 75 LEU B C 1
ATOM 2356 O O . LEU B 1 75 ? -16.469 -16.109 -8.93 1 97.12 75 LEU B O 1
ATOM 2360 N N . VAL B 1 76 ? -15.148 -15.922 -7.16 1 97.88 76 VAL B N 1
ATOM 2361 C CA . VAL B 1 76 ? -14.125 -16.859 -7.629 1 97.88 76 VAL B CA 1
ATOM 2362 C C . VAL B 1 76 ? -14.727 -18.25 -7.762 1 97.88 76 VAL B C 1
ATOM 2364 O O . VAL B 1 76 ? -14.484 -18.953 -8.75 1 97.88 76 VAL B O 1
ATOM 2367 N N . GLY B 1 77 ? -15.484 -18.641 -6.77 1 98 77 GLY B N 1
ATOM 2368 C CA . GLY B 1 77 ? -16.141 -19.938 -6.809 1 98 77 GLY B CA 1
ATOM 2369 C C . GLY B 1 77 ? -17.047 -20.109 -8.008 1 98 77 GLY B C 1
ATOM 2370 O O . GLY B 1 77 ? -17 -21.156 -8.672 1 98 77 GLY B O 1
ATOM 2371 N N . LYS B 1 78 ? -17.875 -19.141 -8.227 1 97.5 78 LYS B N 1
ATOM 2372 C CA . LYS B 1 78 ? -18.766 -19.156 -9.383 1 97.5 78 LYS B CA 1
ATOM 2373 C C . LYS B 1 78 ? -17.984 -19.344 -10.68 1 97.5 78 LYS B C 1
ATOM 2375 O O . LYS B 1 78 ? -18.406 -20.109 -11.555 1 97.5 78 LYS B O 1
ATOM 2380 N N . ARG B 1 79 ? -16.938 -18.688 -10.773 1 97.94 79 ARG B N 1
ATOM 2381 C CA . ARG B 1 79 ? -16.125 -18.766 -11.984 1 97.94 79 ARG B CA 1
ATOM 2382 C C . ARG B 1 79 ? -15.484 -20.125 -12.141 1 97.94 79 ARG B C 1
ATOM 2384 O O . ARG B 1 79 ? -15.438 -20.688 -13.242 1 97.94 79 ARG B O 1
ATOM 2391 N N . ILE B 1 80 ? -14.953 -20.625 -11.086 1 98.31 80 ILE B N 1
ATOM 2392 C CA . ILE B 1 80 ? -14.32 -21.938 -11.094 1 98.31 80 ILE B CA 1
ATOM 2393 C C . ILE B 1 80 ? -15.344 -23 -11.508 1 98.31 80 ILE B C 1
ATOM 2395 O O . ILE B 1 80 ? -15.039 -23.875 -12.328 1 98.31 80 ILE B O 1
ATOM 2399 N N . GLU B 1 81 ? -16.5 -22.906 -10.977 1 97.5 81 GLU B N 1
ATOM 2400 C CA . GLU B 1 81 ? -17.578 -23.844 -11.305 1 97.5 81 GLU B CA 1
ATOM 2401 C C . GLU B 1 81 ? -17.922 -23.797 -12.789 1 97.5 81 GLU B C 1
ATOM 2403 O O . GLU B 1 81 ? -18.281 -24.812 -13.383 1 97.5 81 GLU B O 1
ATOM 2408 N N . ALA B 1 82 ? -17.812 -22.688 -13.375 1 97.69 82 ALA B N 1
ATOM 2409 C CA . ALA B 1 82 ? -18.125 -22.484 -14.789 1 97.69 82 ALA B CA 1
ATOM 2410 C C . ALA B 1 82 ? -17 -23 -15.672 1 97.69 82 ALA B C 1
ATOM 2412 O O . ALA B 1 82 ? -17.109 -23 -16.906 1 97.69 82 ALA B O 1
ATOM 2413 N N . GLY B 1 83 ? -15.852 -23.406 -15.133 1 97.81 83 GLY B N 1
ATOM 2414 C CA . GLY B 1 83 ? -14.742 -23.984 -15.875 1 97.81 83 GLY B CA 1
ATOM 2415 C C . GLY B 1 83 ? -13.922 -22.953 -16.625 1 97.81 83 GLY B C 1
ATOM 2416 O O . GLY B 1 83 ? -13.352 -23.25 -17.672 1 97.81 83 GLY B O 1
ATOM 2417 N N . LEU B 1 84 ? -13.883 -21.688 -16.078 1 97.75 84 LEU B N 1
ATOM 2418 C CA . LEU B 1 84 ? -13.234 -20.609 -16.797 1 97.75 84 LEU B CA 1
ATOM 2419 C C . LEU B 1 84 ? -11.836 -20.344 -16.234 1 97.75 84 LEU B C 1
ATOM 2421 O O . LEU B 1 84 ? -11.602 -20.516 -15.047 1 97.75 84 LEU B O 1
ATOM 2425 N N . PRO B 1 85 ? -10.867 -19.891 -17.047 1 98.56 85 PRO B N 1
ATOM 2426 C CA . PRO B 1 85 ? -9.484 -19.656 -16.625 1 98.56 85 PRO B CA 1
ATOM 2427 C C . PRO B 1 85 ? -9.375 -18.688 -15.453 1 98.56 85 PRO B C 1
ATOM 2429 O O . PRO B 1 85 ? -9.875 -17.562 -15.539 1 98.56 85 PRO B O 1
ATOM 2432 N N . THR B 1 86 ? -8.766 -19.125 -14.367 1 98.88 86 THR B N 1
ATOM 2433 C CA . THR B 1 86 ? -8.641 -18.375 -13.125 1 98.88 86 THR B CA 1
ATOM 2434 C C . THR B 1 86 ? -7.254 -18.562 -12.516 1 98.88 86 THR B C 1
ATOM 2436 O O . THR B 1 86 ? -6.789 -19.688 -12.359 1 98.88 86 THR B O 1
ATOM 2439 N N . LEU B 1 87 ? -6.559 -17.469 -12.328 1 98.88 87 LEU B N 1
ATOM 2440 C CA . LEU B 1 87 ? -5.254 -17.484 -11.672 1 98.88 87 LEU B CA 1
ATOM 2441 C C . LEU B 1 87 ? -5.32 -16.797 -10.32 1 98.88 87 LEU B C 1
ATOM 2443 O O . LEU B 1 87 ? -5.879 -15.695 -10.203 1 98.88 87 LEU B O 1
ATOM 2447 N N . GLY B 1 88 ? -4.867 -17.406 -9.273 1 98.94 88 GLY B N 1
ATOM 2448 C CA . GLY B 1 88 ? -4.746 -16.828 -7.949 1 98.94 88 GLY B CA 1
ATOM 2449 C C . GLY B 1 88 ? -3.311 -16.734 -7.461 1 98.94 88 GLY B C 1
ATOM 2450 O O . GLY B 1 88 ? -2.551 -17.703 -7.578 1 98.94 88 GLY B O 1
ATOM 2451 N N . VAL B 1 89 ? -2.879 -15.617 -6.965 1 98.94 89 VAL B N 1
ATOM 2452 C CA . VAL B 1 89 ? -1.535 -15.398 -6.438 1 98.94 89 VAL B CA 1
ATOM 2453 C C . VAL B 1 89 ? -1.615 -14.984 -4.973 1 98.94 89 VAL B C 1
ATOM 2455 O O . VAL B 1 89 ? -2.312 -14.023 -4.633 1 98.94 89 VAL B O 1
ATOM 2458 N N . CYS B 1 90 ? -0.866 -15.703 -4.09 1 98.81 90 CYS B N 1
ATOM 2459 C CA . CYS B 1 90 ? -0.813 -15.414 -2.66 1 98.81 90 CYS B CA 1
ATOM 2460 C C . CYS B 1 90 ? -2.213 -15.352 -2.062 1 98.81 90 CYS B C 1
ATOM 2462 O O . CYS B 1 90 ? -2.92 -16.359 -2.025 1 98.81 90 CYS B O 1
ATOM 2464 N N . LEU B 1 91 ? -2.744 -14.203 -1.665 1 98.88 91 LEU B N 1
ATOM 2465 C CA . LEU B 1 91 ? -4.117 -14.086 -1.192 1 98.88 91 LEU B CA 1
ATOM 2466 C C . LEU B 1 91 ? -5.094 -14.68 -2.205 1 98.88 91 LEU B C 1
ATOM 2468 O O . LEU B 1 91 ? -6.078 -15.32 -1.826 1 98.88 91 LEU B O 1
ATOM 2472 N N . GLY B 1 92 ? -4.859 -14.453 -3.49 1 98.88 92 GLY B N 1
ATOM 2473 C CA . GLY B 1 92 ? -5.699 -15.016 -4.539 1 98.88 92 GLY B CA 1
ATOM 2474 C C . GLY B 1 92 ? -5.77 -16.531 -4.504 1 98.88 92 GLY B C 1
ATOM 2475 O O . GLY B 1 92 ? -6.836 -17.109 -4.719 1 98.88 92 GLY B O 1
ATOM 2476 N N . SER B 1 93 ? -4.617 -17.188 -4.285 1 98.94 93 SER B N 1
ATOM 2477 C CA . SER B 1 93 ? -4.613 -18.641 -4.188 1 98.94 93 SER B CA 1
ATOM 2478 C C . SER B 1 93 ? -5.387 -19.125 -2.963 1 98.94 93 SER B C 1
ATOM 2480 O O . SER B 1 93 ? -6.055 -20.156 -3.006 1 98.94 93 SER B O 1
ATOM 2482 N N . GLN B 1 94 ? -5.289 -18.359 -1.868 1 98.94 94 GLN B N 1
ATOM 2483 C CA . GLN B 1 94 ? -6.027 -18.672 -0.647 1 98.94 94 GLN B CA 1
ATOM 2484 C C . GLN B 1 94 ? -7.531 -18.547 -0.86 1 98.94 94 GLN B C 1
ATOM 2486 O O . GLN B 1 94 ? -8.305 -19.375 -0.384 1 98.94 94 GLN B O 1
ATOM 2491 N N . LEU B 1 95 ? -7.922 -17.531 -1.57 1 98.81 95 LEU B N 1
ATOM 2492 C CA . LEU B 1 95 ? -9.336 -17.328 -1.872 1 98.81 95 LEU B CA 1
ATOM 2493 C C . LEU B 1 95 ? -9.859 -18.438 -2.779 1 98.81 95 LEU B C 1
ATOM 2495 O O . LEU B 1 95 ? -11.008 -18.859 -2.646 1 98.81 95 LEU B O 1
ATOM 2499 N N . ILE B 1 96 ? -9.016 -18.891 -3.725 1 98.88 96 ILE B N 1
ATOM 2500 C CA . ILE B 1 96 ? -9.383 -20.016 -4.562 1 98.88 96 ILE B CA 1
ATOM 2501 C C . ILE B 1 96 ? -9.578 -21.266 -3.695 1 98.88 96 ILE B C 1
ATOM 2503 O O . ILE B 1 96 ? -10.578 -21.969 -3.828 1 98.88 96 ILE B O 1
ATOM 2507 N N . ALA B 1 97 ? -8.609 -21.531 -2.795 1 98.94 97 ALA B N 1
ATOM 2508 C CA . ALA B 1 97 ? -8.727 -22.672 -1.889 1 98.94 97 ALA B CA 1
ATOM 2509 C C . ALA B 1 97 ? -10.016 -22.609 -1.078 1 98.94 97 ALA B C 1
ATOM 2511 O O . ALA B 1 97 ? -10.758 -23.578 -0.998 1 98.94 97 ALA B O 1
ATO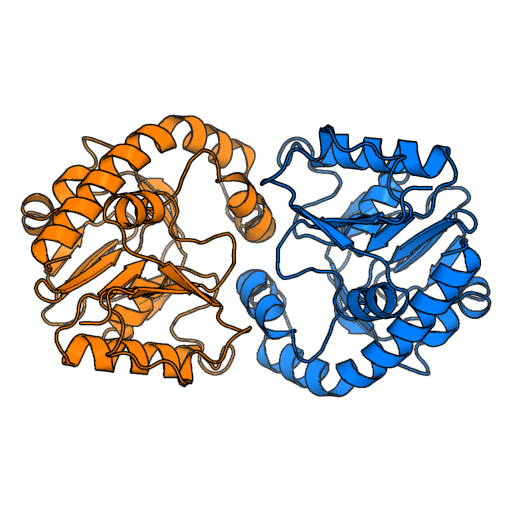M 2512 N N . ARG B 1 98 ? -10.266 -21.469 -0.524 1 98.88 98 ARG B N 1
ATOM 2513 C CA . ARG B 1 98 ? -11.477 -21.25 0.261 1 98.88 98 ARG B CA 1
ATOM 2514 C C . ARG B 1 98 ? -12.727 -21.484 -0.581 1 98.88 98 ARG B C 1
ATOM 2516 O O . ARG B 1 98 ? -13.672 -22.141 -0.129 1 98.88 98 ARG B O 1
ATOM 2523 N N . ALA B 1 99 ? -12.766 -20.922 -1.78 1 98.56 99 ALA B N 1
ATOM 2524 C CA . ALA B 1 99 ? -13.898 -21.078 -2.688 1 98.56 99 ALA B CA 1
ATOM 2525 C C . ALA B 1 99 ? -14.164 -22.547 -2.992 1 98.56 99 ALA B C 1
ATOM 2527 O O . ALA B 1 99 ? -15.305 -22.953 -3.242 1 98.56 99 ALA B O 1
ATOM 2528 N N . LEU B 1 100 ? -13.125 -23.375 -2.959 1 98.62 100 LEU B N 1
ATOM 2529 C CA . LEU B 1 100 ? -13.219 -24.797 -3.258 1 98.62 100 LEU B CA 1
ATOM 2530 C C . LEU B 1 100 ? -13.492 -25.594 -1.992 1 98.62 100 LEU B C 1
ATOM 2532 O O . LEU B 1 100 ? -13.484 -26.828 -2.023 1 98.62 100 LEU B O 1
ATOM 2536 N N . GLY B 1 101 ? -13.617 -24.922 -0.867 1 98.38 101 GLY B N 1
ATOM 2537 C CA . GLY B 1 101 ? -14.07 -25.562 0.358 1 98.38 101 GLY B CA 1
ATOM 2538 C C . GLY B 1 101 ? -12.938 -25.938 1.296 1 98.38 101 GLY B C 1
ATOM 2539 O O . GLY B 1 101 ? -13.156 -26.578 2.324 1 98.38 101 GLY B O 1
ATOM 2540 N N . ALA B 1 102 ? -11.695 -25.547 1.01 1 98.75 102 ALA B N 1
ATOM 2541 C CA . ALA B 1 102 ? -10.547 -25.859 1.855 1 98.75 102 ALA B CA 1
ATOM 2542 C C . ALA B 1 102 ? -10.383 -24.828 2.971 1 98.75 102 ALA B C 1
ATOM 2544 O O . ALA B 1 102 ? -10.844 -23.688 2.846 1 98.75 102 ALA B O 1
ATOM 2545 N N . ARG B 1 103 ? -9.797 -25.266 4.059 1 98.38 103 ARG B N 1
ATOM 2546 C CA . ARG B 1 103 ? -9.492 -24.359 5.156 1 98.38 103 ARG B CA 1
ATOM 2547 C C . ARG B 1 103 ? -8.328 -23.438 4.793 1 98.38 103 ARG B C 1
ATOM 2549 O O . ARG B 1 103 ? -7.363 -23.859 4.156 1 98.38 103 ARG B O 1
ATOM 2556 N N . VAL B 1 104 ? -8.344 -22.172 5.117 1 98.88 104 VAL B N 1
ATOM 2557 C CA . VAL B 1 104 ? -7.27 -21.188 5.105 1 98.88 104 VAL B CA 1
ATOM 2558 C C . VAL B 1 104 ? -6.98 -20.719 6.527 1 98.88 104 VAL B C 1
ATOM 2560 O O . VAL B 1 104 ? -7.902 -20.406 7.285 1 98.88 104 VAL B O 1
ATOM 2563 N N . TYR B 1 105 ? -5.758 -20.703 6.945 1 98.5 105 TYR B N 1
ATOM 2564 C CA . TYR B 1 105 ? -5.402 -20.469 8.344 1 98.5 105 TYR B CA 1
ATOM 2565 C C . TYR B 1 105 ? -3.975 -19.953 8.461 1 98.5 105 TYR B C 1
ATOM 2567 O O . TYR B 1 105 ? -3.201 -20.031 7.5 1 98.5 105 TYR B O 1
ATOM 2575 N N . PRO B 1 106 ? -3.645 -19.281 9.57 1 97.75 106 PRO B N 1
ATOM 2576 C CA . PRO B 1 106 ? -2.264 -18.828 9.758 1 97.75 106 PRO B CA 1
ATOM 2577 C C . PRO B 1 106 ? -1.255 -19.984 9.664 1 97.75 106 PRO B C 1
ATOM 2579 O O . PRO B 1 106 ? -1.48 -21.047 10.234 1 97.75 106 PRO B O 1
ATOM 2582 N N . ALA B 1 107 ? -0.239 -19.75 8.906 1 97.5 107 ALA B N 1
ATOM 2583 C CA . ALA B 1 107 ? 0.823 -20.75 8.797 1 97.5 107 ALA B CA 1
ATOM 2584 C C . ALA B 1 107 ? 1.612 -20.844 10.102 1 97.5 107 ALA B C 1
ATOM 2586 O O . ALA B 1 107 ? 1.595 -19.938 10.922 1 97.5 107 ALA B O 1
ATOM 2587 N N . ALA B 1 108 ? 2.289 -21.953 10.266 1 95.06 108 ALA B N 1
ATOM 2588 C CA . ALA B 1 108 ? 3.152 -22.141 11.43 1 95.06 108 ALA B CA 1
ATOM 2589 C C . ALA B 1 108 ? 4.324 -21.156 11.398 1 95.06 108 ALA B C 1
ATOM 2591 O O . ALA B 1 108 ? 4.773 -20.688 12.445 1 95.06 108 ALA B O 1
ATOM 2592 N N . ALA B 1 109 ? 4.785 -20.875 10.234 1 94.38 109 ALA B N 1
ATOM 2593 C CA . ALA B 1 109 ? 5.883 -19.922 10.047 1 94.38 109 ALA B CA 1
ATOM 2594 C C . ALA B 1 109 ? 5.637 -19.031 8.844 1 94.38 109 ALA B C 1
ATOM 2596 O O . ALA B 1 109 ? 5.215 -19.5 7.781 1 94.38 109 ALA B O 1
ATOM 2597 N N . LYS B 1 110 ? 5.961 -17.766 9.055 1 96 110 LYS B N 1
ATOM 2598 C CA . LYS B 1 110 ? 5.914 -16.828 7.945 1 96 110 LYS B CA 1
ATOM 2599 C C . LYS B 1 110 ? 7.059 -17.078 6.965 1 96 110 LYS B C 1
ATOM 2601 O O . LYS B 1 110 ? 8.188 -17.359 7.379 1 96 110 LYS B O 1
ATOM 2606 N N . GLU B 1 111 ? 6.801 -17.047 5.688 1 97.81 111 GLU B N 1
ATOM 2607 C CA . GLU B 1 111 ? 7.844 -17.031 4.668 1 97.81 111 GLU B CA 1
ATOM 2608 C C . GLU B 1 111 ? 7.949 -15.648 4.012 1 97.81 111 GLU B C 1
ATOM 2610 O O . GLU B 1 111 ? 6.988 -15.172 3.404 1 97.81 111 GLU B O 1
ATOM 2615 N N . LEU B 1 112 ? 9.031 -14.992 4.191 1 98.06 112 LEU B N 1
ATOM 2616 C CA . LEU B 1 112 ? 9.344 -13.688 3.615 1 98.06 112 LEU B CA 1
ATOM 2617 C C . LEU B 1 112 ? 10.75 -13.68 3.023 1 98.06 112 LEU B C 1
ATOM 2619 O O . LEU B 1 112 ? 11.734 -13.602 3.76 1 98.06 112 LEU B O 1
ATOM 2623 N N . GLY B 1 113 ? 10.797 -13.758 1.686 1 98.19 113 GLY B N 1
ATOM 2624 C CA . GLY B 1 113 ? 12.094 -13.789 1.02 1 98.19 113 GLY B CA 1
ATOM 2625 C C . GLY B 1 113 ? 12.188 -14.867 -0.043 1 98.19 113 GLY B C 1
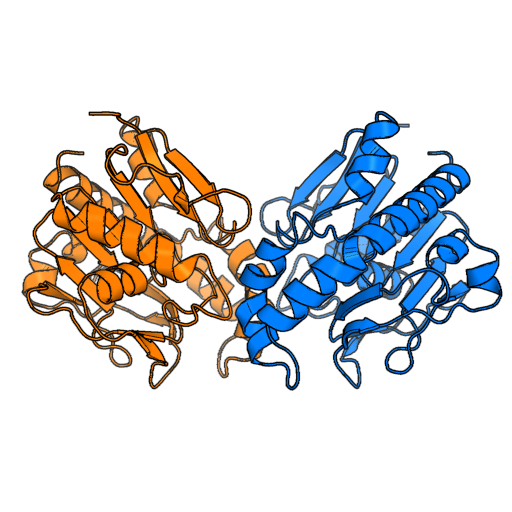ATOM 2626 O O . GLY B 1 113 ? 11.164 -15.352 -0.538 1 98.19 113 GLY B O 1
ATOM 2627 N N . TRP B 1 114 ? 13.422 -15.211 -0.459 1 98.5 114 TRP B N 1
ATOM 2628 C CA . TRP B 1 114 ? 13.68 -16.062 -1.611 1 98.5 114 TRP B CA 1
ATOM 2629 C C . TRP B 1 114 ? 13.945 -17.5 -1.172 1 98.5 114 TRP B C 1
ATOM 2631 O O . TRP B 1 114 ? 14.875 -17.766 -0.406 1 98.5 114 TRP B O 1
ATOM 2641 N N . ILE B 1 115 ? 13.102 -18.391 -1.597 1 98.62 115 ILE B N 1
ATOM 2642 C CA . ILE B 1 115 ? 13.211 -19.812 -1.317 1 98.62 115 ILE B CA 1
ATOM 2643 C C . ILE B 1 115 ? 12.828 -20.609 -2.559 1 98.62 115 ILE B C 1
ATOM 2645 O O . ILE B 1 115 ? 11.75 -20.406 -3.127 1 98.62 115 ILE B O 1
ATOM 2649 N N . PRO B 1 116 ? 13.711 -21.516 -3.01 1 98.81 116 PRO B N 1
ATOM 2650 C CA . PRO B 1 116 ? 13.336 -22.297 -4.184 1 98.81 116 PRO B CA 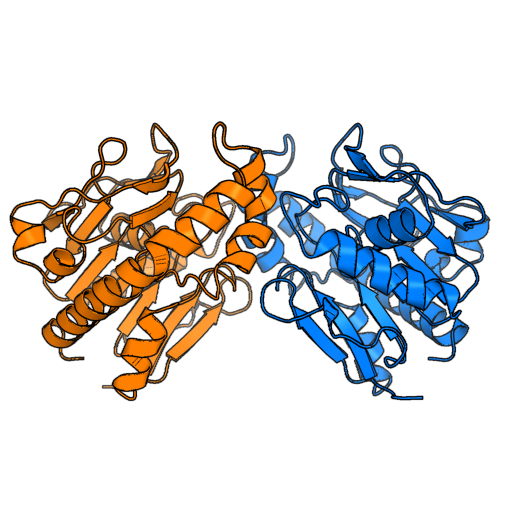1
ATOM 2651 C C . PRO B 1 116 ? 12.141 -23.219 -3.922 1 98.81 116 PRO B C 1
ATOM 2653 O O . PRO B 1 116 ? 11.961 -23.703 -2.803 1 98.81 116 PRO B O 1
ATOM 2656 N N . LEU B 1 117 ? 11.375 -23.469 -4.961 1 98.88 117 LEU B N 1
ATOM 2657 C CA . LEU B 1 117 ? 10.266 -24.406 -4.879 1 98.88 117 LEU B CA 1
ATOM 2658 C C . LEU B 1 117 ? 10.75 -25.844 -5.055 1 98.88 117 LEU B C 1
ATOM 2660 O O . LEU B 1 117 ? 11.703 -26.094 -5.797 1 98.88 117 LEU B O 1
ATOM 2664 N N . ALA B 1 118 ? 10.125 -26.688 -4.352 1 98.88 118 ALA B N 1
ATOM 2665 C CA . ALA B 1 118 ? 10.195 -28.109 -4.676 1 98.88 118 ALA B CA 1
ATOM 2666 C C . ALA B 1 118 ? 8.938 -28.562 -5.426 1 98.88 118 ALA B C 1
ATOM 2668 O O . ALA B 1 118 ? 7.836 -28.531 -4.879 1 98.88 118 ALA B O 1
ATOM 2669 N N . LEU B 1 119 ? 9.141 -29.031 -6.625 1 98.88 119 LEU B N 1
ATOM 2670 C CA . LEU B 1 119 ? 7.992 -29.422 -7.43 1 98.88 119 LEU B CA 1
ATOM 2671 C C . LEU B 1 119 ? 7.648 -30.891 -7.211 1 98.88 119 LEU B C 1
ATOM 2673 O O . LEU B 1 119 ? 8.547 -31.719 -7.051 1 98.88 119 LEU B O 1
ATOM 2677 N N . THR B 1 120 ? 6.402 -31.203 -7.195 1 98.75 120 THR B N 1
ATOM 2678 C CA . THR B 1 120 ? 5.957 -32.594 -7.266 1 98.75 120 THR B CA 1
ATOM 2679 C C . THR B 1 120 ? 6.137 -33.125 -8.68 1 98.75 120 THR B C 1
ATOM 2681 O O . THR B 1 120 ? 6.539 -32.406 -9.586 1 98.75 120 THR B O 1
ATOM 2684 N N . ASP B 1 121 ? 5.809 -34.438 -8.797 1 98.62 121 ASP B N 1
ATOM 2685 C CA . ASP B 1 121 ? 5.824 -35 -10.141 1 98.62 121 ASP B CA 1
ATOM 2686 C C . ASP B 1 121 ? 4.828 -34.312 -11.047 1 98.62 121 ASP B C 1
ATOM 2688 O O . ASP B 1 121 ? 5.133 -34 -12.211 1 98.62 121 ASP B O 1
ATOM 2692 N N . ALA B 1 122 ? 3.664 -34 -10.539 1 98.69 122 ALA B N 1
ATOM 2693 C CA . ALA B 1 122 ? 2.658 -33.281 -11.305 1 98.69 122 ALA B CA 1
ATOM 2694 C C . ALA B 1 122 ? 3.152 -31.875 -11.641 1 98.69 122 ALA B C 1
ATOM 2696 O O . ALA B 1 122 ? 2.879 -31.359 -12.734 1 98.69 122 ALA B O 1
ATOM 2697 N N . GLY B 1 123 ? 3.838 -31.234 -10.664 1 98.75 123 GLY B N 1
ATOM 2698 C CA . GLY B 1 123 ? 4.426 -29.938 -10.922 1 98.75 123 GLY B CA 1
ATOM 2699 C C . GLY B 1 123 ? 5.43 -29.953 -12.062 1 98.75 123 GLY B C 1
ATOM 2700 O O . GLY B 1 123 ? 5.426 -29.047 -12.906 1 98.75 123 GLY B O 1
ATOM 2701 N N . ARG B 1 124 ? 6.207 -30.984 -12.117 1 98.56 124 ARG B N 1
ATOM 2702 C CA . ARG B 1 124 ? 7.234 -31.109 -13.148 1 98.56 124 ARG B CA 1
ATOM 2703 C C . ARG B 1 124 ? 6.609 -31.391 -14.508 1 98.56 124 ARG B C 1
ATOM 2705 O O . ARG B 1 124 ? 7.215 -31.109 -15.547 1 98.56 124 ARG B O 1
ATOM 2712 N N . ALA B 1 125 ? 5.469 -31.938 -14.492 1 98.31 125 ALA B N 1
ATOM 2713 C CA . ALA B 1 125 ? 4.758 -32.25 -15.727 1 98.31 125 ALA B CA 1
ATOM 2714 C C . ALA B 1 125 ? 3.859 -31.109 -16.156 1 98.31 125 ALA B C 1
ATOM 2716 O O . ALA B 1 125 ? 3.123 -31.203 -17.141 1 98.31 125 ALA B O 1
ATOM 2717 N N . SER B 1 126 ? 3.83 -30.031 -15.477 1 98.25 126 SER B N 1
ATOM 2718 C CA . SER B 1 126 ? 3.023 -28.844 -15.734 1 98.25 126 SER B CA 1
ATOM 2719 C C . SER B 1 126 ? 3.896 -27.656 -16.125 1 98.25 126 SER B C 1
ATOM 2721 O O . SER B 1 126 ? 5.125 -27.766 -16.125 1 98.25 126 SER B O 1
ATOM 2723 N N . PRO B 1 127 ? 3.289 -26.516 -16.422 1 98.69 127 PRO B N 1
ATOM 2724 C CA . PRO B 1 127 ? 4.059 -25.297 -16.719 1 98.69 127 PRO B CA 1
ATOM 2725 C C . PRO B 1 127 ? 4.988 -24.891 -15.57 1 98.69 127 PRO B C 1
ATOM 2727 O O . PRO B 1 127 ? 5.949 -24.156 -15.789 1 98.69 127 PRO B O 1
ATOM 2730 N N . LEU B 1 128 ? 4.781 -25.406 -14.383 1 98.81 128 LEU B N 1
ATOM 2731 C CA . LEU B 1 128 ? 5.609 -25.016 -13.242 1 98.81 128 LEU B CA 1
ATOM 2732 C C . LEU B 1 128 ? 7.031 -25.547 -13.406 1 98.81 128 LEU B C 1
ATOM 2734 O O . LEU B 1 128 ? 7.934 -25.125 -12.672 1 98.81 128 LEU B O 1
ATOM 2738 N N . ARG B 1 129 ? 7.246 -26.469 -14.367 1 98.81 129 ARG B N 1
ATOM 2739 C CA . ARG B 1 129 ? 8.586 -26.984 -14.594 1 98.81 129 ARG B CA 1
ATOM 2740 C C . ARG B 1 129 ? 9.578 -25.859 -14.875 1 98.81 129 ARG B C 1
ATOM 2742 O O . ARG B 1 129 ? 10.766 -25.984 -14.578 1 98.81 129 ARG B O 1
ATOM 2749 N N . HIS B 1 130 ? 9.07 -24.703 -15.391 1 98.88 130 HIS B N 1
ATOM 2750 C CA . HIS B 1 130 ? 9.922 -23.594 -15.766 1 98.88 130 HIS B CA 1
ATOM 2751 C C . HIS B 1 130 ? 10.469 -22.875 -14.531 1 98.88 130 HIS B C 1
ATOM 2753 O O . HIS B 1 130 ? 11.461 -22.141 -14.617 1 98.88 130 HIS B O 1
ATOM 2759 N N . VAL B 1 131 ? 9.781 -23.078 -13.383 1 98.88 131 VAL B N 1
ATOM 2760 C CA . VAL B 1 131 ? 10.219 -22.375 -12.188 1 98.88 131 VAL B CA 1
ATOM 2761 C C . VAL B 1 131 ? 10.727 -23.375 -11.156 1 98.88 131 VAL B C 1
ATOM 2763 O O . VAL B 1 131 ? 10.688 -23.094 -9.945 1 98.88 131 VAL B O 1
ATOM 2766 N N . ASP B 1 132 ? 11.188 -24.484 -11.641 1 98.56 132 ASP B N 1
ATOM 2767 C CA . ASP B 1 132 ? 11.789 -25.484 -10.758 1 98.56 132 ASP B CA 1
ATOM 2768 C C . ASP B 1 132 ? 12.961 -24.891 -9.977 1 98.56 132 ASP B C 1
ATOM 2770 O O . ASP B 1 132 ? 13.703 -24.062 -10.5 1 98.56 132 ASP B O 1
ATOM 2774 N N . GLY B 1 133 ? 13.125 -25.422 -8.75 1 98.5 133 GLY B N 1
ATOM 2775 C CA . GLY B 1 133 ? 14.18 -24.922 -7.875 1 98.5 133 GLY B CA 1
ATOM 2776 C C . GLY B 1 133 ? 15.562 -25.062 -8.469 1 98.5 133 GLY B C 1
ATOM 2777 O O . GLY B 1 133 ? 16.5 -24.359 -8.07 1 98.5 133 GLY B O 1
ATOM 2778 N N . ALA B 1 134 ? 15.781 -25.922 -9.422 1 98.12 134 ALA B N 1
ATOM 2779 C CA . ALA B 1 134 ? 17.047 -26.094 -10.117 1 98.12 134 ALA B CA 1
ATOM 2780 C C . ALA B 1 134 ? 17.297 -24.953 -11.102 1 98.12 134 ALA B C 1
ATOM 2782 O O . ALA B 1 134 ? 18.438 -24.703 -11.508 1 98.12 134 ALA B O 1
ATOM 2783 N N . ILE B 1 135 ? 16.25 -24.266 -11.477 1 98.25 135 ILE B N 1
ATOM 2784 C CA . ILE B 1 135 ? 16.344 -23.234 -12.5 1 98.25 135 ILE B CA 1
ATOM 2785 C C . ILE B 1 135 ? 16.359 -21.859 -11.836 1 98.25 135 ILE B C 1
ATOM 2787 O O . ILE B 1 135 ? 17.141 -20.984 -12.227 1 98.25 135 ILE B O 1
ATOM 2791 N N . THR B 1 136 ? 15.508 -21.672 -10.898 1 98.69 136 THR B N 1
ATOM 2792 C CA . THR B 1 136 ? 15.375 -20.359 -10.281 1 98.69 136 THR B CA 1
ATOM 2793 C C . THR B 1 136 ? 14.898 -20.484 -8.836 1 98.69 136 THR B C 1
ATOM 2795 O O . THR B 1 136 ? 14.312 -21.5 -8.453 1 98.69 136 THR B O 1
ATOM 2798 N N . SER B 1 137 ? 15.211 -19.438 -8 1 98.75 137 SER B N 1
ATOM 2799 C CA . SER B 1 137 ? 14.562 -19.281 -6.707 1 98.75 137 SER B CA 1
ATOM 2800 C C . SER B 1 137 ? 13.203 -18.594 -6.852 1 98.75 137 SER B C 1
ATOM 2802 O O . SER B 1 137 ? 12.797 -18.234 -7.957 1 98.75 137 SER B O 1
ATOM 2804 N N . MET B 1 138 ? 12.469 -18.562 -5.75 1 98.88 138 MET B N 1
ATOM 2805 C CA . MET B 1 138 ? 11.102 -18.031 -5.762 1 98.88 138 MET B CA 1
ATOM 2806 C C . MET B 1 138 ? 10.898 -17.031 -4.633 1 98.88 138 MET B C 1
ATOM 2808 O O . MET B 1 138 ? 11.383 -17.234 -3.521 1 98.88 138 MET B O 1
ATOM 2812 N N . MET B 1 139 ? 10.211 -15.938 -4.934 1 98.81 139 MET B N 1
ATOM 2813 C CA . MET B 1 139 ? 9.844 -14.961 -3.914 1 98.81 139 MET B CA 1
ATOM 2814 C C . MET B 1 139 ? 8.609 -15.414 -3.145 1 98.81 139 MET B C 1
ATOM 2816 O O . MET B 1 139 ? 7.59 -15.766 -3.746 1 98.81 139 MET B O 1
ATOM 2820 N N . HIS B 1 140 ? 8.742 -15.469 -1.867 1 98.69 140 HIS B N 1
ATOM 2821 C CA . HIS B 1 140 ? 7.633 -15.734 -0.961 1 98.69 140 HIS B CA 1
ATOM 2822 C C . HIS B 1 140 ? 7.348 -14.523 -0.072 1 98.69 140 HIS B C 1
ATOM 2824 O O . HIS B 1 140 ? 8.273 -13.836 0.36 1 98.69 140 HIS B O 1
ATOM 2830 N N . TRP B 1 141 ? 6.086 -14.281 0.195 1 98.56 141 TRP B N 1
ATOM 2831 C CA . TRP B 1 141 ? 5.621 -13.211 1.071 1 98.56 141 TRP B CA 1
ATOM 2832 C C . TRP B 1 141 ? 4.238 -13.531 1.633 1 98.56 141 TRP B C 1
ATOM 2834 O O . TRP B 1 141 ? 3.238 -12.961 1.192 1 98.56 141 TRP B O 1
ATOM 2844 N N . HIS B 1 142 ? 4.219 -14.398 2.637 1 98.06 142 HIS B N 1
ATOM 2845 C CA . HIS B 1 142 ? 2.924 -14.789 3.186 1 98.06 142 HIS B CA 1
ATOM 2846 C C . HIS B 1 142 ? 3.066 -15.32 4.605 1 98.06 142 HIS B C 1
ATOM 2848 O O . HIS B 1 142 ? 4.105 -15.883 4.961 1 98.06 142 HIS B O 1
ATOM 2854 N N . GLY B 1 143 ? 2.01 -15.117 5.328 1 97.44 143 GLY B N 1
ATOM 2855 C CA . GLY B 1 143 ? 1.934 -15.656 6.676 1 97.44 143 GLY B CA 1
ATOM 2856 C C . GLY B 1 143 ? 0.804 -16.656 6.859 1 97.44 143 GLY B C 1
ATOM 2857 O O . GLY B 1 143 ? 0.772 -17.391 7.852 1 97.44 143 GLY B O 1
ATOM 2858 N N . ASP B 1 144 ? -0.182 -16.703 5.977 1 98.31 144 ASP B N 1
ATOM 2859 C CA . ASP B 1 144 ? -1.278 -17.672 5.969 1 98.31 144 ASP B CA 1
ATOM 2860 C C . ASP B 1 144 ? -1.003 -18.812 4.988 1 98.31 144 ASP B C 1
ATOM 2862 O O . ASP B 1 144 ? -0.084 -18.719 4.172 1 98.31 144 ASP B O 1
ATOM 2866 N N . THR B 1 145 ? -1.682 -19.891 5.195 1 98.69 145 THR B N 1
ATOM 2867 C CA . THR B 1 145 ? -1.648 -21.031 4.289 1 98.69 145 THR B CA 1
ATOM 2868 C C . THR B 1 145 ? -3.027 -21.672 4.18 1 98.69 145 THR B C 1
ATOM 2870 O O . THR B 1 145 ? -4.023 -21.109 4.637 1 98.69 145 THR B O 1
ATOM 2873 N N . PHE B 1 146 ? -3.084 -22.766 3.422 1 98.88 146 PHE B N 1
ATOM 2874 C CA . PHE B 1 146 ? -4.363 -23.438 3.199 1 98.88 146 PHE B CA 1
ATOM 2875 C C . PHE B 1 146 ? -4.172 -24.938 3.035 1 98.88 146 PHE B C 1
ATOM 2877 O O . PHE B 1 146 ? -3.068 -25.391 2.734 1 98.88 146 PHE B O 1
ATOM 2884 N N . ASP B 1 147 ? -5.27 -25.625 3.33 1 98.81 147 ASP B N 1
ATOM 2885 C CA . ASP B 1 147 ? -5.312 -27.047 2.953 1 98.81 147 ASP B CA 1
ATOM 2886 C C . ASP B 1 147 ? -5.516 -27.203 1.449 1 98.81 147 ASP B C 1
ATOM 2888 O O . ASP B 1 147 ? -6.152 -26.359 0.811 1 98.81 147 ASP B O 1
ATOM 2892 N N . LEU B 1 148 ? -4.926 -28.266 0.924 1 98.81 148 LEU B N 1
ATOM 2893 C CA . LEU B 1 148 ? -5.191 -28.562 -0.48 1 98.81 148 LEU B CA 1
ATOM 2894 C C . LEU B 1 148 ? -6.652 -28.938 -0.694 1 98.81 148 LEU B C 1
ATOM 2896 O O . LEU B 1 148 ? -7.172 -29.844 -0.043 1 98.81 148 LEU B O 1
ATOM 2900 N N . PRO B 1 149 ? -7.348 -28.203 -1.574 1 98.75 149 PRO B N 1
ATOM 2901 C CA . PRO B 1 149 ? -8.734 -28.594 -1.843 1 98.75 149 PRO B CA 1
ATOM 2902 C C . PRO B 1 149 ? -8.859 -30.047 -2.318 1 98.75 149 PRO B C 1
ATOM 2904 O O . PRO B 1 149 ? -8.016 -30.516 -3.08 1 98.75 149 PRO B O 1
ATOM 2907 N N . ALA B 1 150 ? -9.953 -30.672 -1.908 1 98.12 150 ALA B N 1
ATOM 2908 C CA . ALA B 1 150 ? -10.195 -32.031 -2.365 1 98.12 150 ALA B CA 1
ATOM 2909 C C . ALA B 1 150 ? -10.344 -32.094 -3.883 1 98.12 150 ALA B C 1
ATOM 2911 O O . ALA B 1 150 ? -11.172 -31.375 -4.457 1 98.12 150 ALA B O 1
ATOM 2912 N N . GLY B 1 151 ? -9.531 -32.844 -4.469 1 97.88 151 GLY B N 1
ATOM 2913 C CA . GLY B 1 151 ? -9.594 -32.969 -5.914 1 97.88 151 GLY B CA 1
ATOM 2914 C C . GLY B 1 151 ? -8.555 -32.125 -6.629 1 97.88 151 GLY B C 1
ATOM 2915 O O . GLY B 1 151 ? -8.344 -32.281 -7.832 1 97.88 151 GLY B O 1
ATOM 2916 N N . ALA B 1 152 ? -7.918 -31.25 -5.938 1 98.62 152 ALA B N 1
ATOM 2917 C CA . ALA B 1 152 ? -6.891 -30.406 -6.539 1 98.62 152 ALA B CA 1
ATOM 2918 C C . ALA B 1 152 ? -5.605 -31.188 -6.789 1 98.62 152 ALA B C 1
ATOM 2920 O O . ALA B 1 152 ? -5.375 -32.219 -6.164 1 98.62 152 ALA B O 1
ATOM 2921 N N . ILE B 1 153 ? -4.797 -30.734 -7.684 1 98.75 153 ILE B N 1
ATOM 2922 C CA . ILE B 1 153 ? -3.5 -31.328 -7.984 1 98.75 153 ILE B CA 1
ATOM 2923 C C . ILE B 1 153 ? -2.395 -30.516 -7.312 1 98.75 153 ILE B C 1
ATOM 2925 O O . ILE B 1 153 ? -2.219 -29.328 -7.605 1 98.75 153 ILE B O 1
ATOM 2929 N N . HIS B 1 154 ? -1.705 -31.141 -6.379 1 98.88 154 HIS B N 1
ATOM 2930 C CA . HIS B 1 154 ? -0.595 -30.5 -5.68 1 98.88 154 HIS B CA 1
ATOM 2931 C C . HIS B 1 154 ? 0.609 -30.328 -6.602 1 98.88 154 HIS B C 1
ATOM 2933 O O . HIS B 1 154 ? 1.066 -31.297 -7.219 1 98.88 154 HIS B O 1
ATOM 2939 N N . LEU B 1 155 ? 1.178 -29.125 -6.691 1 98.88 155 LEU B N 1
ATOM 2940 C CA . LEU B 1 155 ? 2.189 -28.875 -7.715 1 98.88 155 LEU B CA 1
ATOM 2941 C C . LEU B 1 155 ? 3.535 -28.547 -7.078 1 98.88 155 LEU B C 1
ATOM 2943 O O . LEU B 1 155 ? 4.586 -28.828 -7.66 1 98.88 155 LEU B O 1
ATOM 2947 N N . ALA B 1 156 ? 3.557 -27.891 -5.906 1 98.94 156 ALA B N 1
ATOM 2948 C CA . ALA B 1 156 ? 4.832 -27.438 -5.371 1 98.94 156 ALA B CA 1
ATOM 2949 C C . ALA B 1 156 ? 4.738 -27.172 -3.867 1 98.94 156 ALA B C 1
ATOM 2951 O O . ALA B 1 156 ? 3.654 -26.938 -3.34 1 98.94 156 ALA B O 1
ATOM 2952 N N . SER B 1 157 ? 5.871 -27.203 -3.225 1 98.88 157 SER B N 1
ATOM 2953 C CA . SER B 1 157 ? 6.004 -26.938 -1.796 1 98.88 157 SER B CA 1
ATOM 2954 C C . SER B 1 157 ? 7.336 -26.266 -1.48 1 98.88 157 SER B C 1
ATOM 2956 O O . SER B 1 157 ? 8.195 -26.125 -2.355 1 98.88 157 SER B O 1
ATOM 2958 N N . THR B 1 158 ? 7.441 -25.719 -0.335 1 98.56 158 THR B N 1
ATOM 2959 C CA . THR B 1 158 ? 8.688 -25.422 0.364 1 98.56 158 THR B CA 1
ATOM 2960 C C . THR B 1 158 ? 8.773 -26.188 1.677 1 98.56 158 THR B C 1
ATOM 2962 O O . THR B 1 158 ? 7.789 -26.797 2.111 1 98.56 158 THR B O 1
ATOM 2965 N N . PRO B 1 159 ? 9.953 -26.172 2.283 1 97.25 159 PRO B N 1
ATOM 2966 C CA . PRO B 1 159 ? 10.039 -26.859 3.572 1 97.25 159 PRO B CA 1
ATOM 2967 C C . PRO B 1 159 ? 9.062 -26.312 4.605 1 97.25 159 PRO B C 1
ATOM 2969 O O . PRO B 1 159 ? 8.492 -27.078 5.391 1 97.25 159 PRO B O 1
ATOM 2972 N N . ALA B 1 160 ? 8.711 -25.062 4.629 1 97.06 160 ALA B N 1
ATOM 2973 C CA . ALA B 1 160 ? 7.891 -24.406 5.648 1 97.06 160 ALA B CA 1
ATOM 2974 C C . ALA B 1 160 ? 6.418 -24.391 5.246 1 97.06 160 ALA B C 1
ATOM 2976 O O . ALA B 1 160 ? 5.543 -24.156 6.082 1 97.06 160 ALA B O 1
ATOM 2977 N N . CYS B 1 161 ? 6.141 -24.625 3.969 1 98.19 161 CYS B N 1
ATOM 2978 C CA . CYS B 1 161 ? 4.773 -24.531 3.463 1 98.19 161 CYS B CA 1
ATOM 2979 C C . CYS B 1 161 ? 4.508 -25.609 2.414 1 98.19 161 CYS B C 1
ATOM 2981 O O . CYS B 1 161 ? 5.02 -25.531 1.296 1 98.19 161 CYS B O 1
ATOM 2983 N N . ARG B 1 162 ? 3.723 -26.484 2.74 1 97.88 162 ARG B N 1
ATOM 2984 C CA . ARG B 1 162 ? 3.441 -27.641 1.891 1 97.88 162 ARG B CA 1
ATOM 2985 C C . ARG B 1 162 ? 2.74 -27.219 0.604 1 97.88 162 ARG B C 1
ATOM 2987 O O . ARG B 1 162 ? 3.064 -27.703 -0.478 1 97.88 162 ARG B O 1
ATOM 2994 N N . ASN B 1 163 ? 1.745 -26.375 0.738 1 98.5 163 ASN B N 1
ATOM 2995 C CA . ASN B 1 163 ? 0.908 -26.031 -0.409 1 98.5 163 ASN B CA 1
ATOM 2996 C C . ASN B 1 163 ? 1.29 -24.688 -1.007 1 98.5 163 ASN B C 1
ATOM 2998 O O . ASN B 1 163 ? 0.576 -23.703 -0.826 1 98.5 163 ASN B O 1
ATOM 3002 N N . GLN B 1 164 ? 2.291 -24.719 -1.834 1 98.75 164 GLN B N 1
ATOM 3003 C CA . GLN B 1 164 ? 2.768 -23.5 -2.475 1 98.75 164 GLN B CA 1
ATOM 3004 C C . GLN B 1 164 ? 2.09 -23.281 -3.824 1 98.75 164 GLN B C 1
ATOM 3006 O O . GLN B 1 164 ? 2.066 -22.172 -4.344 1 98.75 164 GLN B O 1
ATOM 3011 N N . ALA B 1 165 ? 1.638 -24.359 -4.43 1 98.94 165 ALA B N 1
ATOM 3012 C CA . ALA B 1 165 ? 0.946 -24.25 -5.711 1 98.94 165 ALA B CA 1
ATOM 3013 C C . ALA B 1 165 ? 0.042 -25.453 -5.949 1 98.94 165 ALA B C 1
ATOM 3015 O O . ALA B 1 165 ? 0.395 -26.594 -5.594 1 98.94 165 ALA B O 1
ATOM 3016 N N . PHE B 1 166 ? -1.062 -25.203 -6.547 1 98.94 166 PHE B N 1
ATOM 3017 C CA . PHE B 1 166 ? -1.938 -26.297 -6.973 1 98.94 166 PHE B CA 1
ATOM 3018 C C . PHE B 1 166 ? -2.762 -25.891 -8.188 1 98.94 166 PHE B C 1
ATOM 3020 O O . PHE B 1 166 ? -2.844 -24.703 -8.516 1 98.94 166 PHE B O 1
ATOM 3027 N N . SER B 1 167 ? -3.262 -26.859 -8.859 1 98.81 167 SER B N 1
ATOM 3028 C CA . SER B 1 167 ? -4.203 -26.625 -9.953 1 98.81 167 SER B CA 1
ATOM 3029 C C . SER B 1 167 ? -5.547 -27.281 -9.664 1 98.81 167 SER B C 1
ATOM 3031 O O . SER B 1 167 ? -5.633 -28.203 -8.852 1 98.81 167 SER B O 1
ATOM 3033 N N . TRP B 1 168 ? -6.574 -26.75 -10.148 1 98.38 168 TRP B N 1
ATOM 3034 C CA . TRP B 1 168 ? -7.914 -27.328 -10.234 1 98.38 168 TRP B CA 1
ATOM 3035 C C . TRP B 1 168 ? -8.328 -27.531 -11.688 1 98.38 168 TRP B C 1
ATOM 3037 O O . TRP B 1 168 ? -8.617 -26.578 -12.406 1 98.38 168 TRP B O 1
ATOM 3047 N N . GLY B 1 169 ? -8.297 -28.797 -12.086 1 95.19 169 GLY B N 1
ATOM 3048 C CA . GLY B 1 169 ? -8.359 -29.031 -13.523 1 95.19 169 GLY B CA 1
ATOM 3049 C C . GLY B 1 169 ? -7.246 -28.344 -14.289 1 95.19 169 GLY B C 1
ATOM 3050 O O . GLY B 1 169 ? -6.113 -28.266 -13.812 1 95.19 169 GLY B O 1
ATOM 3051 N N . THR B 1 170 ? -7.582 -27.938 -15.539 1 93.44 170 THR B N 1
ATOM 3052 C CA . THR B 1 170 ? -6.586 -27.266 -16.359 1 93.44 170 THR B CA 1
ATOM 3053 C C . THR B 1 170 ? -6.805 -25.75 -16.344 1 93.44 170 THR B C 1
ATOM 3055 O O . THR B 1 170 ? -5.93 -24.984 -16.75 1 93.44 170 THR B O 1
ATOM 3058 N N . HIS B 1 171 ? -7.91 -25.328 -15.766 1 97.12 171 HIS B N 1
ATOM 3059 C CA . HIS B 1 171 ? -8.32 -23.953 -16 1 97.12 171 HIS B CA 1
ATOM 3060 C C . HIS B 1 171 ? -7.988 -23.062 -14.797 1 97.12 171 HIS B C 1
ATOM 3062 O O . HIS B 1 171 ? -8.078 -21.844 -14.875 1 97.12 171 HIS B O 1
ATOM 3068 N N . VAL B 1 172 ? -7.633 -23.688 -13.617 1 98.81 172 VAL B N 1
ATOM 3069 C CA . VAL B 1 172 ? -7.32 -22.891 -12.438 1 98.81 172 VAL B CA 1
ATOM 3070 C C . VAL B 1 172 ? -5.879 -23.156 -12 1 98.81 172 VAL B C 1
ATOM 3072 O O . VAL B 1 172 ? -5.457 -24.312 -11.906 1 98.81 172 VAL B O 1
ATOM 3075 N N . LEU B 1 173 ? -5.113 -22.156 -11.836 1 98.94 173 LEU B N 1
ATOM 3076 C CA . LEU B 1 173 ? -3.777 -22.203 -11.25 1 98.94 173 LEU B CA 1
ATOM 3077 C C . LEU B 1 173 ? -3.688 -21.312 -10.016 1 98.94 173 LEU B C 1
ATOM 3079 O O . LEU B 1 173 ? -4.082 -20.141 -10.055 1 98.94 173 LEU B O 1
ATOM 3083 N N . ALA B 1 174 ? -3.303 -21.859 -8.906 1 98.94 174 ALA B N 1
ATOM 3084 C CA . ALA B 1 174 ? -3.158 -21.156 -7.637 1 98.94 174 ALA B CA 1
ATOM 3085 C C . ALA B 1 174 ? -1.706 -21.172 -7.164 1 98.94 174 ALA B C 1
ATOM 3087 O O . ALA B 1 174 ? -1.105 -22.234 -7.016 1 98.94 174 ALA B O 1
ATOM 3088 N N . LEU B 1 175 ? -1.152 -20 -6.969 1 98.94 175 LEU B N 1
ATOM 3089 C CA . LEU B 1 175 ? 0.243 -19.828 -6.582 1 98.94 175 LEU B CA 1
ATOM 3090 C C . LEU B 1 175 ? 0.347 -19.047 -5.273 1 98.94 175 LEU B C 1
ATOM 3092 O O . LEU B 1 175 ? 0.051 -17.844 -5.238 1 98.94 175 LEU B O 1
ATOM 3096 N N . GLN B 1 176 ? 0.765 -19.703 -4.18 1 98.88 176 GLN B N 1
ATOM 3097 C CA . GLN B 1 176 ? 0.976 -19.047 -2.895 1 98.88 176 GLN B CA 1
ATOM 3098 C C . GLN B 1 176 ? 2.168 -18.094 -2.953 1 98.88 176 GLN B C 1
ATOM 3100 O O . GLN B 1 176 ? 2.166 -17.047 -2.303 1 98.88 176 GLN B O 1
ATOM 3105 N N . CYS B 1 177 ? 3.158 -18.5 -3.723 1 98.94 177 CYS B N 1
ATOM 3106 C CA . CYS B 1 177 ? 4.355 -17.703 -3.936 1 98.94 177 CYS B CA 1
ATOM 3107 C C . CYS B 1 177 ? 4.098 -16.594 -4.957 1 98.94 177 CYS B C 1
ATOM 3109 O O . CYS B 1 177 ? 2.965 -16.422 -5.414 1 98.94 177 CYS B O 1
ATOM 3111 N N . HIS B 1 178 ? 5.117 -15.766 -5.215 1 98.88 178 HIS B N 1
ATOM 3112 C CA . HIS B 1 178 ? 4.988 -14.617 -6.109 1 98.88 178 HIS B CA 1
ATOM 3113 C C . HIS B 1 178 ? 5.934 -14.75 -7.301 1 98.88 178 HIS B C 1
ATOM 3115 O O . HIS B 1 178 ? 6.984 -14.102 -7.34 1 98.88 178 HIS B O 1
ATOM 3121 N N . PRO B 1 179 ? 5.535 -15.453 -8.312 1 98.88 179 PRO B N 1
ATOM 3122 C CA . PRO B 1 179 ? 6.383 -15.539 -9.5 1 98.88 179 PRO B CA 1
ATOM 3123 C C . PRO B 1 179 ? 6.383 -14.258 -10.328 1 98.88 179 PRO B C 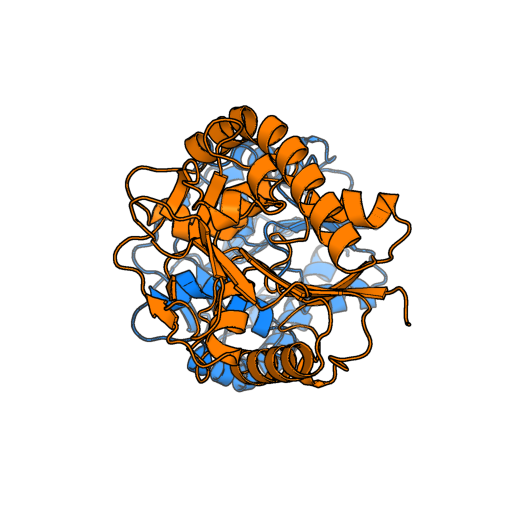1
ATOM 3125 O O . PRO B 1 179 ? 7.27 -14.055 -11.156 1 98.88 179 PRO B O 1
ATOM 3128 N N . GLU B 1 180 ? 5.43 -13.367 -10.109 1 98.81 180 GLU B N 1
ATOM 3129 C CA . GLU B 1 180 ? 5.184 -12.227 -10.992 1 98.81 180 GLU B CA 1
ATOM 3130 C C . GLU B 1 180 ? 6.148 -11.086 -10.695 1 98.81 180 GLU B C 1
ATOM 3132 O O . GLU B 1 180 ? 6.242 -10.125 -11.461 1 98.81 180 GLU B O 1
ATOM 3137 N N . ILE B 1 181 ? 6.918 -11.164 -9.641 1 97.94 181 ILE B N 1
ATOM 3138 C CA . ILE B 1 181 ? 7.715 -10.047 -9.156 1 97.94 181 ILE B CA 1
ATOM 3139 C C . ILE B 1 181 ? 8.742 -9.641 -10.211 1 97.94 181 ILE B C 1
ATOM 3141 O O . ILE B 1 181 ? 9.281 -10.492 -10.914 1 97.94 181 ILE B O 1
ATOM 3145 N N . ARG B 1 182 ? 8.969 -8.352 -10.258 1 98 182 ARG B N 1
ATOM 3146 C CA . ARG B 1 182 ? 10.023 -7.793 -11.102 1 98 182 ARG B CA 1
ATOM 3147 C C . ARG B 1 182 ? 11.07 -7.074 -10.258 1 98 182 ARG B C 1
ATOM 3149 O O . ARG B 1 182 ? 10.727 -6.336 -9.328 1 98 182 ARG B O 1
ATOM 3156 N N . ALA B 1 183 ? 12.297 -7.266 -10.672 1 97.12 183 ALA B N 1
ATOM 3157 C CA . ALA B 1 183 ? 13.391 -6.637 -9.938 1 97.12 183 ALA B CA 1
ATOM 3158 C C . ALA B 1 183 ? 13.32 -5.117 -10.047 1 97.12 183 ALA B C 1
ATOM 3160 O O . ALA B 1 183 ? 13.578 -4.406 -9.07 1 97.12 183 ALA B O 1
ATOM 3161 N N . ASP B 1 184 ? 12.969 -4.562 -11.18 1 96.12 184 ASP B N 1
ATOM 3162 C CA . ASP B 1 184 ? 13 -3.127 -11.43 1 96.12 184 ASP B CA 1
ATOM 3163 C C . ASP B 1 184 ? 11.781 -2.434 -10.828 1 96.12 184 ASP B C 1
ATOM 3165 O O . ASP B 1 184 ? 11.672 -1.208 -10.875 1 96.12 184 ASP B O 1
ATOM 3169 N N . ARG B 1 185 ? 10.875 -3.164 -10.227 1 95.56 185 ARG B N 1
ATOM 3170 C CA . ARG B 1 185 ? 9.648 -2.615 -9.656 1 95.56 185 ARG B CA 1
ATOM 3171 C C . ARG B 1 185 ? 9.438 -3.119 -8.227 1 95.56 185 ARG B C 1
ATOM 3173 O O . ARG B 1 185 ? 8.305 -3.271 -7.777 1 95.56 185 ARG B O 1
ATOM 3180 N N . PHE B 1 186 ? 10.562 -3.416 -7.602 1 98.19 186 PHE B N 1
ATOM 3181 C CA . PHE B 1 186 ? 10.461 -4.105 -6.32 1 98.19 186 PHE B CA 1
ATOM 3182 C C . PHE B 1 186 ? 10.469 -3.109 -5.164 1 98.19 186 PHE B C 1
ATOM 3184 O O . PHE B 1 186 ? 9.969 -3.408 -4.078 1 98.19 186 PHE B O 1
ATOM 3191 N N . GLU B 1 187 ? 10.93 -1.907 -5.316 1 98 187 GLU B N 1
ATOM 3192 C CA . GLU B 1 187 ? 11.094 -0.947 -4.23 1 98 187 GLU B CA 1
ATOM 3193 C C . GLU B 1 187 ? 9.75 -0.596 -3.598 1 98 187 GLU B C 1
ATOM 3195 O O . GLU B 1 187 ? 9.641 -0.483 -2.375 1 98 187 GLU B O 1
ATOM 3200 N N . PRO B 1 188 ? 8.633 -0.431 -4.355 1 98.12 188 PRO B N 1
ATOM 3201 C CA . PRO B 1 188 ? 7.332 -0.156 -3.738 1 98.12 188 PRO B CA 1
ATOM 3202 C C . PRO B 1 188 ? 6.875 -1.272 -2.803 1 98.12 188 PRO B C 1
ATOM 3204 O O . PRO B 1 188 ? 6.184 -1.011 -1.813 1 98.12 188 PRO B O 1
ATOM 3207 N N . TRP B 1 189 ? 7.281 -2.564 -3.061 1 98.56 189 TRP B N 1
ATOM 3208 C CA . TRP B 1 189 ? 7.016 -3.658 -2.133 1 98.56 189 TRP B CA 1
ATOM 3209 C C . TRP B 1 189 ? 7.688 -3.406 -0.787 1 98.56 189 TRP B C 1
ATOM 3211 O O . TRP B 1 189 ? 7.07 -3.582 0.265 1 98.56 189 TRP B O 1
ATOM 3221 N N . LEU B 1 190 ? 8.953 -3.008 -0.901 1 98.56 190 LEU B N 1
ATOM 3222 C CA . LEU B 1 190 ? 9.734 -2.783 0.31 1 98.56 190 LEU B CA 1
ATOM 3223 C C . LEU B 1 190 ? 9.156 -1.63 1.124 1 98.56 190 LEU B C 1
ATOM 3225 O O . LEU B 1 190 ? 9.031 -1.727 2.348 1 98.56 190 LEU B O 1
ATOM 3229 N N . ILE B 1 191 ? 8.742 -0.621 0.423 1 98.38 191 ILE B N 1
ATOM 3230 C CA . ILE B 1 191 ? 8.18 0.552 1.084 1 98.38 191 ILE B CA 1
ATOM 3231 C C . ILE B 1 191 ? 6.812 0.206 1.678 1 98.38 191 ILE B C 1
ATOM 3233 O O . ILE B 1 191 ? 6.562 0.452 2.861 1 98.38 191 ILE B O 1
ATOM 3237 N N . GLY B 1 192 ? 5.945 -0.401 0.909 1 98.38 192 GLY B N 1
ATOM 3238 C CA . GLY B 1 192 ? 4.586 -0.691 1.327 1 98.38 192 GLY B CA 1
ATOM 3239 C C . GLY B 1 192 ? 4.512 -1.677 2.479 1 98.38 192 GLY B C 1
ATOM 3240 O O . GLY B 1 192 ? 3.588 -1.618 3.293 1 98.38 192 GLY B O 1
ATOM 3241 N N . HIS B 1 193 ? 5.539 -2.588 2.559 1 98.25 193 HIS B N 1
ATOM 3242 C CA . HIS B 1 193 ? 5.539 -3.619 3.59 1 98.25 193 HIS B CA 1
ATOM 3243 C C . HIS B 1 193 ? 6.605 -3.348 4.645 1 98.25 193 HIS B C 1
ATOM 3245 O O . HIS B 1 193 ? 7.082 -4.273 5.309 1 98.25 193 HIS B O 1
ATOM 3251 N N . ALA B 1 194 ? 7.031 -2.125 4.793 1 98.06 194 ALA B N 1
ATOM 3252 C CA . ALA B 1 194 ? 8.141 -1.772 5.68 1 98.06 194 ALA B CA 1
ATOM 3253 C C . ALA B 1 194 ? 7.879 -2.262 7.102 1 98.06 194 ALA B C 1
ATOM 3255 O O . ALA B 1 194 ? 8.781 -2.779 7.762 1 98.06 194 ALA B O 1
ATOM 3256 N N . GLY B 1 195 ? 6.617 -2.059 7.566 1 96.69 195 GLY B N 1
ATOM 3257 C CA . GLY B 1 195 ? 6.285 -2.514 8.906 1 96.69 195 GLY B CA 1
ATOM 3258 C C . GLY B 1 195 ? 6.449 -4.012 9.086 1 96.69 195 GLY B C 1
ATOM 3259 O O . GLY B 1 195 ? 6.961 -4.465 10.109 1 96.69 195 GLY B O 1
ATOM 3260 N N . GLU B 1 196 ? 5.961 -4.734 8.148 1 97 196 GLU B N 1
ATOM 3261 C CA . GLU B 1 196 ? 6.07 -6.188 8.211 1 97 196 GLU B CA 1
ATOM 3262 C C . GLU B 1 196 ? 7.531 -6.637 8.164 1 97 196 GLU B C 1
ATOM 3264 O O . GLU B 1 196 ? 7.93 -7.547 8.891 1 97 196 GLU B O 1
ATOM 3269 N N . ILE B 1 197 ? 8.297 -6.039 7.262 1 98.19 197 ILE B N 1
ATOM 3270 C CA . ILE B 1 197 ? 9.711 -6.355 7.141 1 98.19 197 ILE B CA 1
ATOM 3271 C C . ILE B 1 197 ? 10.406 -6.133 8.477 1 98.19 197 ILE B C 1
ATOM 3273 O O . ILE B 1 197 ? 11.141 -7 8.961 1 98.19 197 ILE B O 1
ATOM 3277 N N . ALA B 1 198 ? 10.141 -5.004 9.094 1 95.94 198 ALA B N 1
ATOM 3278 C CA . ALA B 1 198 ? 10.758 -4.648 10.367 1 95.94 198 ALA B CA 1
ATOM 3279 C C . ALA B 1 198 ? 10.383 -5.641 11.461 1 95.94 198 ALA B C 1
ATOM 3281 O O . ALA B 1 198 ? 11.172 -5.914 12.367 1 95.94 198 ALA B O 1
ATOM 3282 N N . ALA B 1 199 ? 9.211 -6.215 11.336 1 94.38 199 ALA B N 1
ATOM 3283 C CA . ALA B 1 199 ? 8.703 -7.117 12.359 1 94.38 199 ALA B CA 1
ATOM 3284 C C . ALA B 1 199 ? 9.164 -8.547 12.117 1 94.38 199 ALA B C 1
ATOM 3286 O O . ALA B 1 199 ? 8.906 -9.438 12.93 1 94.38 199 ALA B O 1
ATOM 3287 N N . THR B 1 200 ? 9.773 -8.828 11 1 94.69 200 THR B N 1
ATOM 3288 C CA . THR B 1 200 ? 10.203 -10.172 10.641 1 94.69 200 THR B CA 1
ATOM 3289 C C . THR B 1 200 ? 11.68 -10.367 10.977 1 94.69 200 THR B C 1
ATOM 3291 O O . THR B 1 200 ? 12.555 -9.789 10.328 1 94.69 200 THR B O 1
ATOM 3294 N N . PRO B 1 201 ? 11.953 -11.195 11.945 1 92.88 201 PRO B N 1
ATOM 3295 C CA . PRO B 1 201 ? 13.352 -11.398 12.312 1 92.88 201 PRO B CA 1
ATOM 3296 C C . PRO B 1 201 ? 14.188 -11.992 11.18 1 92.88 201 PRO B C 1
ATOM 3298 O O . PRO B 1 201 ? 13.703 -12.836 10.43 1 92.88 201 PRO B O 1
ATOM 3301 N N . GLY B 1 202 ? 15.391 -11.523 11.07 1 92.56 202 GLY B N 1
ATOM 3302 C CA . GLY B 1 202 ? 16.344 -12.141 10.164 1 92.56 202 GLY B CA 1
ATOM 3303 C C . GLY B 1 202 ? 16.328 -11.539 8.773 1 92.56 202 GLY B C 1
ATOM 3304 O O . GLY B 1 202 ? 16.984 -12.039 7.863 1 92.56 202 GLY B O 1
ATOM 3305 N N . THR B 1 203 ? 15.594 -10.578 8.539 1 94.56 203 THR B N 1
ATOM 3306 C CA . THR B 1 203 ? 15.547 -9.953 7.219 1 94.56 203 THR B CA 1
ATOM 3307 C C . THR B 1 203 ? 15.367 -8.445 7.34 1 94.56 203 THR B C 1
ATOM 3309 O O . THR B 1 203 ? 15.078 -7.934 8.422 1 94.56 203 THR B O 1
ATOM 3312 N N . ASP B 1 204 ? 15.719 -7.707 6.297 1 97.44 204 ASP B N 1
ATOM 3313 C CA . ASP B 1 204 ? 15.453 -6.277 6.176 1 97.44 204 ASP B CA 1
ATOM 3314 C C . ASP B 1 204 ? 15.344 -5.863 4.711 1 97.44 204 ASP B C 1
ATOM 3316 O O . ASP B 1 204 ? 15.516 -6.688 3.812 1 97.44 204 ASP B O 1
ATOM 3320 N N . ALA B 1 205 ? 14.992 -4.652 4.535 1 98.5 205 ALA B N 1
ATOM 3321 C CA . ALA B 1 205 ? 14.719 -4.152 3.189 1 98.5 205 ALA B CA 1
ATOM 3322 C C . ALA B 1 205 ? 15.969 -4.207 2.318 1 98.5 205 ALA B C 1
ATOM 3324 O O . ALA B 1 205 ? 15.883 -4.5 1.123 1 98.5 205 ALA B O 1
ATOM 3325 N N . LYS B 1 206 ? 17.125 -3.9 2.881 1 98.19 206 LYS B N 1
ATOM 3326 C CA . LYS B 1 206 ? 18.375 -3.91 2.133 1 98.19 206 LYS B CA 1
ATOM 3327 C C . LYS B 1 206 ? 18.688 -5.309 1.604 1 98.19 206 LYS B C 1
ATOM 3329 O O . LYS B 1 206 ? 19.031 -5.473 0.43 1 98.19 206 LYS B O 1
ATOM 3334 N N . ARG B 1 207 ? 18.578 -6.293 2.475 1 98 207 ARG B N 1
ATOM 3335 C CA . ARG B 1 207 ? 18.828 -7.68 2.092 1 98 207 ARG B CA 1
ATOM 3336 C C . ARG B 1 207 ? 17.859 -8.133 1.008 1 98 207 ARG B C 1
ATOM 3338 O O . ARG B 1 207 ? 18.266 -8.75 0.02 1 98 207 ARG B O 1
ATOM 3345 N N . LEU B 1 208 ? 16.594 -7.863 1.2 1 98.69 208 LEU B N 1
ATOM 3346 C CA . LEU B 1 208 ? 15.586 -8.242 0.22 1 98.69 208 LEU B CA 1
ATOM 3347 C C . LEU B 1 208 ? 15.852 -7.566 -1.122 1 98.69 208 LEU B C 1
ATOM 3349 O O . LEU B 1 208 ? 15.695 -8.188 -2.176 1 98.69 208 LEU B O 1
ATOM 3353 N N . ARG B 1 209 ? 16.188 -6.281 -1.078 1 98.38 209 ARG B N 1
ATOM 3354 C CA . ARG B 1 209 ? 16.516 -5.531 -2.287 1 98.38 209 ARG B CA 1
ATOM 3355 C C . ARG B 1 209 ? 17.672 -6.18 -3.031 1 98.38 209 ARG B C 1
ATOM 3357 O O . ARG B 1 209 ? 17.609 -6.387 -4.246 1 98.38 209 ARG B O 1
ATOM 3364 N N . GLU B 1 210 ? 18.734 -6.488 -2.33 1 98.19 210 GLU B N 1
ATOM 3365 C CA . GLU B 1 210 ? 19.938 -7.066 -2.924 1 98.19 210 GLU B CA 1
ATOM 3366 C C . GLU B 1 210 ? 19.641 -8.453 -3.5 1 98.19 210 GLU B C 1
ATOM 3368 O O . GLU B 1 210 ? 20.078 -8.766 -4.613 1 98.19 210 GLU B O 1
ATOM 3373 N N . GLN B 1 211 ? 18.938 -9.297 -2.754 1 98.62 211 GLN B N 1
ATOM 3374 C CA . GLN B 1 211 ? 18.594 -10.633 -3.229 1 98.62 211 GLN B CA 1
ATOM 3375 C C . GLN B 1 211 ? 17.703 -10.555 -4.473 1 98.62 211 GLN B C 1
ATOM 3377 O O . GLN B 1 211 ? 17.875 -11.336 -5.41 1 98.62 211 GLN B O 1
ATOM 3382 N N . THR B 1 212 ? 16.797 -9.617 -4.445 1 98.75 212 THR B N 1
ATOM 3383 C CA . THR B 1 212 ? 15.891 -9.477 -5.578 1 98.75 212 THR B CA 1
ATOM 3384 C C . THR B 1 212 ? 16.641 -9 -6.816 1 98.75 212 THR B C 1
ATOM 3386 O O . THR B 1 212 ? 16.344 -9.438 -7.934 1 98.75 212 THR B O 1
ATOM 3389 N N . ALA B 1 213 ? 17.562 -8.078 -6.641 1 98.31 213 ALA B N 1
ATOM 3390 C CA . ALA B 1 213 ? 18.375 -7.621 -7.758 1 98.31 213 ALA B CA 1
ATOM 3391 C C . ALA B 1 213 ? 19.156 -8.781 -8.367 1 98.31 213 ALA B C 1
ATOM 3393 O O . ALA B 1 213 ? 19.359 -8.836 -9.586 1 98.31 213 ALA B O 1
ATOM 3394 N N . GLN B 1 214 ? 19.578 -9.688 -7.566 1 98.5 214 GLN B N 1
ATOM 3395 C CA . GLN B 1 214 ? 20.406 -10.805 -8 1 98.5 214 GLN B CA 1
ATOM 3396 C C . GLN B 1 214 ? 19.547 -11.906 -8.625 1 98.5 214 GLN B C 1
ATOM 3398 O O . GLN B 1 214 ? 19.891 -12.438 -9.688 1 98.5 214 GLN B O 1
ATOM 3403 N N . LEU B 1 215 ? 18.438 -12.289 -8 1 98.81 215 LEU B N 1
ATOM 3404 C CA . LEU B 1 215 ? 17.672 -13.484 -8.344 1 98.81 215 LEU B CA 1
ATOM 3405 C C . LEU B 1 215 ? 16.5 -13.141 -9.25 1 98.81 215 LEU B C 1
ATOM 3407 O O . LEU B 1 215 ? 16.016 -14 -9.992 1 98.81 215 LEU B O 1
ATOM 3411 N N . GLY B 1 216 ? 16.062 -11.883 -9.219 1 98.62 216 GLY B N 1
ATOM 3412 C CA . GLY B 1 216 ? 14.852 -11.422 -9.883 1 98.62 216 GLY B CA 1
ATOM 3413 C C . GLY B 1 216 ? 14.867 -11.648 -11.383 1 98.62 216 GLY B C 1
ATOM 3414 O O . GLY B 1 216 ? 13.914 -12.188 -11.945 1 98.62 216 GLY B O 1
ATOM 3415 N N . PRO B 1 217 ? 15.93 -11.266 -12.07 1 98.5 217 PRO B N 1
ATOM 3416 C CA . PRO B 1 217 ? 15.969 -11.398 -13.523 1 98.5 217 PRO B CA 1
ATOM 3417 C C . PRO B 1 217 ? 15.766 -12.836 -14 1 98.5 217 PRO B C 1
ATOM 3419 O O . PRO B 1 217 ? 15.039 -13.07 -14.969 1 98.5 217 PRO B O 1
ATOM 3422 N N . THR B 1 218 ? 16.375 -13.805 -13.32 1 98.75 218 THR B N 1
ATOM 3423 C CA . THR B 1 218 ? 16.188 -15.211 -13.68 1 98.75 218 THR B CA 1
ATOM 3424 C C . THR B 1 218 ? 14.75 -15.641 -13.438 1 98.75 218 THR B C 1
ATOM 3426 O O . THR B 1 218 ? 14.156 -16.328 -14.273 1 98.75 218 THR B O 1
ATOM 3429 N N . LEU B 1 219 ? 14.188 -15.258 -12.352 1 98.88 219 LEU B N 1
ATOM 3430 C CA . LEU B 1 219 ? 12.797 -15.594 -12.062 1 98.88 219 LEU B CA 1
ATOM 3431 C C . LEU B 1 219 ? 11.867 -15 -13.109 1 98.88 219 LEU B C 1
ATOM 3433 O O . LEU B 1 219 ? 10.93 -15.656 -13.555 1 98.88 219 LEU B O 1
ATOM 3437 N N . GLU B 1 220 ? 12.086 -13.727 -13.438 1 98.75 220 GLU B N 1
ATOM 3438 C CA . GLU B 1 220 ? 11.234 -13.062 -14.414 1 98.75 220 GLU B CA 1
ATOM 3439 C C . GLU B 1 220 ? 11.148 -13.852 -15.711 1 98.75 220 GLU B C 1
ATOM 3441 O O . GLU B 1 220 ? 10.062 -14.062 -16.25 1 98.75 220 GLU B O 1
ATOM 3446 N N . CYS B 1 221 ? 12.25 -14.328 -16.203 1 98.62 221 CYS B N 1
ATOM 3447 C CA . CYS B 1 221 ? 12.289 -15.102 -17.438 1 98.62 221 CYS B CA 1
ATOM 3448 C C . CYS B 1 221 ? 11.555 -16.422 -17.266 1 98.62 221 CYS B C 1
ATOM 3450 O O . CYS B 1 221 ? 10.719 -16.781 -18.109 1 98.62 221 CYS B O 1
ATOM 3452 N N . ALA B 1 222 ? 11.875 -17.125 -16.203 1 98.88 222 ALA B N 1
ATOM 3453 C CA . ALA B 1 222 ? 11.273 -18.422 -15.938 1 98.88 222 ALA B CA 1
ATOM 3454 C C . ALA B 1 222 ? 9.758 -18.297 -15.75 1 98.88 222 ALA B C 1
ATOM 3456 O O . ALA B 1 222 ? 8.992 -19.109 -16.281 1 98.88 222 ALA B O 1
ATOM 3457 N N . ALA B 1 223 ? 9.352 -17.281 -15.023 1 98.88 223 ALA B N 1
ATOM 3458 C CA . ALA B 1 223 ? 7.941 -17.078 -14.711 1 98.88 223 ALA B CA 1
ATOM 3459 C C . ALA B 1 223 ? 7.148 -16.734 -15.969 1 98.88 223 ALA B C 1
ATOM 3461 O O . ALA B 1 223 ? 5.996 -17.141 -16.109 1 98.88 223 ALA B O 1
ATOM 3462 N N . ARG B 1 224 ? 7.715 -15.914 -16.844 1 98.81 224 ARG B N 1
ATOM 3463 C CA . ARG B 1 224 ? 7.051 -15.578 -18.109 1 98.81 224 ARG B CA 1
ATOM 3464 C C . ARG B 1 224 ? 6.805 -16.828 -18.953 1 98.81 224 ARG B C 1
ATOM 3466 O O . ARG B 1 224 ? 5.746 -16.969 -19.562 1 98.81 224 ARG B O 1
ATOM 3473 N N . ARG B 1 225 ? 7.785 -17.75 -18.938 1 98.81 225 ARG B N 1
ATOM 3474 C CA . ARG B 1 225 ? 7.617 -19 -19.656 1 98.81 225 ARG B CA 1
ATOM 3475 C C . ARG B 1 225 ? 6.52 -19.859 -19.031 1 98.81 225 ARG B C 1
ATOM 3477 O O . ARG B 1 225 ? 5.691 -20.422 -19.75 1 98.81 225 ARG B O 1
ATOM 3484 N N . MET B 1 226 ? 6.555 -19.906 -17.734 1 98.94 226 MET B N 1
ATOM 3485 C CA . MET B 1 226 ? 5.547 -20.672 -17.016 1 98.94 226 MET B CA 1
ATOM 3486 C C . MET B 1 226 ? 4.145 -20.156 -17.312 1 98.94 226 MET B C 1
ATOM 3488 O O . MET B 1 226 ? 3.258 -20.922 -17.688 1 98.94 226 MET B O 1
ATOM 3492 N N . PHE B 1 227 ? 3.99 -18.875 -17.188 1 98.94 227 PHE B N 1
ATOM 3493 C CA . PHE B 1 227 ? 2.689 -18.234 -17.375 1 98.94 227 PHE B CA 1
ATOM 3494 C C . PHE B 1 227 ? 2.238 -18.375 -18.828 1 98.94 227 PHE B C 1
ATOM 3496 O O . PHE B 1 227 ? 1.071 -18.672 -19.094 1 98.94 227 PHE B O 1
ATOM 3503 N N . GLY B 1 228 ? 3.133 -18.141 -19.75 1 98.75 228 GLY B N 1
ATOM 3504 C CA . GLY B 1 228 ? 2.816 -18.297 -21.156 1 98.75 228 GLY B CA 1
ATOM 3505 C C . GLY B 1 228 ? 2.318 -19.688 -21.5 1 98.75 228 GLY B C 1
ATOM 3506 O O . GLY B 1 228 ? 1.308 -19.828 -22.203 1 98.75 228 GLY B O 1
ATOM 3507 N N . GLU B 1 229 ? 3.041 -20.672 -21.047 1 98.75 229 GLU B N 1
ATOM 3508 C CA . GLU B 1 229 ? 2.627 -22.047 -21.312 1 98.75 229 GLU B CA 1
ATOM 3509 C C . GLU B 1 229 ? 1.267 -22.344 -20.688 1 98.75 229 GLU B C 1
ATOM 3511 O O . GLU B 1 229 ? 0.442 -23.047 -21.297 1 98.75 229 GLU B O 1
ATOM 3516 N N . TRP B 1 230 ? 1.033 -21.844 -19.484 1 98.75 230 TRP B N 1
ATOM 3517 C CA . TRP B 1 230 ? -0.267 -22.047 -18.859 1 98.75 230 TRP B CA 1
ATOM 3518 C C . TRP B 1 230 ? -1.375 -21.375 -19.672 1 98.75 230 TRP B C 1
ATOM 3520 O O . TRP B 1 230 ? -2.439 -21.953 -19.875 1 98.75 230 TRP B O 1
ATOM 3530 N N . LEU B 1 231 ? -1.133 -20.156 -20.094 1 98.38 231 LEU B N 1
ATOM 3531 C CA . LEU B 1 231 ? -2.105 -19.469 -20.922 1 98.38 231 LEU B CA 1
ATOM 3532 C C . LEU B 1 231 ? -2.43 -20.281 -22.172 1 98.38 231 LEU B C 1
ATOM 3534 O O . LEU B 1 231 ? -3.596 -20.406 -22.562 1 98.38 231 LEU B O 1
ATOM 3538 N N . ASP B 1 232 ? -1.419 -20.859 -22.812 1 97.94 232 ASP B N 1
ATOM 3539 C CA . ASP B 1 232 ? -1.636 -21.703 -23.969 1 97.94 232 ASP B CA 1
ATOM 3540 C C . ASP B 1 232 ? -2.553 -22.891 -23.625 1 97.94 232 ASP B C 1
ATOM 3542 O O . ASP B 1 232 ? -3.436 -23.234 -24.406 1 97.94 232 ASP B O 1
ATOM 3546 N N . SER B 1 233 ? -2.322 -23.453 -22.516 1 97.25 233 SER B N 1
ATOM 3547 C CA . SER B 1 233 ? -3.053 -24.641 -22.125 1 97.25 233 SER B CA 1
ATOM 3548 C C . SER B 1 233 ? -4.531 -24.344 -21.891 1 97.25 233 SER B C 1
ATOM 3550 O O . SER B 1 233 ? -5.371 -25.234 -21.953 1 97.25 233 SER B O 1
ATOM 3552 N N . VAL B 1 234 ? -4.844 -23.062 -21.625 1 96.38 234 VAL B N 1
ATOM 3553 C CA . VAL B 1 234 ? -6.234 -22.703 -21.359 1 96.38 234 VAL B CA 1
ATOM 3554 C C . VAL B 1 234 ? -6.805 -21.906 -22.531 1 96.38 234 VAL B C 1
ATOM 3556 O O . VAL B 1 234 ? -7.859 -21.297 -22.406 1 96.38 234 VAL B O 1
ATOM 3559 N N . GLY B 1 235 ? -6.062 -21.859 -23.609 1 94.44 235 GLY B N 1
ATOM 3560 C CA . GLY B 1 235 ? -6.551 -21.312 -24.859 1 94.44 235 GLY B CA 1
ATOM 3561 C C . GLY B 1 235 ? -6.461 -19.797 -24.922 1 94.44 235 GLY B C 1
ATOM 3562 O O . GLY B 1 235 ? -7.277 -19.141 -25.578 1 94.44 235 GLY B O 1
ATOM 3563 N N . LEU B 1 236 ? -5.527 -19.328 -24.172 1 94.44 236 LEU B N 1
ATOM 3564 C CA . LEU B 1 236 ? -5.371 -17.875 -24.156 1 94.44 236 LEU B CA 1
ATOM 3565 C C . LEU B 1 236 ? -4.02 -17.469 -24.734 1 94.44 236 LEU B C 1
ATOM 3567 O O . LEU B 1 236 ? -3.033 -18.203 -24.594 1 94.44 236 LEU B O 1
#

Secondary structure (DSSP, 8-state):
----EEEEESSTTSS-THHHHHHHHTT--EEEEEBTTB-GGGS-TTSSSEEEE---SS-TT-TTT-TTHHHHHHHHHHHHHTT--EEEETHHHHHHHHHTT--EEEEEEEEEEE-PPEE-HHHHTSGGGGG-TTT---EEEEEEEEPPPTT-EEEEE-SS-S-SEEEETTTEEEESS-TT--GGG-HHHHHHTHHHHHHSTT--HHHHHHHHHHHHHHHHHHHHHHHHHHHHHTT-/----EEEEESSTTSS-THHHHHHHHTT--EEEEEBTTB-GGGS-TTSSSEEEE---SS-TT-TTT-TTHHHHHHHHHHHHHTT--EEEETHHHHHHHHHTT--EEEEEEEEEEE-PPEE-HHHHTSGGGGG-TTT---EEEEEEEEPPPTT-EEEEE-SS-S-SEEEETTTEEEESS-TT--GGG-HHHHHHTHHHHHHSTT--HHHHHHHHHHHHHHHHHHHHHHHHHHHHHTT-

InterPro domains:
  IPR017926 Glutamine amidotransferase [PF00117] (21-186)
  IPR029062 Class I glutamine amidotransferase-like [G3DSA:3.40.50.880] (2-235)
  IPR029062 Class I glutamine amidotransferase-like [SSF52317] (1-203)
  IPR044992 Glutamine amidotransferase domain containing protein ChyE-like [PTHR42695] (19-208)
  IPR044992 Glutamine amidotransferase domain containing protein ChyE-like [cd01741] (8-186)

pLDDT: mean 97.03, std 4.87, range [45.34, 98.94]

Solvent-accessible surface area (backbone atoms only — not comparable to full-atom values): 23932 Å² total; per-residue (Å²): 127,51,70,36,28,35,36,38,26,44,38,86,66,47,60,54,50,41,48,47,54,52,37,48,77,69,72,35,51,74,45,79,44,44,50,56,80,47,72,70,80,72,56,64,60,75,53,42,56,31,41,34,33,34,31,49,68,57,64,72,74,46,40,82,58,39,69,63,40,55,54,49,24,50,41,50,31,56,23,52,74,69,65,44,42,34,40,16,27,29,40,18,20,42,29,50,27,41,42,62,70,21,60,62,46,76,39,96,54,69,42,77,46,78,48,46,38,45,60,36,74,61,12,55,74,38,46,53,45,47,49,28,41,93,73,21,61,31,43,32,73,46,49,61,42,49,45,81,28,88,84,44,44,67,22,26,21,40,97,83,40,67,67,30,23,35,27,48,77,80,31,28,42,29,27,41,38,46,61,31,51,39,50,91,60,40,47,33,45,46,39,61,39,29,61,59,39,73,71,36,87,94,58,42,52,46,58,52,51,53,50,32,62,69,50,21,63,57,25,33,56,25,33,38,51,18,51,49,49,45,33,50,73,59,74,90,127,50,69,37,29,37,36,40,26,44,39,86,66,47,62,54,50,40,50,46,54,54,36,47,77,68,72,37,51,73,44,78,45,43,50,56,78,47,72,70,80,73,57,64,60,77,51,42,56,30,40,33,32,34,31,50,68,56,64,72,76,45,41,80,57,40,68,62,40,56,54,48,23,51,42,50,30,56,23,53,74,70,65,44,42,34,39,17,27,29,40,16,20,44,28,49,27,42,43,61,70,20,58,62,47,76,39,96,52,69,42,77,44,78,49,48,39,44,59,35,74,60,12,55,73,39,48,54,45,47,48,28,42,90,74,21,61,32,42,32,74,44,48,62,43,49,46,80,30,88,84,45,46,67,22,25,21,40,98,82,40,67,66,32,24,34,26,47,77,80,32,28,42,27,27,41,38,46,60,33,52,38,49,91,61,39,48,34,46,46,38,60,40,30,61,58,39,73,70,36,86,95,57,45,50,46,58,53,51,54,51,32,63,68,51,20,62,57,24,32,55,25,33,38,52,19,51,51,50,44,32,51,74,59,74,89

Foldseek 3Di:
DQLEEEEEAADPLQDQALVVVLCVVVVHHYDYDYPPVHDPLVDQLQRYQEYEYTADDDALPPCVVRVVSVSVLCSLLVNVVVVHAYEYEANGLVSNQVNLPKDKFFFPDFDAAWAFKDFDPVLCVALVVLRHSVQAIFGAGHGMAIDDRVQWAQTIADPRGRRQWIARPLRYIYGNTDLNDALVSCVVVCVVCVVVQVVDPPGHSVRRNVRCNVRVVRSSVSSSSSSNRSCVSNPD/DPLEEEEEAADPLFDQALVVVLCVVVVYHYDYDYPPVHDPLVDQLQPYQEYEYTADDDALPPCVVRVVSVSVLCSLLVNVVVVHAYEYEANGLVSNCVNLPKDKFFFPDFDAAWAFKDFDPVLCVALVVLRHSVQAIFGAGHGMAIDDRVQWAQTIADPRGRRQWIARPLRYIYGSTDLNDALVSCVVVLVVCVVVQVVDPPGHSVRRNVRCNVRVVRSSVSSSSSSNRSCVSNPD

Sequence (472 aa):
MNAEVVAIRHVHFEDLGSFEQVLGERGRRVRYVDVGGSRVEVLDALEPSLLVVLGGPISAYDDELYPTTAPLAALVGKRIEAGLPTLGVCLGSQLIARALGARVYPAAAKELGWIPLALTDAGRASPLRHVDGAITSMMHWHGDTFDLPAGAIHLASTPACRNQAFSWGTHVLALQCHPEIRADRFEPWLIGHAGEIAATPGTDAKRLREQTAQLGPTLECAARRMFGEWLDSVGLMNAEVVAIRHVHFEDLGSFEQVLGERGRRVRYVDVGGSRVEVLDALEPSLLVVLGGPISAYDDELYPTTAPLAALVGKRIEAGLPTLGVCLGSQLIARALGARVYPAAAKELGWIPLALTDAGRASPLRHVDGAITSMMHWHGDTFDLPAGAIHLASTPACRNQAFSWGTHVLALQCHPEIRADRFEPWLIGHAGEIAATPGTDAKRLREQTAQLGPTLECAARRMFGEWLDSVGL